Protein AF-A0A5B0QF27-F1 (afdb_monomer_lite)

Sequence (387 aa):
MDMMATEETQAFEEMCSFGQKQRASNSAQNDRKAQTKRQKTEDVSLQDDMYIRVNYARFNMKIRNSIFEQECFRSYNLEAGLVMRAMLILAETKQQDLNDLVSDPISAQAIVMKLGQQSNIVKTCFPARAANGQFNLKLKNTGDLVAEMLSVMGKQDDLATSTSSAFAPGSLSKGLAQLNPLAVVSEKKNNVLGGGSGSGGMREFKVEYARYSLELRKALVSRIIREKYGIEAARVVRILMHKGRLDEKHLAKFAMMTLKDSRELCLKLSAGKVIELQEVPKTNDRQPSRTFYLFFIDFQKLILNLTMMIRKSQTNLIIRIDQELKQRKNLLCKVNRTDVIEDQDGLLTVWERADLKKLKTLVQVLEVAKLRLERDLFILNDLPWLQ

Radius of gyration: 27.87 Å; chains: 1; bounding box: 73×72×68 Å

pLDDT: mean 77.56, std 20.57, range [30.98, 96.81]

InterPro domains:
  IPR008806 RNA polymerase III Rpc82, C -terminal [PF05645] (7-124)
  IPR036388 Winged helix-like DNA-binding domain superfamily [G3DSA:1.10.10.10] (55-158)
  IPR036388 Winged helix-like DNA-binding domain superfamily [G3DSA:1.10.10.10] (211-298)
  IPR039748 DNA-directed RNA polymerase III subunit RPC3 [PTHR12949] (19-382)
  IPR055207 DNA-directed RNA polymerase III subunit RPC3, winged-helix domain [PF22536] (221-297)

Organism: NCBI:txid56615

Secondary structure (DSSP, 8-state):
-HHHHHHHHHHHHHHHHTTTTTSSSSTTS--SS-----------PPPTTPPP---HHHHHHHHHHHHHHHHHHHHS-HHHHHHHHHHHHHHTTT---TT--SPPPEEHHHHHHHHGGGGGGGGGGS-SB-TTS--BGGGS-HHHHHHHHHHHHTTTTSS---TTSS--S-SSHHHHHHH-----EEE------------GGG-EEEE-HHHHHHHHHHHHHHHHHHHHH-HHHHHHHHHHHHH-SEEHHHHHHHHT--HHHHHHHHHHHHHTTSSEEEEEESSTT--GGGEEEEEE--HHHHHHHHHHHHHHHHHHHHHHHHHHHHHTHHHHHHHTSHHHHH-HHHHS-HHHHHHHHHHHHHHHHHHHHHHHHHHHHHHHHTSPP--

Structure (mmCIF, N/CA/C/O backbone):
data_AF-A0A5B0QF27-F1
#
_entry.id   AF-A0A5B0QF27-F1
#
loop_
_atom_site.group_PDB
_atom_site.id
_atom_site.type_symbol
_atom_site.label_atom_id
_atom_site.label_alt_id
_atom_site.label_comp_id
_atom_site.label_asym_id
_atom_site.label_entity_id
_atom_site.label_seq_id
_atom_site.pdbx_PDB_ins_code
_atom_site.Cartn_x
_atom_site.Cartn_y
_atom_site.Cartn_z
_atom_site.occupancy
_atom_site.B_iso_or_equiv
_atom_site.auth_seq_id
_atom_site.auth_comp_id
_atom_site.auth_asym_id
_atom_site.auth_atom_id
_atom_site.pdbx_PDB_model_num
ATOM 1 N N . MET A 1 1 ? -32.318 7.142 20.422 1.00 45.81 1 MET A N 1
ATOM 2 C CA . MET A 1 1 ? -30.978 6.851 19.864 1.00 45.81 1 MET A CA 1
ATOM 3 C C . MET A 1 1 ? -30.470 5.460 20.261 1.00 45.81 1 MET A C 1
ATOM 5 O O . MET A 1 1 ? -29.392 5.101 19.816 1.00 45.81 1 MET A O 1
ATOM 9 N N . ASP A 1 2 ? -31.261 4.637 20.964 1.00 36.69 2 ASP A N 1
ATOM 10 C CA . ASP A 1 2 ? -30.850 3.287 21.397 1.00 36.69 2 ASP A CA 1
ATOM 11 C C . ASP A 1 2 ? -30.958 2.181 20.336 1.00 36.69 2 ASP A C 1
ATOM 13 O O . ASP A 1 2 ? -30.431 1.091 20.541 1.00 36.69 2 ASP A O 1
ATOM 17 N N . MET A 1 3 ? -31.588 2.433 19.180 1.00 36.53 3 MET A N 1
ATOM 18 C CA . MET A 1 3 ? -31.684 1.403 18.133 1.00 36.53 3 MET A CA 1
ATOM 19 C C . MET A 1 3 ? -30.367 1.169 17.378 1.00 36.53 3 MET A C 1
ATOM 21 O O . MET A 1 3 ? -30.077 0.045 17.001 1.00 36.53 3 MET A O 1
ATOM 25 N N . MET A 1 4 ? -29.521 2.190 17.199 1.00 42.03 4 MET A N 1
ATOM 26 C CA . MET A 1 4 ? -28.253 2.002 16.470 1.00 42.03 4 MET A CA 1
ATOM 27 C C . MET A 1 4 ? -27.181 1.303 17.313 1.00 42.03 4 MET A C 1
ATOM 29 O O . MET A 1 4 ? -26.413 0.503 16.791 1.00 42.03 4 MET A O 1
ATOM 33 N N . ALA A 1 5 ? -27.159 1.549 18.627 1.00 43.69 5 ALA A N 1
ATOM 34 C CA . ALA A 1 5 ? -26.246 0.856 19.534 1.00 43.69 5 ALA A CA 1
ATOM 35 C C . ALA A 1 5 ? -26.619 -0.628 19.694 1.00 43.69 5 ALA A C 1
ATOM 37 O O . ALA A 1 5 ? -25.729 -1.472 19.806 1.00 43.69 5 ALA A O 1
ATOM 38 N N . THR A 1 6 ? -27.919 -0.946 19.659 1.00 44.97 6 THR A N 1
ATOM 39 C CA . THR A 1 6 ? -28.431 -2.325 19.703 1.00 44.97 6 THR A CA 1
ATOM 40 C C . THR A 1 6 ? -28.213 -3.070 18.387 1.00 44.97 6 THR A C 1
ATOM 42 O O . THR A 1 6 ? -27.876 -4.249 18.421 1.00 44.97 6 THR A O 1
ATOM 45 N N . GLU A 1 7 ? -28.291 -2.398 17.235 1.00 45.44 7 GLU A N 1
ATOM 46 C CA . GLU A 1 7 ? -27.952 -2.991 15.931 1.00 45.44 7 GLU A CA 1
ATOM 47 C C . GLU A 1 7 ? -26.454 -3.332 15.808 1.00 45.44 7 GLU A C 1
ATOM 49 O O . GLU A 1 7 ? -26.105 -4.401 15.307 1.00 45.44 7 GLU A O 1
ATOM 54 N N . GLU A 1 8 ? -25.549 -2.485 16.316 1.00 44.12 8 GLU A N 1
ATOM 55 C CA . GLU A 1 8 ? -24.102 -2.765 16.305 1.00 44.12 8 GLU A CA 1
ATOM 56 C C . GLU A 1 8 ? -23.707 -3.894 17.275 1.00 44.12 8 GLU A C 1
ATOM 58 O O . GLU A 1 8 ? -22.836 -4.707 16.953 1.00 44.12 8 GLU A O 1
ATOM 63 N N . THR A 1 9 ? -24.374 -3.999 18.432 1.00 44.44 9 THR A N 1
ATOM 64 C CA . THR A 1 9 ? -24.173 -5.126 19.364 1.00 44.44 9 THR A CA 1
ATOM 65 C C . THR A 1 9 ? -24.781 -6.420 18.836 1.00 44.44 9 THR A C 1
ATOM 67 O O . THR A 1 9 ? -24.131 -7.458 18.931 1.00 44.44 9 THR A O 1
ATOM 70 N N . GLN A 1 10 ? -25.951 -6.374 18.193 1.00 41.97 10 GLN A N 1
ATOM 71 C CA . GLN A 1 10 ? -26.539 -7.541 17.528 1.00 41.97 10 GLN A CA 1
ATOM 72 C C . GLN A 1 10 ? -25.686 -8.018 16.349 1.00 41.97 10 GLN A C 1
ATOM 74 O O . GLN A 1 10 ? -25.463 -9.217 16.214 1.00 41.97 10 GLN A O 1
ATOM 79 N N . ALA A 1 11 ? -25.124 -7.112 15.543 1.00 45.09 11 ALA A N 1
ATOM 80 C CA . ALA A 1 11 ? -24.201 -7.474 14.467 1.00 45.09 11 ALA A CA 1
ATOM 81 C C . ALA A 1 11 ? -22.898 -8.103 15.005 1.00 45.09 11 ALA A C 1
ATOM 83 O O . ALA A 1 11 ? -22.346 -9.031 14.404 1.00 45.09 11 ALA A O 1
ATOM 84 N N . PHE A 1 12 ? -22.411 -7.635 16.158 1.00 42.44 12 PHE A N 1
ATOM 85 C CA . PHE A 1 12 ? -21.255 -8.209 16.847 1.00 42.44 12 PHE A CA 1
ATOM 86 C C . PHE A 1 12 ? -21.561 -9.590 17.462 1.00 42.44 12 PHE A C 1
ATOM 88 O O . PHE A 1 12 ? -20.751 -10.515 17.340 1.00 42.44 12 PHE A O 1
ATOM 95 N N . GLU A 1 13 ? -22.748 -9.775 18.045 1.00 41.12 13 GLU A N 1
ATOM 96 C CA . GLU A 1 13 ? -23.241 -11.065 18.547 1.00 41.12 13 GLU A CA 1
ATOM 97 C C . GLU A 1 13 ? -23.539 -12.064 17.414 1.00 41.12 13 GLU A C 1
ATOM 99 O O . GLU A 1 13 ? -23.261 -13.260 17.547 1.00 41.12 13 GLU A O 1
ATOM 104 N N . GLU A 1 14 ? -24.026 -11.612 16.256 1.00 46.09 14 GLU A N 1
ATOM 105 C CA . GLU A 1 14 ? -24.197 -12.441 15.055 1.00 46.09 14 GLU A CA 1
ATOM 106 C C . GLU A 1 14 ? -22.853 -12.900 14.475 1.00 46.09 14 GLU A C 1
ATOM 108 O O . GLU A 1 14 ? -22.710 -14.069 14.100 1.00 46.09 14 GLU A O 1
ATOM 113 N N . MET A 1 15 ? -21.830 -12.036 14.478 1.00 41.16 15 MET A N 1
ATOM 114 C CA . MET A 1 15 ? -20.470 -12.424 14.082 1.00 41.16 15 MET A CA 1
ATOM 115 C C . MET A 1 15 ? -19.842 -13.449 15.036 1.00 41.16 15 MET A C 1
ATOM 117 O O . MET A 1 15 ? -19.114 -14.335 14.580 1.00 41.16 15 MET A O 1
ATOM 121 N N . CYS A 1 16 ? -20.141 -13.374 16.335 1.00 40.62 16 CYS A N 1
ATOM 122 C CA . CYS A 1 16 ? -19.651 -14.329 17.333 1.00 40.62 16 CYS A CA 1
ATOM 123 C C . CYS A 1 16 ? -20.448 -15.651 17.351 1.00 40.62 16 CYS A C 1
ATOM 125 O O . CYS A 1 16 ? -19.886 -16.710 17.632 1.00 40.62 16 CYS A O 1
ATOM 127 N N . SER A 1 17 ? -21.741 -15.628 17.012 1.00 39.88 17 SER A N 1
ATOM 128 C CA . SER A 1 17 ? -22.638 -16.796 17.095 1.00 39.88 17 SER A CA 1
ATOM 129 C C . SER A 1 17 ? -22.688 -17.670 15.833 1.00 39.88 17 SER A C 1
ATOM 131 O O . SER A 1 17 ? -23.224 -18.786 15.875 1.00 39.88 17 SER A O 1
ATOM 133 N N . PHE A 1 18 ? -22.065 -17.241 14.728 1.00 34.81 18 PHE A N 1
ATOM 134 C CA . PHE A 1 18 ? -22.058 -17.974 13.451 1.00 34.81 18 PHE A CA 1
ATOM 135 C C . PHE A 1 18 ? -21.404 -19.375 13.529 1.00 34.81 18 PHE A C 1
ATOM 137 O O . PHE A 1 18 ? -21.606 -20.209 12.648 1.00 34.81 18 PHE A O 1
ATOM 144 N N . GLY A 1 19 ? -20.656 -19.674 14.599 1.00 38.62 19 GLY A N 1
ATOM 145 C CA . GLY A 1 19 ? -20.076 -20.999 14.858 1.00 38.62 19 GLY A CA 1
ATOM 146 C C . GLY A 1 19 ? -20.964 -21.978 15.641 1.00 38.62 19 GLY A C 1
ATOM 147 O O . GLY A 1 19 ? -20.707 -23.180 15.602 1.00 38.62 19 GLY A O 1
ATOM 148 N N . GLN A 1 20 ? -22.006 -21.510 16.340 1.00 44.44 20 GLN A N 1
ATOM 149 C CA . GLN A 1 20 ? -22.748 -22.340 17.306 1.00 44.44 20 GLN A CA 1
ATOM 150 C C . GLN A 1 20 ? -24.147 -22.763 16.828 1.00 44.44 20 GLN A C 1
ATOM 152 O O . GLN A 1 20 ? -24.636 -23.823 17.219 1.00 44.44 20 GLN A O 1
ATOM 157 N N . LYS A 1 21 ? -24.785 -22.014 15.918 1.00 38.94 21 LYS A N 1
ATOM 158 C CA . LYS A 1 21 ? -26.195 -22.254 15.543 1.00 38.94 21 LYS A CA 1
ATOM 159 C C . LYS A 1 21 ? -26.458 -23.339 14.484 1.00 38.94 21 LYS A C 1
ATOM 161 O O . LYS A 1 21 ? -27.616 -23.667 14.261 1.00 38.94 21 LYS A O 1
ATOM 166 N N . GLN A 1 22 ? -25.444 -23.975 13.885 1.00 39.44 22 GLN A N 1
ATOM 167 C CA . GLN A 1 22 ? -25.674 -25.119 12.972 1.00 39.44 22 GLN A CA 1
ATOM 168 C C . GLN A 1 22 ? -25.666 -26.503 13.646 1.00 39.44 22 GLN A C 1
ATOM 170 O O . GLN A 1 22 ? -25.921 -27.501 12.975 1.00 39.44 22 GLN A O 1
ATOM 175 N N . ARG A 1 23 ? -25.405 -26.607 14.958 1.00 40.50 23 ARG A N 1
ATOM 176 C CA . ARG A 1 23 ? -25.363 -27.912 15.653 1.00 40.50 23 ARG A CA 1
ATOM 177 C C . ARG A 1 23 ? -26.639 -28.303 16.404 1.00 40.50 23 ARG A C 1
ATOM 179 O O . ARG A 1 23 ? -26.715 -29.440 16.851 1.00 40.50 23 ARG A O 1
ATOM 186 N N . ALA A 1 24 ? -27.639 -27.428 16.511 1.00 39.22 24 ALA A N 1
ATOM 187 C CA . ALA A 1 24 ? -28.764 -27.656 17.424 1.00 39.22 24 ALA A CA 1
ATOM 188 C C . ALA A 1 24 ? -30.083 -28.137 16.785 1.00 39.22 24 ALA A C 1
ATOM 190 O O . ALA A 1 24 ? -31.008 -28.433 17.530 1.00 39.22 24 ALA A O 1
ATOM 191 N N . SER A 1 25 ? -30.208 -28.257 15.454 1.00 35.09 25 SER A N 1
ATOM 192 C CA . SER A 1 25 ? -31.503 -28.622 14.836 1.00 35.09 25 SER A CA 1
ATOM 193 C C . SER A 1 25 ? -31.528 -29.883 13.966 1.00 35.09 25 SER A C 1
ATOM 195 O O . SER A 1 25 ? -32.602 -30.253 13.512 1.00 35.09 25 SER A O 1
ATOM 197 N N . ASN A 1 26 ? -30.409 -30.597 13.785 1.00 33.25 26 ASN A N 1
ATOM 198 C CA . ASN A 1 26 ? -30.372 -31.828 12.969 1.00 33.25 26 ASN A CA 1
ATOM 199 C C . ASN A 1 26 ? -29.825 -33.072 13.702 1.00 33.25 26 ASN A C 1
ATOM 201 O O . ASN A 1 26 ? -29.528 -34.078 13.063 1.00 33.25 26 ASN A O 1
ATOM 205 N N . SER A 1 27 ? -29.677 -33.042 15.030 1.00 34.16 27 SER A N 1
ATOM 206 C CA . SER A 1 27 ? -29.049 -34.133 15.797 1.00 34.16 27 SER A CA 1
ATOM 207 C C . SER A 1 27 ? -30.000 -35.226 16.304 1.00 34.16 27 SER A C 1
ATOM 209 O O . SER A 1 27 ? -29.535 -36.147 16.964 1.00 34.16 27 SER A O 1
ATOM 211 N N . ALA A 1 28 ? -31.300 -35.190 15.993 1.00 34.81 28 ALA A N 1
ATOM 212 C CA . ALA A 1 28 ? -32.254 -36.154 16.560 1.00 34.81 28 ALA A CA 1
ATOM 213 C C . ALA A 1 28 ? -32.631 -37.339 15.647 1.00 34.81 28 ALA A C 1
ATOM 215 O O . ALA A 1 28 ? -33.419 -38.183 16.066 1.00 34.81 28 ALA A O 1
ATOM 216 N N . GLN A 1 29 ? -32.108 -37.451 14.418 1.00 37.19 29 GLN A N 1
ATOM 217 C CA . GLN A 1 29 ? -32.551 -38.527 13.517 1.00 37.19 29 GLN A CA 1
ATOM 218 C C . GLN A 1 29 ? -31.540 -38.868 12.411 1.00 37.19 29 GLN A C 1
ATOM 220 O O . GLN A 1 29 ? -31.807 -38.663 11.235 1.00 37.19 29 GLN A O 1
ATOM 225 N N . ASN A 1 30 ? -30.352 -39.366 12.775 1.00 31.33 30 ASN A N 1
ATOM 226 C CA . ASN A 1 30 ? -29.573 -40.290 11.925 1.00 31.33 30 ASN A CA 1
ATOM 227 C C . ASN A 1 30 ? -28.332 -40.837 12.652 1.00 31.33 30 ASN A C 1
ATOM 229 O O . ASN A 1 30 ? -27.206 -40.776 12.162 1.00 31.33 30 ASN A O 1
ATOM 233 N N . ASP A 1 31 ? -28.541 -41.425 13.829 1.00 35.75 31 ASP A N 1
ATOM 234 C CA . ASP A 1 31 ? -27.545 -42.302 14.438 1.00 35.75 31 ASP A CA 1
ATOM 235 C C . ASP A 1 31 ? -27.702 -43.711 13.873 1.00 35.75 31 ASP A C 1
ATOM 237 O O . ASP A 1 31 ? -28.472 -44.519 14.390 1.00 35.75 31 ASP A O 1
ATOM 241 N N . ARG A 1 32 ? -26.975 -43.997 12.786 1.00 34.69 32 ARG A N 1
ATOM 242 C CA . ARG A 1 32 ? -26.339 -45.299 12.509 1.00 34.69 32 ARG A CA 1
ATOM 243 C C . ARG A 1 32 ? -25.574 -45.234 11.182 1.00 34.69 32 ARG A C 1
ATOM 245 O O . ARG A 1 32 ? -26.170 -45.170 10.117 1.00 34.69 32 ARG A O 1
ATOM 252 N N . LYS A 1 33 ? -24.248 -45.391 11.293 1.00 34.62 33 LYS A N 1
ATOM 253 C CA . LYS A 1 33 ? -23.246 -45.647 10.232 1.00 34.62 33 LYS A CA 1
ATOM 254 C C . LYS A 1 33 ? -22.678 -44.424 9.494 1.00 34.62 33 LYS A C 1
ATOM 256 O O . LYS A 1 33 ? -23.026 -44.166 8.353 1.00 34.62 33 LYS A O 1
ATOM 261 N N . ALA A 1 34 ? -21.676 -43.783 10.102 1.00 30.98 34 ALA A N 1
ATOM 262 C CA . ALA A 1 34 ? -20.539 -43.192 9.380 1.00 30.98 34 ALA A CA 1
ATOM 263 C C . ALA A 1 34 ? -19.378 -42.889 10.352 1.00 30.98 34 ALA A C 1
ATOM 265 O O . ALA A 1 34 ? -19.093 -41.739 10.683 1.00 30.98 34 ALA A O 1
ATOM 266 N N . GLN A 1 35 ? -18.701 -43.932 10.838 1.00 38.50 35 GLN A N 1
ATOM 267 C CA . GLN A 1 35 ? -17.389 -43.780 11.468 1.00 38.50 35 GLN A CA 1
ATOM 268 C C . GLN A 1 35 ? -16.332 -43.590 10.375 1.00 38.50 35 GLN A C 1
ATOM 270 O O . GLN A 1 35 ? -15.849 -44.558 9.801 1.00 38.50 35 GLN A O 1
ATOM 275 N N . THR A 1 36 ? -15.930 -42.343 10.129 1.00 37.34 36 THR A N 1
ATOM 276 C CA . THR A 1 36 ? -14.606 -42.055 9.557 1.00 37.34 36 THR A CA 1
ATOM 277 C C . THR A 1 36 ? -14.099 -40.718 10.095 1.00 37.34 36 THR A C 1
ATOM 279 O O . THR A 1 36 ? -14.678 -39.671 9.820 1.00 37.34 36 THR A O 1
ATOM 282 N N . LYS A 1 37 ? -13.052 -40.802 10.932 1.00 38.75 37 LYS A N 1
ATOM 283 C CA . LYS A 1 37 ? -12.163 -39.746 11.461 1.00 38.75 37 LYS A CA 1
ATOM 284 C C . LYS A 1 37 ? -12.618 -38.289 11.240 1.00 38.75 37 LYS A C 1
ATOM 286 O O . LYS A 1 37 ? -12.130 -37.604 10.347 1.00 38.75 37 LYS A O 1
ATOM 291 N N . ARG A 1 38 ? -13.459 -37.770 12.141 1.00 38.00 38 ARG A N 1
ATOM 292 C CA . ARG A 1 38 ? -13.497 -36.331 12.454 1.00 38.00 38 ARG A CA 1
ATOM 293 C C . ARG A 1 38 ? -12.574 -36.089 13.641 1.00 38.00 38 ARG A C 1
ATOM 295 O O . ARG A 1 38 ? -12.779 -36.662 14.707 1.00 38.00 38 ARG A O 1
ATOM 302 N N . GLN A 1 39 ? -11.545 -35.279 13.428 1.00 40.84 39 GLN A N 1
ATOM 303 C CA . GLN A 1 39 ? -10.652 -34.792 14.471 1.00 40.84 39 GLN A CA 1
ATOM 304 C C . GLN A 1 39 ? -11.508 -34.014 15.483 1.00 40.84 39 GLN A C 1
ATOM 306 O O . GLN A 1 39 ? -12.149 -33.023 15.128 1.00 40.84 39 GLN A O 1
ATOM 311 N N . LYS A 1 40 ? -11.616 -34.551 16.702 1.00 39.38 40 LYS A N 1
ATOM 312 C CA . LYS A 1 40 ? -12.335 -33.942 17.825 1.00 39.38 40 LYS A CA 1
ATOM 313 C C . LYS A 1 40 ? -11.716 -32.566 18.070 1.00 39.38 40 LYS A C 1
ATOM 315 O O . LYS A 1 40 ? -10.524 -32.475 18.333 1.00 39.38 40 LYS A O 1
ATOM 320 N N . THR A 1 41 ? -12.505 -31.510 17.930 1.00 43.72 41 THR A N 1
ATOM 321 C CA . THR A 1 41 ? -12.149 -30.196 18.467 1.00 43.72 41 THR A CA 1
ATOM 322 C C . THR A 1 41 ? -12.216 -30.357 19.982 1.00 43.72 41 THR A C 1
ATOM 324 O O . THR A 1 41 ? -13.294 -30.628 20.505 1.00 43.72 41 THR A O 1
ATOM 327 N N . GLU A 1 42 ? -11.070 -30.355 20.658 1.00 48.28 42 GLU A N 1
ATOM 328 C CA . GLU A 1 42 ? -11.024 -30.368 22.119 1.00 48.28 42 GLU A CA 1
ATOM 329 C C . GLU A 1 42 ? -11.584 -29.033 22.613 1.00 48.28 42 GLU A C 1
ATOM 331 O O . GLU A 1 42 ? -11.073 -27.973 22.252 1.00 48.28 42 GLU A O 1
ATOM 336 N N . ASP A 1 43 ? -12.666 -29.079 23.390 1.00 54.16 43 ASP A N 1
ATOM 337 C CA . ASP A 1 43 ? -13.147 -27.913 24.122 1.00 54.16 43 ASP A CA 1
ATOM 338 C C . ASP A 1 43 ? -12.108 -27.605 25.206 1.00 54.16 43 ASP A C 1
ATOM 340 O O . ASP A 1 43 ? -12.055 -28.256 26.249 1.00 54.16 43 ASP A O 1
ATOM 344 N N . VAL A 1 44 ? -11.217 -26.655 24.919 1.00 65.81 44 VAL A N 1
ATOM 345 C CA . VAL A 1 44 ? -10.196 -26.199 25.865 1.00 65.81 44 VAL A CA 1
ATOM 346 C C . VAL A 1 44 ? -10.900 -25.386 26.951 1.00 65.81 44 VAL A C 1
ATOM 348 O O . VAL A 1 44 ? -11.193 -24.205 26.768 1.00 65.81 44 VAL A O 1
ATOM 351 N N . SER A 1 45 ? -11.203 -26.021 28.081 1.00 76.69 45 SER A N 1
ATOM 352 C CA . SER A 1 45 ? -11.653 -25.325 29.286 1.00 76.69 45 SER A CA 1
ATOM 353 C C . SER A 1 45 ? -10.511 -24.460 29.817 1.00 76.69 45 SER A C 1
ATOM 355 O O . SER A 1 45 ? -9.432 -24.982 30.109 1.00 76.69 45 SER A O 1
ATOM 357 N N . LEU A 1 46 ? -10.735 -23.149 29.934 1.00 78.94 46 LEU A N 1
ATOM 358 C CA . LEU A 1 46 ? -9.761 -22.240 30.536 1.00 78.94 46 LEU A CA 1
ATOM 359 C C . LEU A 1 46 ? -9.618 -22.605 32.022 1.00 78.94 46 LEU A C 1
ATOM 361 O O . LEU A 1 46 ? -10.612 -22.632 32.740 1.00 78.94 46 LEU A O 1
ATOM 365 N N . GLN A 1 47 ? -8.404 -22.936 32.456 1.00 84.00 47 GLN A N 1
ATOM 366 C CA . GLN A 1 47 ? -8.093 -23.203 33.863 1.00 84.00 47 GLN A CA 1
ATOM 367 C C . GLN A 1 47 ? -7.741 -21.893 34.580 1.00 84.00 47 GLN A C 1
ATOM 369 O O . GLN A 1 47 ? -7.147 -21.008 33.962 1.00 84.00 47 GLN A O 1
ATOM 374 N N . ASP A 1 48 ? -8.057 -21.789 35.874 1.00 82.06 48 ASP A N 1
ATOM 375 C CA . ASP A 1 48 ? -7.865 -20.563 36.671 1.00 82.06 48 ASP A CA 1
ATOM 376 C C . ASP A 1 48 ? -6.386 -20.136 36.805 1.00 82.06 48 ASP A C 1
ATOM 378 O O . ASP A 1 48 ? -6.096 -18.949 36.937 1.00 82.06 48 ASP A O 1
ATOM 382 N N . ASP A 1 49 ? -5.442 -21.073 36.661 1.00 87.12 49 ASP A N 1
ATOM 383 C CA . ASP A 1 49 ? -3.991 -20.815 36.714 1.00 87.12 49 ASP A CA 1
ATOM 384 C C . ASP A 1 49 ? -3.376 -20.433 35.347 1.00 87.12 49 ASP A C 1
ATOM 386 O O . ASP A 1 49 ? -2.153 -20.334 35.199 1.00 87.12 49 ASP A O 1
ATOM 390 N N . MET A 1 50 ? -4.195 -20.238 34.306 1.00 89.81 50 MET A N 1
ATOM 391 C CA . MET A 1 50 ? -3.712 -19.984 32.948 1.00 89.81 50 MET A CA 1
ATOM 392 C C . MET A 1 50 ? -3.628 -18.491 32.613 1.00 89.81 50 MET A C 1
ATOM 394 O O . MET A 1 50 ? -4.630 -17.785 32.506 1.00 89.81 50 MET A O 1
ATOM 398 N N . TYR A 1 51 ? -2.420 -18.024 32.294 1.00 87.19 51 TYR A N 1
ATOM 399 C CA . TYR A 1 51 ? -2.211 -16.681 31.755 1.00 87.19 51 TYR A CA 1
ATOM 400 C C . TYR A 1 51 ? -2.498 -16.633 30.251 1.00 87.19 51 TYR A C 1
ATOM 402 O O . TYR A 1 51 ? -1.829 -17.283 29.445 1.00 87.19 51 TYR A O 1
ATOM 410 N N . ILE A 1 52 ? -3.467 -15.806 29.861 1.00 89.88 52 ILE A N 1
ATOM 411 C CA . ILE A 1 52 ? -3.850 -15.594 28.463 1.00 89.88 52 ILE A CA 1
ATOM 412 C C . ILE A 1 52 ? -3.225 -14.291 27.961 1.00 89.88 52 ILE A C 1
ATOM 414 O O . ILE A 1 52 ? -3.248 -13.266 28.641 1.00 89.88 52 ILE A O 1
ATOM 418 N N . ARG A 1 53 ? -2.693 -14.311 26.735 1.00 91.25 53 ARG A N 1
ATOM 419 C CA . ARG A 1 53 ? -2.225 -13.110 26.032 1.00 91.25 53 ARG A CA 1
ATOM 420 C C . ARG A 1 53 ? -2.841 -13.013 24.646 1.00 91.25 53 ARG A C 1
ATOM 422 O O . ARG A 1 53 ? -3.120 -14.024 24.003 1.00 91.25 53 ARG A O 1
ATOM 429 N N . VAL A 1 54 ? -2.981 -11.787 24.154 1.00 91.94 54 VAL A N 1
ATOM 430 C CA . VAL A 1 54 ? -3.443 -11.532 22.788 1.00 91.94 54 VAL A CA 1
ATOM 431 C C . VAL A 1 54 ? -2.384 -12.005 21.788 1.00 91.94 54 VAL A C 1
ATOM 433 O O . VAL A 1 54 ? -1.214 -11.632 21.876 1.00 91.94 54 VAL A O 1
ATOM 436 N N . ASN A 1 55 ? -2.790 -12.819 20.811 1.00 89.94 55 ASN A N 1
ATOM 437 C CA . ASN A 1 55 ? -1.914 -13.245 19.723 1.00 89.94 55 ASN A CA 1
ATOM 438 C C . ASN A 1 55 ? -1.910 -12.212 18.583 1.00 89.94 55 ASN A C 1
ATOM 440 O O . ASN A 1 55 ? -2.684 -12.320 17.630 1.00 89.94 55 ASN A O 1
ATOM 444 N N . TYR A 1 56 ? -1.009 -11.230 18.661 1.00 90.19 56 TYR A N 1
ATOM 445 C CA . TYR A 1 56 ? -0.860 -10.185 17.640 1.00 90.19 56 TYR A CA 1
ATOM 446 C C . TYR A 1 56 ? -0.527 -10.721 16.241 1.00 90.19 56 TYR A C 1
ATOM 448 O O . TYR A 1 56 ? -0.990 -10.156 15.252 1.00 90.19 56 TYR A O 1
ATOM 456 N N . ALA A 1 57 ? 0.212 -11.832 16.130 1.00 87.94 57 ALA A N 1
ATOM 457 C CA . ALA A 1 57 ? 0.558 -12.413 14.831 1.00 87.94 57 ALA A CA 1
ATOM 458 C C . ALA A 1 57 ? 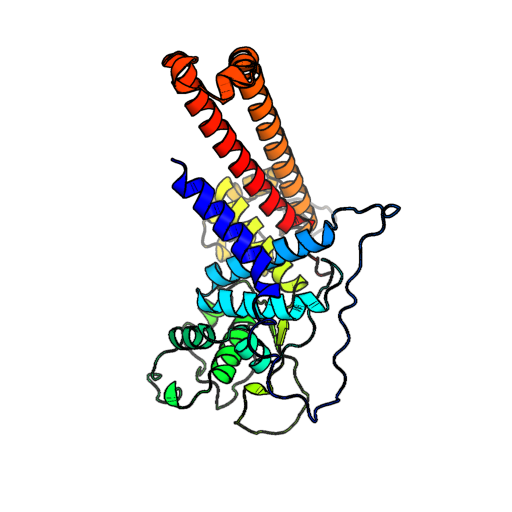-0.702 -12.822 14.050 1.00 87.94 57 ALA A C 1
ATOM 460 O O . ALA A 1 57 ? -0.820 -12.535 12.856 1.00 87.94 57 ALA A O 1
ATOM 461 N N . ARG A 1 58 ? -1.704 -13.377 14.747 1.00 89.38 58 ARG A N 1
ATOM 462 C CA . ARG A 1 58 ? -2.987 -13.737 14.133 1.00 89.38 58 ARG A CA 1
ATOM 463 C C . ARG A 1 58 ? -3.754 -12.510 13.634 1.00 89.38 58 ARG A C 1
ATOM 465 O O . ARG A 1 58 ? -4.333 -12.560 12.548 1.00 89.38 58 ARG A O 1
ATOM 472 N N . PHE A 1 59 ? -3.728 -11.402 14.376 1.00 91.50 59 PHE A N 1
ATOM 473 C CA . PHE A 1 59 ? -4.327 -10.139 13.927 1.00 91.50 59 PHE A CA 1
ATOM 474 C C . PHE A 1 59 ? -3.607 -9.575 12.704 1.00 91.50 59 PHE A C 1
ATOM 476 O O . PHE A 1 59 ? -4.268 -9.198 11.739 1.00 91.50 59 PHE A O 1
ATOM 483 N N . ASN A 1 60 ? -2.274 -9.599 12.680 1.00 92.06 60 ASN A N 1
ATOM 484 C CA . ASN A 1 60 ? -1.499 -9.136 11.529 1.00 92.06 60 ASN A CA 1
ATOM 485 C C . ASN A 1 60 ? -1.836 -9.930 10.258 1.00 92.06 60 ASN A C 1
ATOM 487 O O . ASN A 1 60 ? -2.000 -9.346 9.187 1.00 92.06 60 ASN A O 1
ATOM 491 N N . MET A 1 61 ? -2.025 -11.249 10.369 1.00 91.06 61 MET A N 1
ATOM 492 C CA . MET A 1 61 ? -2.479 -12.073 9.243 1.00 91.06 61 MET A CA 1
ATOM 493 C C . MET A 1 61 ? -3.874 -11.669 8.755 1.00 91.06 61 MET A C 1
ATOM 495 O O . MET A 1 61 ? -4.098 -11.561 7.549 1.00 91.06 61 MET A O 1
ATOM 499 N N . LYS A 1 62 ? -4.814 -11.402 9.670 1.00 91.75 62 LYS A N 1
ATOM 500 C CA . LYS A 1 62 ? -6.159 -10.921 9.315 1.00 91.75 62 LYS A CA 1
ATOM 501 C C . LYS A 1 62 ? -6.121 -9.542 8.656 1.00 91.75 62 LYS A C 1
ATOM 503 O O . LYS A 1 62 ? -6.814 -9.334 7.662 1.00 91.75 62 LYS A O 1
ATOM 508 N N . ILE A 1 63 ? -5.290 -8.629 9.157 1.00 93.12 63 ILE A N 1
ATOM 509 C CA . ILE A 1 63 ? -5.092 -7.292 8.582 1.00 93.12 63 ILE A CA 1
ATOM 510 C C . ILE A 1 63 ? -4.499 -7.409 7.174 1.00 93.12 63 ILE A C 1
ATOM 512 O O . ILE A 1 63 ? -5.048 -6.822 6.242 1.00 93.12 63 ILE A O 1
ATOM 516 N N . ARG A 1 64 ? -3.455 -8.230 6.978 1.00 92.88 64 ARG A N 1
ATOM 517 C CA . ARG A 1 64 ? -2.908 -8.547 5.646 1.00 92.88 64 ARG A CA 1
ATOM 518 C C . ARG A 1 64 ? -4.002 -9.061 4.716 1.00 92.88 64 ARG A C 1
ATOM 520 O O . ARG A 1 64 ? -4.140 -8.548 3.611 1.00 92.88 64 ARG A O 1
ATOM 527 N N . ASN A 1 65 ? -4.779 -10.051 5.157 1.00 93.56 65 ASN A N 1
ATOM 528 C CA . ASN A 1 65 ? -5.821 -10.660 4.335 1.00 93.56 65 ASN A CA 1
ATOM 529 C C . ASN A 1 65 ? -6.903 -9.637 3.938 1.00 93.56 65 ASN A C 1
ATOM 531 O O . ASN A 1 65 ? -7.315 -9.609 2.783 1.00 93.56 65 ASN A O 1
ATOM 535 N N . SER A 1 66 ? -7.296 -8.750 4.858 1.00 93.94 66 SER A N 1
ATOM 536 C CA . SER A 1 66 ? -8.230 -7.648 4.584 1.00 93.94 66 SER A CA 1
ATOM 537 C C . SER A 1 66 ? -7.666 -6.642 3.572 1.00 93.94 66 SER A C 1
ATOM 539 O O . SER A 1 66 ? -8.353 -6.254 2.629 1.00 93.94 66 SER A O 1
ATOM 541 N N . ILE A 1 67 ? -6.387 -6.265 3.697 1.00 93.19 67 ILE A N 1
ATOM 542 C CA . ILE A 1 67 ? -5.714 -5.393 2.720 1.00 93.19 67 ILE A CA 1
ATOM 543 C C . ILE A 1 67 ? -5.678 -6.065 1.341 1.00 93.19 67 ILE A C 1
ATOM 545 O O . ILE A 1 67 ? -5.955 -5.419 0.335 1.00 93.19 67 ILE A O 1
ATOM 549 N N . PHE A 1 68 ? -5.368 -7.359 1.289 1.00 92.31 68 PHE A N 1
ATOM 550 C CA . PHE A 1 68 ? -5.278 -8.126 0.048 1.00 92.31 68 PHE A CA 1
ATOM 551 C C . PHE A 1 68 ? -6.633 -8.230 -0.660 1.00 92.31 68 PHE A C 1
ATOM 553 O O . PHE A 1 68 ? -6.718 -8.018 -1.869 1.00 92.31 68 PHE A O 1
ATOM 560 N N . GLU A 1 69 ? -7.698 -8.496 0.093 1.00 92.62 69 GLU A N 1
ATOM 561 C CA . GLU A 1 69 ? -9.074 -8.481 -0.405 1.00 92.62 69 GLU A CA 1
ATOM 562 C C . GLU A 1 69 ? -9.443 -7.111 -0.991 1.00 92.62 69 GLU A C 1
ATOM 564 O O . GLU A 1 69 ? -9.880 -7.029 -2.141 1.00 92.62 69 GLU A O 1
ATOM 569 N N . GLN A 1 70 ? -9.219 -6.030 -0.236 1.00 91.25 70 GLN A N 1
ATOM 570 C CA . GLN A 1 70 ? -9.543 -4.666 -0.666 1.00 91.25 70 GLN A CA 1
ATOM 571 C C . GLN A 1 70 ? -8.774 -4.257 -1.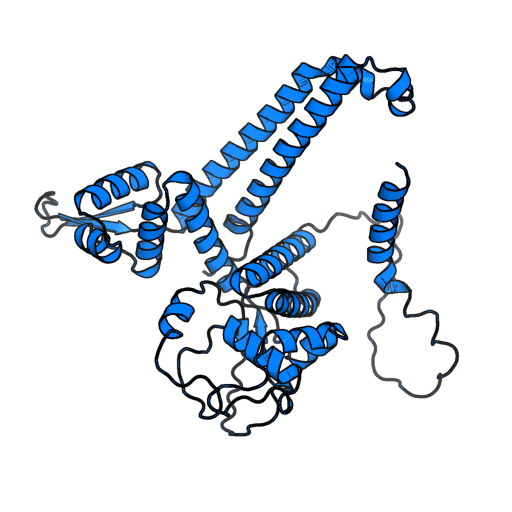924 1.00 91.25 70 GLN A C 1
ATOM 573 O O . GLN A 1 70 ? -9.318 -3.603 -2.811 1.00 91.25 70 GLN A O 1
ATOM 578 N N . GLU A 1 71 ? -7.501 -4.618 -2.023 1.00 87.44 71 GLU A N 1
ATOM 579 C CA . GLU A 1 71 ? -6.686 -4.251 -3.176 1.00 87.44 71 GLU A CA 1
ATOM 580 C C . GLU A 1 71 ? -7.020 -5.106 -4.408 1.00 87.44 71 GLU A C 1
ATOM 582 O O . GLU A 1 71 ? -6.987 -4.589 -5.527 1.00 87.44 71 GLU A O 1
ATOM 587 N N . CYS A 1 72 ? -7.449 -6.362 -4.236 1.00 87.19 72 CYS A N 1
ATOM 588 C CA . CYS A 1 72 ? -8.032 -7.158 -5.322 1.00 87.19 72 CYS A CA 1
ATOM 589 C C . CYS A 1 72 ? -9.362 -6.567 -5.801 1.00 87.19 72 CYS A C 1
ATOM 591 O O . CYS A 1 72 ? -9.556 -6.418 -7.007 1.00 87.19 72 CYS A O 1
ATOM 593 N N . PHE A 1 73 ? -10.227 -6.154 -4.870 1.00 87.56 73 PHE A N 1
ATOM 594 C CA . PHE A 1 73 ? -11.480 -5.461 -5.173 1.00 87.56 73 PHE A CA 1
ATOM 595 C C . PHE A 1 73 ? -11.243 -4.208 -6.031 1.00 87.56 73 PHE A C 1
ATOM 597 O O . PHE A 1 73 ? -11.921 -3.992 -7.031 1.00 87.56 73 PHE A O 1
ATOM 604 N N . ARG A 1 74 ? -10.247 -3.390 -5.661 1.00 85.12 74 ARG A N 1
ATOM 605 C CA . ARG A 1 74 ? -9.926 -2.132 -6.357 1.00 85.12 74 ARG A CA 1
ATOM 606 C C . ARG A 1 74 ? -9.225 -2.331 -7.698 1.00 85.12 74 ARG A C 1
ATOM 608 O O . ARG A 1 74 ? -9.377 -1.488 -8.576 1.00 85.12 74 ARG A O 1
ATOM 615 N N . SER A 1 75 ? -8.421 -3.384 -7.827 1.00 81.94 75 SER A N 1
ATOM 616 C CA . SER A 1 75 ? -7.619 -3.633 -9.034 1.00 81.94 75 SER A CA 1
ATOM 617 C C . SER A 1 75 ? -8.399 -4.372 -10.118 1.00 81.94 75 SER A C 1
ATOM 619 O O . SER A 1 75 ? -8.123 -4.182 -11.299 1.00 81.94 75 SER A O 1
ATOM 621 N N . TYR A 1 76 ? -9.347 -5.222 -9.719 1.00 81.88 76 TYR A N 1
ATOM 622 C CA . TYR A 1 76 ? -10.119 -6.062 -10.628 1.00 81.88 76 TYR A CA 1
ATOM 623 C C . TYR A 1 76 ? -11.607 -5.697 -10.559 1.00 81.88 76 TYR A C 1
ATOM 625 O O . TYR A 1 76 ? -12.066 -4.852 -11.323 1.00 81.88 76 TYR A O 1
ATOM 633 N N . ASN A 1 77 ? -12.362 -6.329 -9.663 1.00 85.81 77 ASN A N 1
ATOM 634 C CA . ASN A 1 77 ? -13.794 -6.112 -9.461 1.00 85.81 77 ASN A CA 1
ATOM 635 C C . ASN A 1 77 ? -14.242 -6.687 -8.104 1.00 85.81 77 ASN A C 1
ATOM 637 O O . ASN A 1 77 ? -13.445 -7.277 -7.364 1.00 85.81 77 ASN A O 1
ATOM 641 N N . LEU A 1 78 ? -15.529 -6.528 -7.780 1.00 88.81 78 LEU A N 1
ATOM 642 C CA . LEU A 1 78 ? -16.112 -7.007 -6.525 1.00 88.81 78 LEU A CA 1
ATOM 643 C C . LEU A 1 78 ? -15.909 -8.509 -6.329 1.00 88.81 78 LEU A C 1
ATOM 645 O O . LEU A 1 78 ? -15.516 -8.978 -5.262 1.00 88.81 78 LEU A O 1
ATOM 649 N N . GLU A 1 79 ? -16.145 -9.258 -7.387 1.00 88.31 79 GLU A N 1
ATOM 650 C CA . GLU A 1 79 ? -16.147 -10.706 -7.396 1.00 88.31 79 GLU A CA 1
ATOM 651 C C . GLU A 1 79 ? -14.735 -11.286 -7.247 1.00 88.31 79 GLU A C 1
ATOM 653 O O . GLU A 1 79 ? -14.569 -12.282 -6.544 1.00 88.31 79 GLU A O 1
ATOM 658 N N . ALA A 1 80 ? -13.706 -10.636 -7.810 1.00 87.56 80 ALA A N 1
ATOM 659 C CA . ALA A 1 80 ? -12.299 -10.958 -7.551 1.00 87.56 80 ALA A CA 1
ATOM 660 C C . ALA A 1 80 ? -11.980 -10.860 -6.060 1.00 87.56 80 ALA A C 1
ATOM 662 O O . ALA A 1 80 ? -11.311 -11.733 -5.508 1.00 87.56 80 ALA A O 1
ATOM 663 N N . GLY A 1 81 ? -12.466 -9.796 -5.411 1.00 89.62 81 GLY A N 1
ATOM 664 C CA . GLY A 1 81 ? -12.317 -9.589 -3.973 1.00 89.62 81 GLY A CA 1
ATOM 665 C C . GLY A 1 81 ? -12.951 -10.727 -3.173 1.00 89.62 81 GLY A C 1
ATOM 666 O O . GLY A 1 81 ? -12.307 -11.285 -2.287 1.00 89.62 81 GLY A O 1
ATOM 667 N N . LEU A 1 82 ? -14.166 -11.151 -3.538 1.00 91.25 82 LEU A N 1
ATOM 668 C CA . LEU A 1 82 ? -14.858 -12.267 -2.880 1.00 91.25 82 LEU A CA 1
ATOM 669 C C . LEU A 1 82 ? -14.132 -13.606 -3.066 1.00 91.25 82 LEU A C 1
ATOM 671 O O . LEU A 1 82 ? -13.965 -14.359 -2.103 1.00 91.25 82 LEU A O 1
ATOM 675 N N . VAL A 1 83 ? -13.667 -13.897 -4.284 1.00 91.62 83 VAL A N 1
ATOM 676 C CA . VAL A 1 83 ? -12.867 -15.096 -4.580 1.00 91.62 83 VAL A CA 1
ATOM 677 C C . VAL A 1 83 ? -11.561 -15.076 -3.779 1.00 91.62 83 VAL A C 1
ATOM 679 O O . VAL A 1 83 ? -11.217 -16.077 -3.149 1.00 91.62 83 VAL A O 1
ATOM 682 N N . MET A 1 84 ? -10.875 -13.929 -3.725 1.00 91.75 84 MET A N 1
ATOM 683 C CA . MET A 1 84 ? -9.659 -13.742 -2.929 1.00 91.75 84 MET A CA 1
ATOM 684 C C . MET A 1 84 ? -9.923 -13.947 -1.435 1.00 91.75 84 MET A C 1
ATOM 686 O O . MET A 1 84 ? -9.195 -14.687 -0.780 1.00 91.75 84 MET A O 1
ATOM 690 N N . ARG A 1 85 ? -10.998 -13.368 -0.890 1.00 93.19 85 ARG A N 1
ATOM 691 C CA . ARG A 1 85 ? -11.402 -13.560 0.508 1.00 93.19 85 ARG A CA 1
ATOM 692 C C . ARG A 1 85 ? -11.634 -15.035 0.825 1.00 93.19 85 ARG A C 1
ATOM 694 O O . ARG A 1 85 ? -11.124 -15.535 1.827 1.00 93.19 85 ARG A O 1
ATOM 701 N N . ALA A 1 86 ? -12.381 -15.744 -0.022 1.00 93.31 86 ALA A N 1
ATOM 702 C CA . ALA A 1 86 ? -12.635 -17.171 0.155 1.00 93.31 86 ALA A CA 1
ATOM 703 C C . ALA A 1 86 ? -11.330 -17.986 0.128 1.00 93.31 86 ALA A C 1
ATOM 705 O O . ALA A 1 86 ? -11.128 -18.844 0.989 1.00 93.31 86 ALA A O 1
ATOM 706 N N . MET A 1 87 ? -10.423 -17.669 -0.800 1.00 92.00 87 MET A N 1
ATOM 707 C CA . MET A 1 87 ? -9.106 -18.299 -0.907 1.00 92.00 87 MET A CA 1
ATOM 708 C C . MET A 1 87 ? -8.237 -18.041 0.336 1.00 92.00 87 MET A C 1
ATOM 710 O O . MET A 1 87 ? -7.670 -18.980 0.894 1.00 92.00 87 MET A O 1
ATOM 714 N N . LEU A 1 88 ? -8.188 -16.800 0.829 1.00 93.19 88 LEU A N 1
ATOM 715 C CA . LEU A 1 88 ? -7.424 -16.422 2.022 1.00 93.19 88 LEU A CA 1
ATOM 716 C C . LEU A 1 88 ? -7.952 -17.100 3.291 1.00 93.19 88 LEU A C 1
ATOM 718 O O . LEU A 1 88 ? -7.153 -17.549 4.107 1.00 93.19 88 LEU A O 1
ATOM 722 N N . ILE A 1 89 ? -9.275 -17.233 3.451 1.00 93.12 89 ILE A N 1
ATOM 723 C CA . ILE A 1 89 ? -9.868 -17.937 4.603 1.00 93.12 89 ILE A CA 1
ATOM 724 C C . ILE A 1 89 ? -9.508 -19.428 4.585 1.00 93.12 89 ILE A C 1
ATOM 726 O O . ILE A 1 89 ? -9.238 -20.007 5.636 1.00 93.12 89 ILE A O 1
ATOM 730 N N . LEU A 1 90 ? -9.503 -20.061 3.407 1.00 92.19 90 LEU A N 1
ATOM 731 C CA . LEU A 1 90 ? -9.098 -21.463 3.276 1.00 92.19 90 LEU A CA 1
ATOM 732 C C . LEU A 1 90 ? -7.611 -21.645 3.617 1.00 92.19 90 LEU A C 1
ATOM 734 O O . LEU A 1 90 ? -7.264 -22.580 4.341 1.00 92.19 90 LEU A O 1
ATOM 738 N N . ALA A 1 91 ? -6.754 -20.723 3.167 1.00 91.25 91 ALA A N 1
ATOM 739 C CA . ALA A 1 91 ? -5.324 -20.739 3.472 1.00 91.25 91 ALA A CA 1
ATOM 740 C C . ALA A 1 91 ? -5.023 -20.531 4.969 1.00 91.25 91 ALA A C 1
ATOM 742 O O . ALA A 1 91 ? -4.105 -21.141 5.512 1.00 91.25 91 ALA A O 1
ATOM 743 N N . GLU A 1 92 ? -5.816 -19.709 5.657 1.00 89.12 92 GLU A N 1
ATOM 744 C CA . GLU A 1 92 ? -5.571 -19.266 7.036 1.00 89.12 92 GLU A CA 1
ATOM 745 C C . GLU A 1 92 ? -5.534 -20.393 8.083 1.00 89.12 92 GLU A C 1
ATOM 747 O O . GLU A 1 92 ? -4.976 -20.222 9.169 1.00 89.12 92 GLU A O 1
ATOM 752 N N . THR A 1 93 ? -6.165 -21.533 7.788 1.00 82.75 93 THR A N 1
ATOM 753 C CA . THR A 1 93 ? -6.212 -22.693 8.696 1.00 82.75 93 THR A CA 1
ATOM 754 C C . THR A 1 93 ? -4.851 -23.350 8.887 1.00 82.75 93 THR A C 1
ATOM 756 O O . THR A 1 93 ? -4.605 -23.950 9.928 1.00 82.75 93 THR A O 1
ATOM 759 N N . LYS A 1 94 ? -3.969 -23.223 7.893 1.00 84.38 94 LYS A N 1
ATOM 760 C CA . LYS A 1 94 ? -2.652 -23.864 7.882 1.00 84.38 94 LYS A CA 1
ATOM 761 C C . LYS A 1 94 ? -1.499 -22.889 8.092 1.00 84.38 94 LYS A C 1
ATOM 763 O O . LYS A 1 94 ? -0.391 -23.324 8.384 1.00 84.38 94 LYS A O 1
ATOM 768 N N . GLN A 1 95 ? -1.758 -21.593 7.945 1.00 83.50 95 GLN A N 1
ATOM 769 C CA . GLN A 1 95 ? -0.755 -20.562 8.172 1.00 83.50 95 GLN A CA 1
ATOM 770 C C . GLN A 1 95 ? -0.470 -20.381 9.659 1.00 83.50 95 GLN A C 1
ATOM 772 O O . GLN A 1 95 ? -1.400 -20.257 10.463 1.00 83.50 95 GLN A O 1
ATOM 777 N N . GLN A 1 96 ? 0.817 -20.308 9.984 1.00 77.12 96 GLN A N 1
ATOM 778 C CA . GLN A 1 96 ? 1.296 -20.068 11.344 1.00 77.12 96 GLN A CA 1
ATOM 779 C C . GLN A 1 96 ? 1.645 -18.592 11.543 1.00 77.12 96 GLN A C 1
ATOM 781 O O . GLN A 1 96 ? 1.208 -17.994 12.524 1.00 77.12 96 GLN A O 1
ATOM 786 N N . ASP A 1 97 ? 2.343 -17.994 10.569 1.00 81.69 97 ASP A N 1
ATOM 787 C CA . ASP A 1 97 ? 2.943 -16.669 10.701 1.00 81.69 97 ASP A CA 1
ATOM 788 C C . ASP A 1 97 ? 2.683 -15.751 9.495 1.00 81.69 97 ASP A C 1
ATOM 790 O O . ASP A 1 97 ? 2.258 -16.150 8.408 1.00 81.69 97 ASP A O 1
ATOM 794 N N . LEU A 1 98 ? 2.977 -14.461 9.684 1.00 84.62 98 LEU A N 1
ATOM 795 C CA . LEU A 1 98 ? 2.881 -13.446 8.631 1.00 84.62 98 LEU A CA 1
ATOM 796 C C . LEU A 1 98 ? 3.954 -13.610 7.539 1.00 84.62 98 LEU A C 1
ATOM 798 O O . LEU A 1 98 ? 3.728 -13.194 6.402 1.00 84.62 98 LEU A O 1
ATOM 802 N N . ASN A 1 99 ? 5.090 -14.221 7.890 1.00 84.19 99 ASN A N 1
ATOM 803 C CA . ASN A 1 99 ? 6.258 -14.394 7.023 1.00 84.19 99 ASN A CA 1
ATOM 804 C C . ASN A 1 99 ? 6.096 -15.509 5.982 1.00 84.19 99 ASN A C 1
ATOM 806 O O . ASN A 1 99 ? 6.964 -15.656 5.122 1.00 84.19 99 ASN A O 1
ATOM 810 N N . ASP A 1 100 ? 5.002 -16.274 6.037 1.00 85.69 100 ASP A N 1
ATOM 811 C CA . ASP A 1 100 ? 4.678 -17.275 5.025 1.00 85.69 100 ASP A CA 1
ATOM 812 C C . ASP A 1 100 ? 4.688 -16.627 3.635 1.00 85.69 100 ASP A C 1
ATOM 814 O O . ASP A 1 100 ? 3.898 -15.727 3.340 1.00 85.69 100 ASP A O 1
ATOM 818 N N . LEU A 1 101 ? 5.595 -17.084 2.770 1.00 86.62 101 LEU A N 1
ATOM 819 C CA . LEU A 1 101 ? 5.781 -16.497 1.441 1.00 86.62 101 LEU A CA 1
ATOM 820 C C . LEU A 1 101 ? 4.662 -16.903 0.480 1.00 86.62 101 LEU A C 1
ATOM 822 O O . LEU A 1 101 ? 4.274 -16.110 -0.379 1.00 86.62 101 LEU A O 1
ATOM 826 N N . VAL A 1 102 ? 4.148 -18.127 0.636 1.00 87.88 102 VAL A N 1
ATOM 827 C CA . VAL A 1 102 ? 3.170 -18.754 -0.259 1.00 87.88 102 VAL A CA 1
ATOM 828 C C . VAL A 1 102 ? 2.177 -19.582 0.554 1.00 87.88 102 VAL A C 1
ATOM 830 O O . VAL A 1 102 ? 2.540 -20.156 1.578 1.00 87.88 102 VAL A O 1
ATOM 833 N N . SER A 1 103 ? 0.921 -19.655 0.112 1.00 90.62 103 SER A N 1
ATOM 834 C CA . SER A 1 103 ? -0.064 -20.565 0.701 1.00 90.62 103 SER A CA 1
ATOM 835 C C . SER A 1 103 ? 0.091 -22.003 0.209 1.00 90.62 103 SER A C 1
ATOM 837 O O . SER A 1 103 ? 0.639 -22.282 -0.861 1.00 90.62 103 SER A O 1
ATOM 839 N N . ASP A 1 104 ? -0.542 -22.918 0.933 1.00 87.56 104 ASP A N 1
ATOM 840 C CA . ASP A 1 104 ? -0.840 -24.243 0.405 1.00 87.56 104 ASP A CA 1
ATOM 841 C C . ASP A 1 104 ? -1.697 -24.164 -0.873 1.00 87.56 104 ASP A C 1
ATOM 843 O O . ASP A 1 104 ? -2.461 -23.204 -1.038 1.00 87.56 104 ASP A O 1
ATOM 847 N N . PRO A 1 105 ? -1.596 -25.162 -1.774 1.00 88.56 105 PRO A N 1
ATOM 848 C CA . PRO A 1 105 ? -2.484 -25.265 -2.924 1.00 88.56 105 PRO A CA 1
ATOM 849 C C . PRO A 1 105 ? -3.945 -25.431 -2.489 1.00 88.56 105 PRO A C 1
ATOM 851 O O . PRO A 1 105 ? -4.265 -26.251 -1.626 1.00 88.56 105 PRO A O 1
ATOM 854 N N . ILE A 1 106 ? -4.833 -24.671 -3.122 1.00 89.69 106 ILE A N 1
ATOM 855 C CA . ILE A 1 106 ? -6.277 -24.669 -2.897 1.00 89.69 106 ILE A CA 1
ATOM 856 C C . ILE A 1 106 ? -6.962 -24.945 -4.234 1.00 89.69 106 ILE A C 1
ATOM 858 O O . ILE A 1 106 ? -6.699 -24.264 -5.225 1.00 89.69 106 ILE A O 1
ATOM 862 N N . SER A 1 107 ? -7.854 -25.933 -4.273 1.00 89.25 107 SER A N 1
ATOM 863 C CA . SER A 1 107 ? -8.615 -26.242 -5.485 1.00 89.25 107 SER A CA 1
ATOM 864 C C . SER A 1 107 ? -9.712 -25.207 -5.741 1.00 89.25 107 SER A C 1
ATOM 866 O O . SER A 1 107 ? -10.351 -24.707 -4.808 1.00 89.25 107 SER A O 1
ATOM 868 N N . ALA A 1 108 ? -9.996 -24.926 -7.016 1.00 86.00 108 ALA A N 1
ATOM 869 C CA . ALA A 1 108 ? -11.099 -24.038 -7.395 1.00 86.00 108 ALA A CA 1
ATOM 870 C C . ALA A 1 108 ? -12.448 -24.509 -6.816 1.00 86.00 108 ALA A C 1
ATOM 872 O O . ALA A 1 108 ? -13.267 -23.697 -6.385 1.00 86.00 108 ALA A O 1
ATOM 873 N N . GLN A 1 109 ? -12.655 -25.827 -6.720 1.00 86.88 109 GLN A N 1
ATOM 874 C CA . GLN A 1 109 ? -13.868 -26.393 -6.135 1.00 86.88 109 GLN A CA 1
ATOM 875 C C . GLN A 1 109 ? -13.997 -26.093 -4.633 1.00 86.88 109 GLN A C 1
ATOM 877 O O . GLN A 1 109 ? -15.097 -25.792 -4.170 1.00 86.88 109 GLN A O 1
ATOM 882 N N . ALA A 1 110 ? -12.896 -26.114 -3.873 1.00 89.19 110 ALA A N 1
ATOM 883 C CA . ALA A 1 110 ? -12.914 -25.745 -2.457 1.00 89.19 110 ALA A CA 1
ATOM 884 C C . ALA A 1 110 ? -13.300 -24.269 -2.263 1.00 89.19 110 ALA A C 1
ATOM 886 O O . ALA A 1 110 ? -14.056 -23.938 -1.348 1.00 89.19 110 ALA A O 1
ATOM 887 N N . ILE A 1 111 ? -12.845 -23.392 -3.163 1.00 89.75 111 ILE A N 1
ATOM 888 C CA . ILE A 1 111 ? -13.206 -21.967 -3.161 1.00 89.75 111 ILE A CA 1
ATOM 889 C C . ILE A 1 111 ? -14.703 -21.795 -3.437 1.00 89.75 111 ILE A C 1
ATOM 891 O O . ILE A 1 111 ? -15.382 -21.082 -2.699 1.00 89.75 111 ILE A O 1
ATOM 895 N N . VAL A 1 112 ? -15.251 -22.497 -4.435 1.00 89.94 112 VAL A N 1
ATOM 896 C CA . VAL A 1 112 ? -16.697 -22.486 -4.721 1.00 89.94 112 VAL A CA 1
ATOM 897 C C . VAL A 1 112 ? -17.507 -22.984 -3.523 1.00 89.94 112 VAL A C 1
ATOM 899 O O . VAL A 1 112 ? -18.495 -22.352 -3.152 1.00 89.94 112 VAL A O 1
ATOM 902 N N . MET A 1 113 ? -17.072 -24.070 -2.875 1.00 90.81 113 MET A N 1
ATOM 903 C CA . MET A 1 113 ? -17.715 -24.572 -1.656 1.00 90.81 113 MET A CA 1
ATOM 904 C C . MET A 1 113 ? -17.692 -23.534 -0.530 1.00 90.81 113 MET A C 1
ATOM 906 O O . MET A 1 113 ? -18.683 -23.389 0.182 1.00 90.81 113 MET A O 1
ATOM 910 N N . LYS A 1 114 ? -16.594 -22.780 -0.387 1.00 92.69 114 LYS A N 1
ATOM 911 C CA . LYS A 1 114 ? -16.483 -21.722 0.623 1.00 92.69 114 LYS A CA 1
ATOM 912 C C . LYS A 1 114 ? -17.368 -20.510 0.319 1.00 92.69 114 LYS A C 1
ATOM 914 O O . LYS A 1 114 ? -17.889 -19.911 1.256 1.00 92.69 114 LYS A O 1
ATOM 919 N N . LEU A 1 115 ? -17.548 -20.167 -0.957 1.00 89.75 115 LEU A N 1
ATOM 920 C CA . LEU A 1 115 ? -18.458 -19.105 -1.404 1.00 89.75 115 LEU A CA 1
ATOM 921 C C . LEU A 1 115 ? -19.937 -19.481 -1.216 1.00 89.75 115 LEU A C 1
ATOM 923 O O . LEU A 1 115 ? -20.777 -18.603 -1.015 1.00 89.75 115 LEU A O 1
ATOM 927 N N . GLY A 1 116 ? -20.278 -20.771 -1.293 1.00 89.81 116 GLY A N 1
ATOM 928 C CA . GLY A 1 116 ? -21.644 -21.257 -1.104 1.00 89.81 116 GLY A CA 1
ATOM 929 C C . GLY A 1 116 ? -22.632 -20.584 -2.063 1.00 89.81 116 GLY A C 1
ATOM 930 O O . GLY A 1 116 ? -22.451 -20.609 -3.283 1.00 89.81 116 GLY A O 1
ATOM 931 N N . GLN A 1 117 ? -23.668 -19.943 -1.516 1.00 84.56 117 GLN A N 1
ATOM 932 C CA . GLN A 1 117 ? -24.700 -19.245 -2.297 1.00 84.56 117 GLN A CA 1
ATOM 933 C C . GLN A 1 117 ? -24.150 -18.045 -3.089 1.00 84.56 117 GLN A C 1
ATOM 935 O O . GLN A 1 117 ? -24.652 -17.742 -4.172 1.00 84.56 117 GLN A O 1
ATOM 940 N N . GLN A 1 118 ? -23.075 -17.409 -2.607 1.00 83.88 118 GLN A N 1
ATOM 941 C CA . GLN A 1 118 ? -22.439 -16.271 -3.281 1.00 83.88 118 GLN A CA 1
ATOM 942 C C . GLN A 1 118 ? -21.628 -16.678 -4.519 1.00 83.88 118 GLN A C 1
ATOM 944 O O . GLN A 1 118 ? -21.213 -15.819 -5.292 1.00 83.88 118 GLN A O 1
ATOM 949 N N . SER A 1 119 ? -21.435 -17.978 -4.766 1.00 82.81 119 SER A N 1
ATOM 950 C CA . SER A 1 119 ? -20.706 -18.463 -5.945 1.00 82.81 119 SER A CA 1
ATOM 951 C C . SER A 1 119 ? -21.345 -18.029 -7.271 1.00 82.81 119 SER A C 1
ATOM 953 O O . SER A 1 119 ? -20.638 -17.824 -8.254 1.00 82.81 119 SER A O 1
ATOM 955 N N . ASN A 1 120 ? -22.665 -17.811 -7.305 1.00 82.69 120 ASN A N 1
ATOM 956 C CA . ASN A 1 120 ? -23.356 -17.332 -8.504 1.00 82.69 120 ASN A CA 1
ATOM 957 C C . ASN A 1 120 ? -22.968 -15.902 -8.897 1.00 82.69 120 ASN A C 1
ATOM 959 O O . ASN A 1 120 ? -23.070 -15.573 -10.076 1.00 82.69 120 ASN A O 1
ATOM 963 N N . ILE A 1 121 ? -22.482 -15.087 -7.954 1.00 83.50 121 ILE A N 1
ATOM 964 C CA . ILE A 1 121 ? -22.007 -13.730 -8.241 1.00 83.50 121 ILE A CA 1
ATOM 965 C C . ILE A 1 121 ? -20.806 -13.797 -9.195 1.00 83.50 121 ILE A C 1
ATOM 967 O O . ILE A 1 121 ? -20.692 -12.981 -10.087 1.00 83.50 121 ILE A O 1
ATOM 971 N N . VAL A 1 122 ? -19.977 -14.844 -9.155 1.00 83.12 122 VAL A N 1
ATOM 972 C CA . VAL A 1 122 ? -18.845 -14.986 -10.096 1.00 83.12 122 VAL A CA 1
ATOM 973 C C . VAL A 1 122 ? -19.299 -14.990 -11.566 1.00 83.12 122 VAL A C 1
ATOM 975 O O . VAL A 1 122 ? -18.557 -14.561 -12.447 1.00 83.12 122 VAL A O 1
ATOM 978 N N . LYS A 1 123 ? -20.535 -15.420 -11.855 1.00 81.50 123 LYS A N 1
ATOM 979 C CA . LYS A 1 123 ? -21.084 -15.417 -13.220 1.00 81.50 123 LYS A CA 1
ATOM 980 C C . LYS A 1 123 ? -21.308 -14.003 -13.765 1.00 81.50 123 LYS A C 1
ATOM 982 O O . LYS A 1 123 ? -21.299 -13.853 -14.983 1.00 81.50 123 LYS A O 1
ATOM 987 N N . THR A 1 124 ? -21.476 -12.982 -12.916 1.00 82.81 124 THR A N 1
ATOM 988 C CA . THR A 1 124 ? -21.701 -11.593 -13.363 1.00 82.81 124 THR A CA 1
ATOM 989 C C . THR A 1 124 ? -20.459 -10.959 -13.979 1.00 82.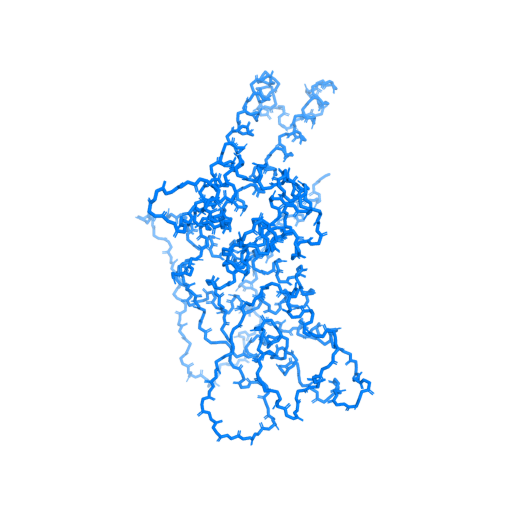81 124 THR A C 1
ATOM 991 O O . THR A 1 124 ? -20.587 -10.027 -14.766 1.00 82.81 124 THR A O 1
ATOM 994 N N . CYS A 1 125 ? -19.267 -11.499 -13.709 1.00 79.50 125 CYS A N 1
ATOM 995 C CA . CYS A 1 125 ? -18.022 -11.021 -14.315 1.00 79.50 125 CYS A CA 1
ATOM 996 C C . CYS A 1 125 ? -17.867 -11.372 -15.791 1.00 79.50 125 CYS A C 1
ATOM 998 O O . CYS A 1 125 ? -17.028 -10.782 -16.470 1.00 79.50 125 CYS A O 1
ATOM 1000 N N . PHE A 1 126 ? -18.598 -12.377 -16.273 1.00 77.50 126 PHE A N 1
ATOM 1001 C CA . PHE A 1 126 ? -18.368 -12.956 -17.589 1.00 77.50 126 PHE A CA 1
ATOM 1002 C C . PHE A 1 126 ? -19.511 -12.608 -18.546 1.00 77.50 126 PHE A C 1
ATOM 1004 O O . PHE A 1 126 ? -20.683 -12.696 -18.173 1.00 77.50 126 PHE A O 1
ATOM 1011 N N . PRO A 1 127 ? -19.207 -12.260 -19.810 1.00 74.62 127 PRO A N 1
ATOM 1012 C CA . PRO A 1 127 ? -20.242 -12.035 -20.809 1.00 74.62 127 PRO A CA 1
ATOM 1013 C C . PRO A 1 127 ? -21.000 -13.337 -21.095 1.00 74.62 127 PRO A C 1
ATOM 1015 O O . PRO A 1 127 ? -20.413 -14.414 -21.119 1.00 74.62 127 PRO A O 1
ATOM 1018 N N . ALA A 1 128 ? -22.302 -13.259 -21.384 1.00 71.75 128 ALA A N 1
ATOM 1019 C CA . ALA A 1 128 ? -23.103 -14.455 -21.668 1.00 71.75 128 ALA A CA 1
ATOM 1020 C C . ALA A 1 128 ? -22.573 -15.260 -22.877 1.00 71.75 128 ALA A C 1
ATOM 1022 O O . ALA A 1 128 ? -22.603 -16.495 -22.872 1.00 71.75 128 ALA A O 1
ATOM 1023 N N . ARG A 1 129 ? -22.069 -14.559 -23.903 1.00 67.75 129 ARG A N 1
ATOM 1024 C CA . ARG A 1 129 ? -21.376 -15.110 -25.076 1.00 67.75 129 ARG A CA 1
ATOM 1025 C C . ARG A 1 129 ? -20.250 -14.170 -25.502 1.00 67.75 129 ARG A C 1
ATOM 1027 O O . ARG A 1 129 ? -20.430 -12.956 -25.451 1.00 67.75 129 ARG A O 1
ATOM 1034 N N . ALA A 1 130 ? -19.122 -14.712 -25.957 1.00 65.62 130 ALA A N 1
ATOM 1035 C CA . ALA A 1 130 ? -18.111 -13.903 -26.641 1.00 65.62 130 ALA A CA 1
ATOM 1036 C C . ALA A 1 130 ? -18.504 -13.646 -28.104 1.00 65.62 130 ALA A C 1
ATOM 1038 O O . ALA A 1 130 ? -19.135 -14.489 -28.744 1.00 65.62 130 ALA A O 1
ATOM 1039 N N . ALA A 1 131 ? -18.086 -12.496 -28.643 1.00 60.44 131 ALA A N 1
ATOM 1040 C CA . ALA A 1 131 ? -18.377 -12.071 -30.017 1.00 60.44 131 ALA A CA 1
ATOM 1041 C C . ALA A 1 131 ? -17.843 -13.040 -31.093 1.00 60.44 131 ALA A C 1
ATOM 1043 O O . ALA A 1 131 ? -18.368 -13.088 -32.198 1.00 60.44 131 ALA A O 1
ATOM 1044 N N . ASN A 1 132 ? -16.832 -13.843 -30.757 1.00 62.91 132 ASN A N 1
ATOM 1045 C CA . ASN A 1 132 ? -16.220 -14.853 -31.622 1.00 62.91 132 ASN A CA 1
ATOM 1046 C C . ASN A 1 132 ? -16.825 -16.266 -31.459 1.00 62.91 132 ASN A C 1
ATOM 1048 O O . ASN A 1 132 ? -16.312 -17.215 -32.043 1.00 62.91 132 ASN A O 1
ATOM 1052 N N . GLY A 1 133 ? -17.856 -16.437 -30.621 1.00 60.75 133 GLY A N 1
ATOM 1053 C CA . GLY A 1 133 ? -18.493 -17.733 -30.356 1.00 60.75 133 GLY A CA 1
ATOM 1054 C C . GLY A 1 133 ? -17.674 -18.726 -29.515 1.00 60.75 133 GLY A C 1
ATOM 1055 O O . GLY A 1 133 ? -18.187 -19.795 -29.196 1.00 60.75 133 GLY A O 1
ATOM 1056 N N . GLN A 1 134 ? -16.443 -18.390 -29.108 1.00 63.75 134 GLN A N 1
ATOM 1057 C CA . GLN A 1 134 ? -15.544 -19.298 -28.374 1.00 63.75 134 GLN A CA 1
ATOM 1058 C C . GLN A 1 134 ? -15.872 -19.418 -26.877 1.00 63.75 134 GLN A C 1
ATOM 1060 O O . GLN A 1 134 ? -15.496 -20.396 -26.234 1.00 63.75 134 GLN A O 1
ATOM 1065 N N . PHE A 1 135 ? -16.583 -18.441 -26.306 1.00 69.75 135 PHE A N 1
ATOM 1066 C CA . PHE A 1 135 ? -17.018 -18.461 -24.909 1.00 69.75 135 PHE A CA 1
ATOM 1067 C C . PHE A 1 135 ? -18.540 -18.515 -24.824 1.00 69.75 135 PHE A C 1
ATOM 1069 O O . PHE A 1 135 ? -19.235 -17.669 -25.393 1.00 69.75 135 PHE A O 1
ATOM 1076 N N . ASN A 1 136 ? -19.052 -19.478 -24.060 1.00 71.31 136 ASN A N 1
ATOM 1077 C CA . ASN A 1 136 ? -20.468 -19.600 -23.748 1.00 71.31 136 ASN A CA 1
ATOM 1078 C C . ASN A 1 136 ? -20.636 -19.885 -22.254 1.00 71.31 136 ASN A C 1
ATOM 1080 O O . ASN A 1 136 ? -20.297 -20.970 -21.778 1.00 71.31 136 ASN A O 1
ATOM 1084 N N . LEU A 1 137 ? -21.193 -18.914 -21.530 1.00 75.12 137 LEU A N 1
ATOM 1085 C CA . LEU A 1 137 ? -21.356 -18.983 -20.079 1.00 75.12 137 LEU A CA 1
ATOM 1086 C C . LEU A 1 137 ? -22.229 -20.168 -19.641 1.00 75.12 137 LEU A C 1
ATOM 1088 O O . LEU A 1 137 ? -22.004 -20.733 -18.577 1.00 75.12 137 LEU A O 1
ATOM 1092 N N . LYS A 1 138 ? -23.195 -20.584 -20.474 1.00 73.88 138 LYS A N 1
ATOM 1093 C CA . LYS A 1 138 ? -24.102 -21.701 -20.158 1.00 73.88 138 LYS A CA 1
ATOM 1094 C C . LYS A 1 138 ? -23.395 -23.057 -20.106 1.00 73.88 138 LYS A C 1
ATOM 1096 O O . LYS A 1 138 ? -23.922 -23.976 -19.493 1.00 73.88 138 LYS A O 1
ATOM 1101 N N . LEU A 1 139 ? -22.245 -23.183 -20.769 1.00 76.06 139 LEU A N 1
ATOM 1102 C CA . LEU A 1 139 ? -21.477 -24.427 -20.837 1.00 76.06 139 LEU A CA 1
ATOM 1103 C C . LEU A 1 139 ? -20.405 -24.523 -19.742 1.00 76.06 139 LEU A C 1
ATOM 1105 O O . LEU A 1 139 ? -19.809 -25.583 -19.586 1.00 76.06 139 LEU A O 1
ATOM 1109 N N . LYS A 1 140 ? -20.141 -23.438 -18.999 1.00 75.94 140 LYS A N 1
ATOM 1110 C CA . LYS A 1 140 ? -19.097 -23.404 -17.967 1.00 75.94 140 LYS A CA 1
ATOM 1111 C C . LYS A 1 140 ? -19.679 -23.622 -16.575 1.00 75.94 140 LYS A C 1
ATOM 1113 O O . LYS A 1 140 ? -20.664 -22.988 -16.192 1.00 75.94 140 LYS A O 1
ATOM 1118 N N . ASN A 1 141 ? -19.026 -24.479 -15.792 1.00 84.62 141 ASN A N 1
ATOM 1119 C CA . ASN A 1 141 ? -19.331 -24.617 -14.375 1.00 84.62 141 ASN A CA 1
ATOM 1120 C C . ASN A 1 141 ? -18.757 -23.419 -13.599 1.00 84.62 141 ASN A C 1
ATOM 1122 O O . ASN A 1 141 ? -17.756 -22.820 -13.989 1.00 84.62 141 ASN A O 1
ATOM 1126 N N . THR A 1 142 ? -19.352 -23.085 -12.455 1.00 83.62 142 THR A N 1
ATOM 1127 C CA . THR A 1 142 ? -18.883 -22.008 -11.575 1.00 83.62 142 THR A CA 1
ATOM 1128 C C . THR A 1 142 ? -17.436 -22.232 -11.119 1.00 83.62 142 THR A C 1
ATOM 1130 O O . THR A 1 142 ? -16.681 -21.272 -11.004 1.00 83.62 142 THR A O 1
ATOM 1133 N N . GLY A 1 143 ? -17.021 -23.491 -10.924 1.00 82.06 143 GLY A N 1
ATOM 1134 C CA . GLY A 1 143 ? -15.626 -23.844 -10.631 1.00 82.06 143 GLY A CA 1
ATOM 1135 C C . GLY A 1 143 ? -14.659 -23.490 -11.761 1.00 82.06 143 GLY A C 1
ATOM 1136 O O . GLY A 1 143 ? -13.585 -22.956 -11.493 1.00 82.06 143 GLY A O 1
ATOM 1137 N N . ASP A 1 144 ? -15.065 -23.694 -13.018 1.00 80.00 144 ASP A N 1
ATOM 1138 C CA . ASP A 1 144 ? -14.262 -23.297 -14.178 1.00 80.00 144 ASP A CA 1
ATOM 1139 C C . ASP A 1 144 ? -14.129 -21.771 -14.238 1.00 80.00 144 ASP A C 1
ATOM 1141 O O . ASP A 1 144 ? -13.039 -21.257 -14.457 1.00 80.00 144 ASP A O 1
ATOM 1145 N N . LEU A 1 145 ? -15.215 -21.035 -13.975 1.00 82.25 145 LEU A N 1
ATOM 1146 C CA . LEU A 1 145 ? -15.204 -19.566 -13.950 1.00 82.25 145 LEU A CA 1
ATOM 1147 C C . LEU A 1 145 ? -14.287 -19.006 -12.853 1.00 82.25 145 LEU A C 1
ATOM 1149 O O . LEU A 1 145 ? -13.552 -18.052 -13.099 1.00 82.25 145 LEU A O 1
ATOM 1153 N N . VAL A 1 146 ? -14.288 -19.614 -11.662 1.00 83.75 146 VAL A N 1
ATOM 1154 C CA . VAL A 1 146 ? -13.355 -19.255 -10.582 1.00 83.75 146 VAL A CA 1
ATOM 1155 C C . VAL A 1 146 ? -11.908 -19.527 -11.000 1.00 83.75 146 VAL A C 1
ATOM 1157 O O . VAL A 1 146 ? -11.047 -18.677 -10.788 1.00 83.75 146 VAL A O 1
ATOM 1160 N N . ALA A 1 147 ? -11.631 -20.670 -11.629 1.00 81.50 147 ALA A N 1
ATOM 1161 C CA . ALA A 1 147 ? -10.286 -21.004 -12.091 1.00 81.50 147 ALA A CA 1
ATOM 1162 C C . ALA A 1 147 ? -9.776 -20.037 -13.178 1.00 81.50 147 ALA A C 1
ATOM 1164 O O . ALA A 1 147 ? -8.617 -19.624 -13.148 1.00 81.50 147 ALA A O 1
ATOM 1165 N N . GLU A 1 148 ? -10.635 -19.638 -14.118 1.00 78.06 148 GLU A N 1
ATOM 1166 C CA . GLU A 1 148 ? -10.324 -18.624 -15.138 1.00 78.06 148 GLU A CA 1
ATOM 1167 C C . GLU A 1 148 ? -10.005 -17.274 -14.490 1.00 78.06 148 GLU A C 1
ATOM 1169 O O . GLU A 1 148 ? -8.970 -16.673 -14.769 1.00 78.06 148 GLU A O 1
ATOM 1174 N N . MET A 1 149 ? -10.839 -16.838 -13.541 1.00 82.50 149 MET A N 1
ATOM 1175 C CA . MET A 1 149 ? -10.627 -15.596 -12.799 1.00 82.50 149 MET A CA 1
ATOM 1176 C C . MET A 1 149 ? -9.281 -15.587 -12.057 1.00 82.50 149 MET A C 1
ATOM 1178 O O . MET A 1 149 ? -8.518 -14.626 -12.142 1.00 82.50 149 MET A O 1
ATOM 1182 N N . LEU A 1 150 ? -8.943 -16.688 -11.381 1.00 81.44 150 LEU A N 1
ATOM 1183 C CA . LEU A 1 150 ? -7.663 -16.847 -10.683 1.00 81.44 150 LEU A CA 1
ATOM 1184 C C . LEU A 1 150 ? -6.463 -16.882 -11.640 1.00 81.44 150 LEU A C 1
ATOM 1186 O O . LEU A 1 150 ? -5.384 -16.412 -11.282 1.00 81.44 150 LEU A O 1
ATOM 1190 N N . SER A 1 151 ? -6.647 -17.381 -12.864 1.00 78.62 151 SER A N 1
ATOM 1191 C CA . SER A 1 151 ? -5.597 -17.391 -13.897 1.00 78.62 151 SER A CA 1
ATOM 1192 C C . SER A 1 151 ? -5.267 -15.977 -14.370 1.00 78.62 151 SER A C 1
ATOM 1194 O O . SER A 1 151 ? -4.091 -15.613 -14.460 1.00 78.62 151 SER A O 1
ATOM 1196 N N . VAL A 1 152 ? -6.302 -15.151 -14.565 1.00 77.00 152 VAL A N 1
ATOM 1197 C CA . VAL A 1 152 ? -6.158 -13.719 -14.866 1.00 77.00 152 VAL A CA 1
ATOM 1198 C C . VAL A 1 152 ? -5.437 -13.004 -13.719 1.00 77.00 152 VAL A C 1
ATOM 1200 O O . VAL A 1 152 ? -4.467 -12.280 -13.949 1.00 77.00 152 VAL A O 1
ATOM 1203 N N . MET A 1 153 ? -5.835 -13.262 -12.467 1.00 76.94 153 MET A N 1
ATOM 1204 C CA . MET A 1 153 ? -5.179 -12.694 -11.277 1.00 76.94 153 MET A CA 1
ATOM 1205 C C . MET A 1 153 ? -3.729 -13.172 -11.086 1.00 76.94 153 MET A C 1
ATOM 1207 O O . MET A 1 153 ? -2.927 -12.495 -10.433 1.00 76.94 153 MET A O 1
ATOM 1211 N N . GLY A 1 154 ? -3.376 -14.331 -11.643 1.00 69.44 154 GLY A N 1
ATOM 1212 C CA . GLY A 1 154 ? -2.022 -14.875 -11.623 1.00 69.44 154 GLY A CA 1
ATOM 1213 C C . GLY A 1 154 ? -1.109 -14.388 -12.747 1.00 69.44 154 GLY A C 1
ATOM 1214 O O . GLY A 1 154 ? 0.061 -14.775 -12.782 1.00 69.44 154 GLY A O 1
ATOM 1215 N N . LYS A 1 155 ? -1.611 -13.531 -13.650 1.00 64.38 155 LYS A N 1
ATOM 1216 C CA . LYS A 1 155 ? -0.909 -13.078 -14.866 1.00 64.38 155 LYS A CA 1
ATOM 1217 C C . LYS A 1 155 ? -0.327 -14.235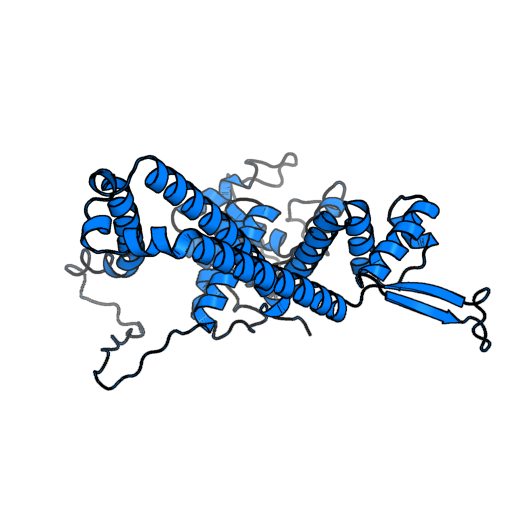 -15.692 1.00 64.38 155 LYS A C 1
ATOM 1219 O O . LYS A 1 155 ? 0.731 -14.087 -16.296 1.00 64.38 155 LYS A O 1
ATOM 1224 N N . GLN A 1 156 ? -0.984 -15.395 -15.706 1.00 51.91 156 GLN A N 1
ATOM 1225 C CA . GLN A 1 156 ? -0.513 -16.553 -16.476 1.00 51.91 156 GLN A CA 1
ATOM 1226 C C . GLN A 1 156 ? -0.792 -16.446 -17.987 1.00 51.91 156 GLN A C 1
ATOM 1228 O O . GLN A 1 156 ? -0.455 -17.364 -18.724 1.00 51.91 156 GLN A O 1
ATOM 1233 N N . ASP A 1 157 ? -1.294 -15.303 -18.464 1.00 46.16 157 ASP A N 1
ATOM 1234 C CA . ASP A 1 157 ? -1.457 -15.001 -19.894 1.00 46.16 157 ASP A CA 1
ATOM 1235 C C . ASP A 1 157 ? -0.174 -14.484 -20.584 1.00 46.16 157 ASP A C 1
ATOM 1237 O O . ASP A 1 157 ? -0.235 -13.934 -21.684 1.00 46.16 157 ASP A O 1
ATOM 1241 N N . ASP A 1 158 ? 1.004 -14.692 -19.988 1.00 41.50 158 ASP A N 1
ATOM 1242 C CA . ASP A 1 158 ? 2.282 -14.611 -20.701 1.00 41.50 158 ASP A CA 1
ATOM 1243 C C . ASP A 1 158 ? 2.845 -16.033 -20.893 1.00 41.50 158 ASP A C 1
ATOM 1245 O O . ASP A 1 158 ? 3.363 -16.638 -19.952 1.00 41.50 158 ASP A O 1
ATOM 1249 N N . LEU A 1 159 ? 2.775 -16.504 -22.152 1.00 40.16 159 LEU A N 1
ATOM 1250 C CA . LEU A 1 159 ? 3.394 -17.700 -22.765 1.00 40.16 159 LEU A CA 1
ATOM 1251 C C . LEU A 1 159 ? 2.447 -18.907 -23.019 1.00 40.16 159 LEU A C 1
ATOM 1253 O O . LEU A 1 159 ? 2.219 -19.728 -22.140 1.00 40.16 159 LEU A O 1
ATOM 1257 N N . ALA A 1 160 ? 2.023 -19.050 -24.290 1.00 31.72 160 ALA A N 1
ATOM 1258 C CA . ALA A 1 160 ? 1.223 -20.128 -24.917 1.00 31.72 160 ALA A CA 1
ATOM 1259 C C . ALA A 1 160 ? -0.309 -20.011 -24.742 1.00 31.72 160 ALA A C 1
ATOM 1261 O O . ALA A 1 160 ? -0.887 -20.376 -23.730 1.00 31.72 160 ALA A O 1
ATOM 1262 N N . THR A 1 161 ? -1.042 -19.475 -25.726 1.00 44.06 161 THR A N 1
ATOM 1263 C CA . THR A 1 161 ? -1.657 -20.295 -26.798 1.00 44.06 161 THR A CA 1
ATOM 1264 C C . THR A 1 161 ? -1.949 -21.732 -26.358 1.00 44.06 161 THR A C 1
ATOM 1266 O O . THR A 1 161 ? -1.337 -22.683 -26.831 1.00 44.06 161 THR A O 1
ATOM 1269 N N . SER A 1 162 ? -2.912 -21.889 -25.456 1.00 34.91 162 SER A N 1
ATOM 1270 C CA . SER A 1 162 ? -3.764 -23.072 -25.488 1.00 34.91 162 SER A CA 1
ATOM 1271 C C . SER A 1 162 ? -4.881 -22.737 -26.466 1.00 34.91 162 SER A C 1
ATOM 1273 O O . SER A 1 162 ? -5.557 -21.728 -26.295 1.00 34.91 162 SER A O 1
ATOM 1275 N N . THR A 1 163 ? -5.095 -23.551 -27.493 1.00 34.25 163 THR A N 1
ATOM 1276 C CA . THR A 1 163 ? -6.140 -23.389 -28.527 1.00 34.25 163 THR A CA 1
ATOM 1277 C C . THR A 1 163 ? -7.584 -23.413 -27.988 1.00 34.25 163 THR A C 1
ATOM 1279 O O . THR A 1 163 ? -8.537 -23.453 -28.760 1.00 34.25 163 THR A O 1
ATOM 1282 N N . SER A 1 164 ? -7.760 -23.349 -26.667 1.00 42.50 164 SER A N 1
ATOM 1283 C CA . SER A 1 164 ? -9.031 -23.326 -25.947 1.00 42.50 164 SER A CA 1
ATOM 1284 C C . SER A 1 164 ? -9.175 -22.167 -24.948 1.00 42.50 164 SER A C 1
ATOM 1286 O O . SER A 1 164 ? -10.222 -22.075 -24.309 1.00 42.50 164 SER A O 1
ATOM 1288 N N . SER A 1 165 ? -8.180 -21.282 -24.780 1.00 39.19 165 SER A N 1
ATOM 1289 C CA . SER A 1 165 ? -8.379 -20.029 -24.038 1.00 39.19 165 SER A CA 1
ATOM 1290 C C . SER A 1 165 ? -8.877 -18.945 -24.997 1.00 39.19 165 SER A C 1
ATOM 1292 O O . SER A 1 165 ? -8.277 -18.664 -26.031 1.00 39.19 165 SER A O 1
ATOM 1294 N N . ALA A 1 166 ? -10.033 -18.360 -24.678 1.00 38.44 166 ALA A N 1
ATOM 1295 C CA . ALA A 1 166 ? -10.810 -17.472 -25.551 1.00 38.44 166 ALA A CA 1
ATOM 1296 C C . ALA A 1 166 ? -10.190 -16.074 -25.793 1.00 38.44 166 ALA A C 1
ATOM 1298 O O . ALA A 1 166 ? -10.905 -15.135 -26.140 1.00 38.44 166 ALA A O 1
ATOM 1299 N N . PHE A 1 167 ? -8.875 -15.920 -25.641 1.00 39.91 167 PHE A N 1
ATOM 1300 C CA . PHE A 1 167 ? -8.157 -14.680 -25.924 1.00 39.91 167 PHE A CA 1
ATOM 1301 C C . PHE A 1 167 ? -6.996 -14.955 -26.884 1.00 39.91 167 PHE A C 1
ATOM 1303 O O . PHE A 1 167 ? -5.875 -15.265 -26.489 1.00 39.91 167 PHE A O 1
ATOM 1310 N N . ALA A 1 168 ? -7.291 -14.848 -28.181 1.00 34.31 168 ALA A N 1
ATOM 1311 C CA . ALA A 1 168 ? -6.294 -14.861 -29.246 1.00 34.31 168 ALA A CA 1
ATOM 1312 C C . ALA A 1 168 ? -5.449 -13.562 -29.238 1.00 34.31 168 ALA A C 1
ATOM 1314 O O . ALA A 1 168 ? -5.919 -12.517 -28.776 1.00 34.31 168 ALA A O 1
ATOM 1315 N N . PRO A 1 169 ? -4.200 -13.606 -29.738 1.00 32.09 169 PRO A N 1
ATOM 1316 C CA . PRO A 1 169 ? -3.213 -12.552 -29.553 1.00 32.09 169 PRO A CA 1
ATOM 1317 C C . PRO A 1 169 ? -3.439 -11.399 -30.535 1.00 32.09 169 PRO A C 1
ATOM 1319 O O . PRO A 1 169 ? -3.427 -11.586 -31.748 1.00 32.09 169 PRO A O 1
ATOM 1322 N N . GLY A 1 170 ? -3.576 -10.186 -30.003 1.00 38.53 170 GLY A N 1
ATOM 1323 C CA . GLY A 1 170 ? -3.613 -8.964 -30.801 1.00 38.53 170 GLY A CA 1
ATOM 1324 C C . GLY A 1 170 ? -4.654 -7.976 -30.295 1.00 38.53 170 GLY A C 1
ATOM 1325 O O . GLY A 1 170 ? -5.846 -8.237 -30.350 1.00 38.53 170 GLY A O 1
ATOM 1326 N N . SER A 1 171 ? -4.177 -6.802 -29.884 1.00 41.66 171 SER A N 1
ATOM 1327 C CA . SER A 1 171 ? -4.954 -5.623 -29.484 1.00 41.66 171 SER A CA 1
ATOM 1328 C C . SER A 1 171 ? -5.431 -5.575 -28.019 1.00 41.66 171 SER A C 1
ATOM 1330 O O . SER A 1 171 ? -6.066 -6.478 -27.488 1.00 41.66 171 SER A O 1
ATOM 1332 N N . LEU A 1 172 ? -5.066 -4.471 -27.360 1.00 38.34 172 LEU A N 1
ATOM 1333 C CA . LEU A 1 172 ? -5.354 -4.034 -25.982 1.00 38.34 172 LEU A CA 1
ATOM 1334 C C . LEU A 1 172 ? -4.910 -4.889 -24.777 1.00 38.34 172 LEU A C 1
ATOM 1336 O O . LEU A 1 172 ? -4.557 -4.300 -23.754 1.00 38.34 172 LEU A O 1
ATOM 1340 N N . SER A 1 173 ? -4.855 -6.221 -24.853 1.00 37.97 173 SER A N 1
ATOM 1341 C CA . SER A 1 173 ? -4.531 -7.063 -23.681 1.00 37.97 173 SER A CA 1
ATOM 1342 C C . SER A 1 173 ? -3.076 -6.931 -23.221 1.00 37.97 173 SER A C 1
ATOM 1344 O O . SER A 1 173 ? -2.815 -6.846 -22.028 1.00 37.97 173 SER A O 1
ATOM 1346 N N . LYS A 1 174 ? -2.123 -6.792 -24.151 1.00 37.25 174 LYS A N 1
ATOM 1347 C CA . LYS A 1 174 ? -0.697 -6.566 -23.836 1.00 37.25 174 LYS A CA 1
ATOM 1348 C C . LYS A 1 174 ? -0.444 -5.206 -23.169 1.00 37.25 174 LYS A C 1
ATOM 1350 O O . LYS A 1 174 ? 0.485 -5.066 -22.380 1.00 37.25 174 LYS A O 1
ATOM 1355 N N . GLY A 1 175 ? -1.295 -4.222 -23.467 1.00 34.97 175 GLY A N 1
ATOM 1356 C CA . GLY A 1 175 ? -1.304 -2.927 -22.789 1.00 34.97 175 GLY A CA 1
ATOM 1357 C C . GLY A 1 175 ? -1.909 -3.037 -21.393 1.00 34.97 175 GLY A C 1
ATOM 1358 O O . GLY A 1 175 ? -1.308 -2.574 -20.435 1.00 34.97 175 GLY A O 1
ATOM 1359 N N . LEU A 1 176 ? -3.050 -3.717 -21.244 1.00 39.09 176 LEU A N 1
ATOM 1360 C CA . LEU A 1 176 ? -3.732 -3.861 -19.953 1.00 39.09 176 LEU A CA 1
ATOM 1361 C C . LEU A 1 176 ? -3.029 -4.828 -18.980 1.00 39.09 176 LEU A C 1
ATOM 1363 O O . LEU A 1 176 ? -3.015 -4.569 -17.779 1.00 39.09 176 LEU A O 1
ATOM 1367 N N . ALA A 1 177 ? -2.354 -5.869 -19.472 1.00 39.72 177 ALA A N 1
ATOM 1368 C CA . ALA A 1 177 ? -1.521 -6.773 -18.672 1.00 39.72 177 ALA A CA 1
ATOM 1369 C C . ALA A 1 177 ? -0.256 -6.080 -18.127 1.00 39.72 177 ALA A C 1
ATOM 1371 O O . ALA A 1 177 ? 0.193 -6.385 -17.022 1.00 39.72 177 ALA A O 1
ATOM 1372 N N . GLN A 1 178 ? 0.275 -5.085 -18.852 1.00 42.19 178 GLN A N 1
ATOM 1373 C CA . GLN A 1 178 ? 1.314 -4.178 -18.344 1.00 42.19 178 GLN A CA 1
ATOM 1374 C C . GLN A 1 178 ? 0.765 -3.107 -17.388 1.00 42.19 178 GLN A C 1
ATOM 1376 O O . GLN A 1 178 ? 1.530 -2.514 -16.626 1.00 42.19 178 GLN A O 1
ATOM 1381 N N . LEU A 1 179 ? -0.546 -2.851 -17.412 1.00 39.81 179 LEU A N 1
ATOM 1382 C CA . LEU A 1 179 ? -1.200 -1.831 -16.590 1.00 39.81 179 LEU A CA 1
ATOM 1383 C C . LEU A 1 179 ? -1.813 -2.380 -15.298 1.00 39.81 179 LEU A C 1
ATOM 1385 O O . LEU A 1 179 ? -2.064 -1.578 -14.401 1.00 39.81 179 LEU A O 1
ATOM 1389 N N . ASN A 1 180 ? -1.992 -3.701 -15.164 1.00 44.88 180 ASN A N 1
ATOM 1390 C CA . ASN A 1 180 ? -2.466 -4.327 -13.929 1.00 44.88 180 ASN A CA 1
ATOM 1391 C C . ASN A 1 180 ? -1.288 -4.825 -13.070 1.00 44.88 180 ASN A C 1
ATOM 1393 O O . ASN A 1 180 ? -0.626 -5.805 -13.425 1.00 44.88 180 ASN A O 1
ATOM 1397 N N . PRO A 1 181 ? -0.970 -4.166 -11.938 1.00 51.41 181 PRO A N 1
ATOM 1398 C CA . PRO A 1 181 ? 0.315 -4.371 -11.276 1.00 51.41 181 PRO A CA 1
ATOM 1399 C C . PRO A 1 181 ? 0.393 -5.652 -10.433 1.00 51.41 181 PRO A C 1
ATOM 1401 O O . PRO A 1 181 ? 1.482 -6.188 -10.263 1.00 51.41 181 PRO A O 1
ATOM 1404 N N . LEU A 1 182 ? -0.716 -6.248 -9.994 1.00 57.12 182 LEU A N 1
ATOM 1405 C CA . LEU A 1 182 ? -0.690 -7.192 -8.871 1.00 57.12 182 LEU A CA 1
ATOM 1406 C C . LEU A 1 182 ? -0.905 -8.649 -9.326 1.00 57.12 182 LEU A C 1
ATOM 1408 O O . LEU A 1 182 ? -2.040 -9.076 -9.517 1.00 57.12 182 LEU A O 1
ATOM 1412 N N . ALA A 1 183 ? 0.180 -9.413 -9.512 1.00 60.88 183 ALA A N 1
ATOM 1413 C CA . ALA A 1 183 ? 0.095 -10.871 -9.663 1.00 60.88 183 ALA A CA 1
ATOM 1414 C C . ALA A 1 183 ? 0.012 -11.493 -8.266 1.00 60.88 183 ALA A C 1
ATOM 1416 O O . ALA A 1 183 ? 1.001 -11.474 -7.533 1.00 60.88 183 ALA A O 1
ATOM 1417 N N . VAL A 1 184 ? -1.169 -11.985 -7.896 1.00 69.94 184 VAL A N 1
ATOM 1418 C CA . VAL A 1 184 ? -1.466 -12.420 -6.517 1.00 69.94 184 VAL A CA 1
ATOM 1419 C C . VAL A 1 184 ? -1.426 -13.938 -6.376 1.00 69.94 184 VAL A C 1
ATOM 1421 O O . VAL A 1 184 ? -1.140 -14.467 -5.304 1.00 69.94 184 VAL A O 1
ATOM 1424 N N . VAL A 1 185 ? -1.737 -14.642 -7.460 1.00 71.44 185 VAL A N 1
ATOM 1425 C CA . VAL A 1 185 ? -2.004 -16.079 -7.452 1.00 71.44 185 VAL A CA 1
ATOM 1426 C C . VAL A 1 185 ? -1.020 -16.789 -8.374 1.00 71.44 185 VAL A C 1
ATOM 1428 O O . VAL A 1 185 ? -0.630 -16.255 -9.409 1.00 71.44 185 VAL A O 1
ATOM 1431 N N . SER A 1 186 ? -0.612 -18.001 -8.021 1.00 74.31 186 SER A N 1
ATOM 1432 C CA . SER A 1 186 ? 0.088 -18.906 -8.930 1.00 74.31 186 SER A CA 1
ATOM 1433 C C . SER A 1 186 ? -0.700 -20.203 -9.069 1.00 74.31 186 SER A C 1
ATOM 1435 O O . SER A 1 186 ? -1.243 -20.727 -8.099 1.00 74.31 186 SER A O 1
ATOM 1437 N N . GLU A 1 187 ? -0.804 -20.732 -10.285 1.00 71.81 187 GLU A N 1
ATOM 1438 C CA . GLU A 1 187 ? -1.323 -22.085 -10.472 1.00 71.81 187 GLU A CA 1
ATOM 1439 C C . GLU A 1 187 ? -0.198 -23.098 -10.270 1.00 71.81 187 GLU A C 1
ATOM 1441 O O . GLU A 1 187 ? 0.910 -22.946 -10.801 1.00 71.81 187 GLU A O 1
ATOM 1446 N N . LYS A 1 188 ? -0.490 -24.172 -9.539 1.00 66.06 188 LYS A N 1
ATOM 1447 C CA . LYS A 1 188 ? 0.397 -25.326 -9.463 1.00 66.06 188 LYS A CA 1
ATOM 1448 C C . LYS A 1 188 ? 0.392 -26.043 -10.815 1.00 66.06 188 LYS A C 1
ATOM 1450 O O . LYS A 1 188 ? -0.560 -26.736 -11.163 1.00 66.06 188 LYS A O 1
ATOM 1455 N N . LYS A 1 189 ? 1.486 -25.907 -11.568 1.00 60.25 189 LYS A N 1
ATOM 1456 C CA . LYS A 1 189 ? 1.703 -26.674 -12.799 1.00 60.25 189 LYS A CA 1
ATOM 1457 C C . LYS A 1 189 ? 1.906 -28.144 -12.439 1.00 60.25 189 LYS A C 1
ATOM 1459 O O . LYS A 1 189 ? 2.970 -28.525 -11.956 1.00 60.25 189 LYS A O 1
ATOM 1464 N N . ASN A 1 190 ? 0.896 -28.972 -12.678 1.00 49.97 190 ASN A N 1
ATOM 1465 C CA . ASN A 1 190 ? 1.091 -30.414 -12.692 1.00 49.97 190 ASN A CA 1
ATOM 1466 C C . ASN A 1 190 ? 1.787 -30.770 -14.011 1.00 49.97 190 ASN A C 1
ATOM 1468 O O . ASN A 1 190 ? 1.279 -30.454 -15.084 1.00 49.97 190 ASN A O 1
ATOM 1472 N N . ASN A 1 191 ? 2.960 -31.402 -13.936 1.00 39.66 191 ASN A N 1
ATOM 1473 C CA . ASN A 1 191 ? 3.698 -31.898 -15.098 1.00 39.66 191 ASN A CA 1
ATOM 1474 C C . ASN A 1 191 ? 3.001 -33.146 -15.671 1.00 39.66 191 ASN A C 1
ATOM 1476 O O . ASN A 1 191 ? 3.532 -34.250 -15.604 1.00 39.66 191 ASN A O 1
ATOM 1480 N N . VAL A 1 192 ? 1.768 -32.989 -16.154 1.00 41.88 192 VAL A N 1
ATOM 1481 C CA . VAL A 1 192 ? 1.020 -34.049 -16.829 1.00 41.88 192 VAL A CA 1
ATOM 1482 C C . VAL A 1 192 ? 0.914 -33.665 -18.296 1.00 41.88 192 VAL A C 1
ATOM 1484 O O . VAL A 1 192 ? 0.116 -32.823 -18.697 1.00 41.88 192 VAL A O 1
ATOM 1487 N N . LEU A 1 193 ? 1.773 -34.297 -19.092 1.00 38.50 193 LEU A N 1
ATOM 1488 C CA . LEU A 1 193 ? 1.608 -34.460 -20.529 1.00 38.50 193 LEU A CA 1
ATOM 1489 C C . LEU A 1 193 ? 0.265 -35.170 -20.761 1.00 38.50 193 LEU A C 1
ATOM 1491 O O . LEU A 1 193 ? 0.173 -36.383 -20.603 1.00 38.50 193 LEU A O 1
ATOM 1495 N N . GLY A 1 194 ? -0.796 -34.428 -21.064 1.00 34.22 194 GLY A N 1
ATOM 1496 C CA . GLY A 1 194 ? -2.107 -35.037 -21.271 1.00 34.22 194 GLY A CA 1
ATOM 1497 C C . GLY A 1 194 ? -3.192 -34.009 -21.524 1.00 34.22 194 GLY A C 1
ATOM 1498 O O . GLY A 1 194 ? -3.813 -33.512 -20.590 1.00 34.22 194 GLY A O 1
ATOM 1499 N N . GLY A 1 195 ? -3.412 -33.699 -22.802 1.00 36.94 195 GLY A N 1
ATOM 1500 C CA . GLY A 1 195 ? -4.559 -32.928 -23.258 1.00 36.94 195 GLY A CA 1
ATOM 1501 C C . GLY A 1 195 ? -5.866 -33.585 -22.817 1.00 36.94 195 GLY A C 1
ATOM 1502 O O . GLY A 1 195 ? -6.140 -34.737 -23.136 1.00 36.94 195 GLY A O 1
ATOM 1503 N N . GLY A 1 196 ? -6.665 -32.825 -22.079 1.00 33.34 196 GLY A N 1
ATOM 1504 C CA . GLY A 1 196 ? -7.992 -33.211 -21.628 1.00 33.34 196 GLY A CA 1
ATOM 1505 C C . GLY A 1 196 ? -8.752 -31.966 -21.204 1.00 33.34 196 GLY A C 1
ATOM 1506 O O . GLY A 1 196 ? -8.755 -31.592 -20.034 1.00 33.34 196 GLY A O 1
ATOM 1507 N N . SER A 1 197 ? -9.362 -31.285 -22.175 1.00 44.41 197 SER A N 1
ATOM 1508 C CA . SER A 1 197 ? -10.345 -30.230 -21.939 1.00 44.41 197 SER A CA 1
ATOM 1509 C C . SER A 1 197 ? -11.545 -30.818 -21.195 1.00 44.41 197 SER A C 1
ATOM 1511 O O . SER A 1 197 ? -12.415 -31.426 -21.808 1.00 44.41 197 SER A O 1
ATOM 1513 N N . GLY A 1 198 ? -11.595 -30.653 -19.874 1.00 38.88 198 GLY A N 1
ATOM 1514 C CA . GLY A 1 198 ? -12.772 -31.043 -19.099 1.00 38.88 198 GLY A CA 1
ATOM 1515 C C . GLY A 1 198 ? -12.485 -31.302 -17.630 1.00 38.88 198 GLY A C 1
ATOM 1516 O O . GLY A 1 198 ? -12.478 -32.452 -17.216 1.00 38.88 198 GLY A O 1
ATOM 1517 N N . SER A 1 199 ? -12.235 -30.239 -16.860 1.00 46.34 199 SER A N 1
ATOM 1518 C CA . SER A 1 199 ? -12.577 -30.092 -15.430 1.00 46.34 199 SER A CA 1
ATOM 1519 C C . SER A 1 199 ? -11.662 -29.036 -14.802 1.00 46.34 199 SER A C 1
ATOM 1521 O O . SER A 1 199 ? -10.594 -29.343 -14.269 1.00 46.34 199 SER A O 1
ATOM 1523 N N . GLY A 1 200 ? -12.077 -27.767 -14.824 1.00 51.00 200 GLY A N 1
ATOM 1524 C CA . GLY A 1 200 ? -11.414 -26.702 -14.066 1.00 51.00 200 GLY A CA 1
ATOM 1525 C C . GLY A 1 200 ? -11.482 -26.915 -12.548 1.00 51.00 200 GLY A C 1
ATOM 1526 O O . GLY A 1 200 ? -10.750 -26.263 -11.808 1.00 51.00 200 GLY A O 1
ATOM 1527 N N . GLY A 1 201 ? -12.282 -27.882 -12.074 1.00 52.50 201 GLY A N 1
ATOM 1528 C CA . GLY A 1 201 ? -12.339 -28.305 -10.673 1.00 52.50 201 GLY A CA 1
ATOM 1529 C C . GLY A 1 201 ? -11.054 -28.959 -10.146 1.00 52.50 201 GLY A C 1
ATOM 1530 O O . GLY A 1 201 ? -10.850 -28.958 -8.933 1.00 52.50 201 GLY A O 1
ATOM 1531 N N . MET A 1 202 ? -10.177 -29.464 -11.026 1.00 61.81 202 MET A N 1
ATOM 1532 C CA . MET A 1 202 ? -8.897 -30.089 -10.646 1.00 61.81 202 MET A CA 1
ATOM 1533 C C . MET A 1 202 ? -7.732 -29.085 -10.548 1.00 61.81 202 MET A C 1
ATOM 1535 O O . MET A 1 202 ? -6.636 -29.448 -10.125 1.00 61.81 202 MET A O 1
ATOM 1539 N N . ARG A 1 203 ? -7.942 -27.819 -10.940 1.00 74.75 203 ARG A N 1
ATOM 1540 C CA . ARG A 1 203 ? -6.889 -26.794 -10.903 1.00 74.75 203 ARG A CA 1
ATOM 1541 C C . ARG A 1 203 ? -6.659 -26.331 -9.467 1.00 74.75 203 ARG A C 1
ATOM 1543 O O . ARG A 1 203 ? -7.598 -25.940 -8.766 1.00 74.75 203 ARG A O 1
ATOM 1550 N N . GLU A 1 204 ? -5.401 -26.389 -9.041 1.00 81.38 204 GLU A N 1
ATOM 1551 C CA . GLU A 1 204 ? -4.953 -25.966 -7.716 1.00 81.38 204 GLU A CA 1
ATOM 1552 C C . GLU A 1 204 ? -4.174 -24.652 -7.813 1.00 81.38 204 GLU A C 1
ATOM 1554 O O . GLU A 1 204 ? -3.234 -24.517 -8.600 1.00 81.38 204 GLU A O 1
ATOM 1559 N N . PHE A 1 205 ? -4.533 -23.697 -6.963 1.00 85.75 205 PHE A N 1
ATOM 1560 C CA . PHE A 1 205 ? -3.968 -22.355 -6.932 1.00 85.75 205 PHE A CA 1
ATOM 1561 C C . PHE A 1 205 ? -3.327 -22.065 -5.578 1.00 85.75 205 PHE A C 1
ATOM 1563 O O . PHE A 1 205 ? -3.811 -22.515 -4.542 1.00 85.75 205 PHE A O 1
ATOM 1570 N N . LYS A 1 206 ? -2.256 -21.280 -5.574 1.00 88.38 206 LYS A N 1
ATOM 1571 C CA . LYS A 1 206 ? -1.567 -20.796 -4.376 1.00 88.38 206 LYS A CA 1
ATOM 1572 C C . LYS A 1 206 ? -1.624 -19.274 -4.323 1.00 88.38 206 LYS A C 1
ATOM 1574 O O . LYS A 1 206 ? -1.553 -18.615 -5.357 1.00 88.38 206 LYS A O 1
ATOM 1579 N N . VAL A 1 207 ? -1.733 -18.715 -3.123 1.00 88.88 207 VAL A N 1
ATOM 1580 C CA . VAL A 1 207 ? -1.580 -17.276 -2.885 1.00 88.88 207 VAL A CA 1
ATOM 1581 C C . VAL A 1 207 ? -0.098 -16.978 -2.700 1.00 88.88 207 VAL A C 1
ATOM 1583 O O . VAL A 1 207 ? 0.532 -17.516 -1.794 1.00 88.88 207 VAL A O 1
ATOM 1586 N N . GLU A 1 208 ? 0.450 -16.104 -3.537 1.00 87.38 208 GLU A N 1
ATOM 1587 C CA . GLU A 1 208 ? 1.836 -15.639 -3.466 1.00 87.38 208 GLU A CA 1
ATOM 1588 C C . GLU A 1 208 ? 1.910 -14.391 -2.574 1.00 87.38 208 GLU A C 1
ATOM 1590 O O . GLU A 1 208 ? 1.909 -13.256 -3.065 1.00 87.38 208 GLU A O 1
ATOM 1595 N N . TYR A 1 209 ? 1.953 -14.581 -1.249 1.00 89.12 209 TYR A N 1
ATOM 1596 C CA . TYR A 1 209 ? 1.962 -13.472 -0.289 1.00 89.12 209 TYR A CA 1
ATOM 1597 C C . TYR A 1 209 ? 3.129 -12.517 -0.535 1.00 89.12 209 TYR A C 1
ATOM 1599 O O . TYR A 1 209 ? 2.914 -11.314 -0.647 1.00 89.12 209 TYR A O 1
ATOM 1607 N N . ALA A 1 210 ? 4.349 -13.036 -0.692 1.00 86.94 210 ALA A N 1
ATOM 1608 C CA . ALA A 1 210 ? 5.545 -12.209 -0.854 1.00 86.94 210 ALA A CA 1
ATOM 1609 C C . ALA A 1 210 ? 5.530 -11.387 -2.152 1.00 86.94 210 ALA A C 1
ATOM 1611 O O . ALA A 1 210 ? 5.817 -10.185 -2.143 1.00 86.94 210 ALA A O 1
ATOM 1612 N N . ARG A 1 211 ? 5.140 -12.011 -3.272 1.00 84.69 211 ARG A N 1
ATOM 1613 C CA . ARG A 1 211 ? 5.027 -11.327 -4.567 1.00 84.69 211 ARG A CA 1
ATOM 1614 C C . ARG A 1 211 ? 3.966 -10.239 -4.512 1.00 84.69 211 ARG A C 1
ATOM 1616 O O . ARG A 1 211 ? 4.203 -9.125 -4.982 1.00 84.69 211 ARG A O 1
ATOM 1623 N N . TYR A 1 212 ? 2.821 -10.542 -3.909 1.00 86.81 212 TYR A N 1
ATOM 1624 C CA . TYR A 1 212 ? 1.751 -9.570 -3.814 1.00 86.81 212 TYR A CA 1
ATOM 1625 C C . TYR A 1 212 ? 2.117 -8.403 -2.892 1.00 86.81 212 TYR A C 1
ATOM 1627 O O . TYR A 1 212 ? 1.943 -7.243 -3.262 1.00 86.81 212 TYR A O 1
ATOM 1635 N N . SER A 1 213 ? 2.719 -8.691 -1.738 1.00 89.75 213 SER A N 1
ATOM 1636 C CA . SER A 1 213 ? 3.247 -7.686 -0.817 1.00 89.75 213 SER A CA 1
ATOM 1637 C C . SER A 1 213 ? 4.264 -6.760 -1.478 1.00 89.75 213 SER A C 1
ATOM 1639 O O . SER A 1 213 ? 4.220 -5.549 -1.263 1.00 89.75 213 SER A O 1
ATOM 1641 N N . LEU A 1 214 ? 5.166 -7.292 -2.309 1.00 87.50 214 LEU A N 1
ATOM 1642 C CA . LEU A 1 214 ? 6.107 -6.474 -3.073 1.00 87.50 214 LEU A CA 1
ATOM 1643 C C . LEU A 1 214 ? 5.371 -5.500 -4.000 1.00 87.50 214 LEU A C 1
ATOM 1645 O O . LEU A 1 214 ? 5.650 -4.303 -3.975 1.00 87.50 214 LEU A O 1
ATOM 1649 N N . GLU A 1 215 ? 4.415 -5.982 -4.789 1.00 84.75 215 GLU A N 1
ATOM 1650 C CA . GLU A 1 215 ? 3.676 -5.132 -5.723 1.00 84.75 215 GLU A CA 1
ATOM 1651 C C . GLU A 1 215 ? 2.801 -4.084 -5.009 1.00 84.75 215 GLU A C 1
ATOM 1653 O O . GLU A 1 215 ? 2.750 -2.927 -5.435 1.00 84.75 215 GLU A O 1
ATOM 1658 N N . LEU A 1 216 ? 2.204 -4.432 -3.864 1.00 88.62 216 LEU A N 1
ATOM 1659 C CA . LEU A 1 216 ? 1.488 -3.482 -3.007 1.00 88.62 216 LEU A CA 1
ATOM 1660 C C . LEU A 1 216 ? 2.396 -2.363 -2.495 1.00 88.62 216 LEU A C 1
ATOM 1662 O O . LEU A 1 216 ? 2.011 -1.193 -2.541 1.00 88.62 216 LEU A O 1
ATOM 1666 N N . ARG A 1 217 ? 3.627 -2.682 -2.076 1.00 90.62 217 ARG A N 1
ATOM 1667 C CA . ARG A 1 217 ? 4.610 -1.658 -1.693 1.00 90.62 217 ARG A CA 1
ATOM 1668 C C . ARG A 1 217 ? 4.942 -0.739 -2.860 1.00 90.62 217 ARG A C 1
ATOM 1670 O O . ARG A 1 217 ? 4.933 0.475 -2.686 1.00 90.62 217 ARG A O 1
ATOM 1677 N N . LYS A 1 218 ? 5.195 -1.279 -4.058 1.00 88.75 218 LYS A N 1
ATOM 1678 C CA . LYS A 1 218 ? 5.483 -0.460 -5.253 1.00 88.75 218 LYS A CA 1
ATOM 1679 C C . LYS A 1 218 ? 4.321 0.483 -5.586 1.00 88.75 218 LYS A C 1
ATOM 1681 O O . LYS A 1 218 ? 4.544 1.655 -5.909 1.00 88.75 218 LYS A O 1
ATOM 1686 N N . ALA A 1 219 ? 3.085 -0.010 -5.481 1.00 88.25 219 ALA A N 1
ATOM 1687 C CA . ALA A 1 219 ? 1.879 0.783 -5.698 1.00 88.25 219 ALA A CA 1
ATOM 1688 C C . ALA A 1 219 ? 1.734 1.900 -4.651 1.00 88.25 219 ALA A C 1
ATOM 1690 O O . ALA A 1 219 ? 1.480 3.052 -5.011 1.00 88.25 219 ALA A O 1
ATOM 1691 N N . LEU A 1 220 ? 1.965 1.588 -3.373 1.00 91.12 220 LEU A N 1
ATOM 1692 C CA . LEU A 1 220 ? 1.910 2.547 -2.271 1.00 91.12 220 LEU A CA 1
ATOM 1693 C C . LEU A 1 220 ? 2.991 3.626 -2.397 1.00 91.12 220 LEU A C 1
ATOM 1695 O O . LEU A 1 220 ? 2.685 4.811 -2.305 1.00 91.12 220 LEU A O 1
ATOM 1699 N N . VAL A 1 221 ? 4.230 3.240 -2.701 1.00 92.38 221 VAL A N 1
ATOM 1700 C CA . VAL A 1 221 ? 5.337 4.168 -2.983 1.00 92.38 221 VAL A CA 1
ATOM 1701 C C . VAL A 1 221 ? 4.964 5.119 -4.121 1.00 92.38 221 VAL A C 1
ATOM 1703 O O . VAL A 1 221 ? 5.072 6.337 -3.980 1.00 92.38 221 VAL A O 1
ATOM 1706 N N . SER A 1 222 ? 4.445 4.578 -5.227 1.00 91.06 222 SER A N 1
ATOM 1707 C CA . SER A 1 222 ? 3.987 5.383 -6.365 1.00 91.06 222 SER A CA 1
ATOM 1708 C C . SER A 1 222 ? 2.871 6.355 -5.973 1.00 91.06 222 SER A C 1
ATOM 1710 O O . SER A 1 222 ? 2.836 7.483 -6.465 1.00 91.06 222 SER A O 1
ATOM 1712 N N . ARG A 1 223 ? 1.963 5.940 -5.081 1.00 90.81 223 ARG A N 1
ATOM 1713 C CA . ARG A 1 223 ? 0.871 6.776 -4.574 1.00 90.81 223 ARG A CA 1
ATOM 1714 C C . ARG A 1 223 ? 1.382 7.909 -3.685 1.00 90.81 223 ARG A C 1
ATOM 1716 O O . ARG A 1 223 ? 1.021 9.053 -3.940 1.00 90.81 223 ARG A O 1
ATOM 1723 N N . ILE A 1 224 ? 2.255 7.624 -2.718 1.00 93.00 224 ILE A N 1
ATOM 1724 C CA . ILE A 1 224 ? 2.853 8.650 -1.847 1.00 93.00 224 ILE A CA 1
ATOM 1725 C C . ILE A 1 224 ? 3.595 9.693 -2.689 1.00 93.00 224 ILE A C 1
ATOM 1727 O O . ILE A 1 224 ? 3.464 10.896 -2.469 1.00 93.00 224 ILE A O 1
ATOM 1731 N N . ILE A 1 225 ? 4.355 9.241 -3.687 1.00 94.00 225 ILE A N 1
ATOM 1732 C CA . ILE A 1 225 ? 5.116 10.135 -4.563 1.00 94.00 225 ILE A CA 1
ATOM 1733 C C . ILE A 1 225 ? 4.178 10.961 -5.443 1.00 94.00 225 ILE A C 1
ATOM 1735 O O . ILE A 1 225 ? 4.416 12.153 -5.619 1.00 94.00 225 ILE A O 1
ATOM 1739 N N . ARG A 1 226 ? 3.082 10.370 -5.934 1.00 94.44 226 ARG A N 1
ATOM 1740 C CA . ARG A 1 226 ? 2.045 11.100 -6.672 1.00 94.44 226 ARG A CA 1
ATOM 1741 C C . ARG A 1 226 ? 1.414 12.206 -5.830 1.00 94.44 226 ARG A C 1
ATOM 1743 O O . ARG A 1 226 ? 1.211 13.300 -6.344 1.00 94.44 226 ARG A O 1
ATOM 1750 N N . GLU A 1 227 ? 1.103 11.921 -4.569 1.00 92.88 227 GLU A N 1
ATOM 1751 C CA . GLU A 1 227 ? 0.476 12.880 -3.653 1.00 92.88 227 GLU A CA 1
ATOM 1752 C C . GLU A 1 227 ? 1.443 14.012 -3.255 1.00 92.88 227 GLU A C 1
ATOM 1754 O O . GLU A 1 227 ? 1.012 15.154 -3.130 1.00 92.88 227 GLU A O 1
ATOM 1759 N N . LYS A 1 228 ? 2.750 13.736 -3.117 1.00 91.94 228 LYS A N 1
ATOM 1760 C CA . LYS A 1 228 ? 3.754 14.747 -2.725 1.00 91.94 228 LYS A CA 1
ATOM 1761 C C . LYS A 1 228 ? 4.359 15.551 -3.877 1.00 91.94 228 LYS A C 1
ATOM 1763 O O . LYS A 1 228 ? 4.608 16.740 -3.718 1.00 91.94 228 LYS A O 1
ATOM 1768 N N . TYR A 1 229 ? 4.656 14.899 -4.998 1.00 92.75 229 TYR A N 1
ATOM 1769 C CA . TYR A 1 229 ? 5.450 15.466 -6.097 1.00 92.75 229 TYR A CA 1
ATOM 1770 C C . TYR A 1 229 ? 4.685 15.529 -7.426 1.00 92.75 229 TYR A C 1
ATOM 1772 O O . TYR A 1 229 ? 5.218 16.018 -8.420 1.00 92.75 229 TYR A O 1
ATOM 1780 N N . GLY A 1 230 ? 3.444 15.040 -7.463 1.00 93.62 230 GLY A N 1
ATOM 1781 C CA . GLY A 1 230 ? 2.597 15.058 -8.649 1.00 93.62 230 GLY A CA 1
ATOM 1782 C C . GLY A 1 230 ? 2.737 13.826 -9.547 1.00 93.62 230 GLY A C 1
ATOM 1783 O O . GLY A 1 230 ? 3.475 12.873 -9.290 1.00 93.62 230 GLY A O 1
ATOM 1784 N N . ILE A 1 231 ? 1.966 13.830 -10.634 1.00 92.50 231 ILE A N 1
ATOM 1785 C CA . ILE A 1 231 ? 1.788 12.665 -11.516 1.00 92.50 231 ILE A CA 1
ATOM 1786 C C . ILE A 1 231 ? 3.060 12.373 -12.331 1.00 92.50 231 ILE A C 1
ATOM 1788 O O . ILE A 1 231 ? 3.381 11.211 -12.581 1.00 92.50 231 ILE A O 1
ATOM 1792 N N . GLU A 1 232 ? 3.807 13.410 -12.707 1.00 92.88 232 GLU A N 1
ATOM 1793 C CA . GLU A 1 232 ? 5.061 13.300 -13.464 1.00 92.88 232 GLU A CA 1
ATOM 1794 C C . GLU A 1 232 ? 6.146 12.578 -12.657 1.00 92.88 232 GLU A C 1
ATOM 1796 O O . GLU A 1 232 ? 6.788 11.657 -13.164 1.00 92.88 232 GLU A O 1
ATOM 1801 N N . ALA A 1 233 ? 6.276 12.911 -11.369 1.00 93.75 233 ALA A N 1
ATOM 1802 C CA . ALA A 1 233 ? 7.177 12.235 -10.438 1.00 93.75 233 ALA A CA 1
ATOM 1803 C C . ALA A 1 233 ? 6.852 10.744 -10.300 1.00 93.75 233 ALA A C 1
ATOM 1805 O O . ALA A 1 233 ? 7.737 9.892 -10.384 1.00 93.75 233 ALA A O 1
ATOM 1806 N N . ALA A 1 234 ? 5.568 10.418 -10.131 1.00 92.06 234 ALA A N 1
ATOM 1807 C CA . ALA A 1 234 ? 5.120 9.033 -10.031 1.00 92.06 234 ALA A CA 1
ATOM 1808 C C . ALA A 1 234 ? 5.396 8.242 -11.322 1.00 92.06 234 ALA A C 1
ATOM 1810 O O . ALA A 1 234 ? 5.733 7.058 -11.260 1.00 92.06 234 ALA A O 1
ATOM 1811 N N . ARG A 1 235 ? 5.298 8.893 -12.491 1.00 91.81 235 ARG A N 1
ATOM 1812 C CA . ARG A 1 235 ? 5.662 8.299 -13.787 1.00 91.81 235 ARG A CA 1
ATOM 1813 C C . ARG A 1 235 ? 7.157 7.991 -13.854 1.00 91.81 235 ARG A C 1
ATOM 1815 O O . ARG A 1 235 ? 7.513 6.862 -14.180 1.00 91.81 235 ARG A O 1
ATOM 1822 N N . VAL A 1 236 ? 8.013 8.956 -13.508 1.00 92.44 236 VAL A N 1
ATOM 1823 C CA . VAL A 1 236 ? 9.477 8.784 -13.473 1.00 92.44 236 VAL A CA 1
ATOM 1824 C C . VAL A 1 236 ? 9.878 7.633 -12.556 1.00 92.44 236 VAL A C 1
ATOM 1826 O O . VAL A 1 236 ? 10.633 6.754 -12.963 1.00 92.44 236 VAL A O 1
ATOM 1829 N N . VAL A 1 237 ? 9.312 7.580 -11.351 1.00 91.75 237 VAL A N 1
ATOM 1830 C CA . VAL A 1 237 ? 9.605 6.517 -10.385 1.00 91.75 237 VAL A CA 1
ATOM 1831 C C . VAL A 1 237 ? 9.165 5.154 -10.906 1.00 91.75 237 VAL A C 1
ATOM 1833 O O . VAL A 1 237 ? 9.946 4.208 -10.858 1.00 91.75 237 VAL A O 1
ATOM 1836 N N . ARG A 1 238 ? 7.972 5.048 -11.502 1.00 89.81 238 ARG A N 1
ATOM 1837 C CA . ARG A 1 238 ? 7.511 3.796 -12.120 1.00 89.81 238 ARG A CA 1
ATOM 1838 C C . ARG A 1 238 ? 8.444 3.325 -13.240 1.00 89.81 238 ARG A C 1
ATOM 1840 O O . ARG A 1 238 ? 8.728 2.133 -13.332 1.00 89.81 238 ARG A O 1
ATOM 1847 N N . ILE A 1 239 ? 8.936 4.248 -14.070 1.00 90.75 239 ILE A N 1
ATOM 1848 C CA . ILE A 1 239 ? 9.892 3.942 -15.142 1.00 90.75 239 ILE A CA 1
ATOM 1849 C C . ILE A 1 239 ? 11.208 3.428 -14.551 1.00 90.75 239 ILE A C 1
ATOM 1851 O O . ILE A 1 239 ? 11.675 2.372 -14.971 1.00 90.75 239 ILE A O 1
ATOM 1855 N N . LEU A 1 240 ? 11.773 4.119 -13.556 1.00 91.56 240 LEU A N 1
ATOM 1856 C CA . LEU A 1 240 ? 13.021 3.714 -12.898 1.00 91.56 240 LEU A CA 1
ATOM 1857 C C . LEU A 1 240 ? 12.890 2.353 -12.196 1.00 91.56 240 LEU A C 1
ATOM 1859 O O . LEU A 1 240 ? 13.802 1.536 -12.271 1.00 91.56 240 LEU A O 1
ATOM 1863 N N . MET A 1 241 ? 11.738 2.054 -11.590 1.00 88.56 241 MET A N 1
ATOM 1864 C CA . MET A 1 241 ? 11.486 0.748 -10.967 1.00 88.56 241 MET A CA 1
ATOM 1865 C C . MET A 1 241 ? 11.399 -0.403 -11.980 1.00 88.56 241 MET A C 1
ATOM 1867 O O . MET A 1 241 ? 11.737 -1.532 -11.638 1.00 88.56 241 MET A O 1
ATOM 1871 N N . HIS A 1 242 ? 10.947 -0.144 -13.212 1.00 85.75 242 HIS A N 1
ATOM 1872 C CA . HIS A 1 242 ? 10.818 -1.176 -14.248 1.00 85.75 242 HIS A CA 1
ATOM 1873 C C . HIS A 1 242 ? 12.075 -1.310 -15.122 1.00 85.75 242 HIS A C 1
ATOM 1875 O O . HIS A 1 242 ? 12.411 -2.404 -15.570 1.00 85.75 242 HIS A O 1
ATOM 1881 N N . LYS A 1 243 ? 12.737 -0.199 -15.453 1.00 86.38 243 LYS A N 1
ATOM 1882 C CA . LYS A 1 243 ? 13.894 -0.170 -16.364 1.00 86.38 243 LYS A CA 1
ATOM 1883 C C . LYS A 1 243 ? 15.236 -0.212 -15.631 1.00 86.38 243 LYS A C 1
ATOM 1885 O O . LYS A 1 243 ? 16.240 -0.535 -16.257 1.00 86.38 243 LYS A O 1
ATOM 1890 N N . GLY A 1 244 ? 15.258 0.079 -14.331 1.00 89.12 244 GLY A N 1
ATOM 1891 C CA . GLY A 1 244 ? 16.475 0.141 -13.532 1.00 89.12 244 GLY A CA 1
ATOM 1892 C C . GLY A 1 244 ? 17.200 1.477 -13.692 1.00 89.12 244 GLY A C 1
ATOM 1893 O O . GLY A 1 244 ? 16.593 2.543 -13.598 1.00 89.12 244 GLY A O 1
ATOM 1894 N N . ARG A 1 245 ? 18.518 1.416 -13.901 1.00 92.44 245 ARG A N 1
ATOM 1895 C CA . ARG A 1 245 ? 19.387 2.597 -13.982 1.00 92.44 245 ARG A CA 1
ATOM 1896 C C . ARG A 1 245 ? 19.231 3.284 -15.340 1.00 92.44 245 ARG A C 1
ATOM 1898 O O . ARG A 1 245 ? 19.437 2.642 -16.366 1.00 92.44 245 ARG A O 1
ATOM 1905 N N . LEU A 1 246 ? 18.903 4.574 -15.352 1.00 93.44 246 LEU A N 1
ATOM 1906 C CA . LEU A 1 246 ? 18.710 5.359 -16.577 1.00 93.44 246 LEU A CA 1
ATOM 1907 C C . LEU A 1 246 ? 19.470 6.681 -16.517 1.00 93.44 246 LEU A C 1
ATOM 1909 O O . LEU A 1 246 ? 19.594 7.288 -15.460 1.00 93.44 246 LEU A O 1
ATOM 1913 N N . ASP A 1 247 ? 19.945 7.151 -17.664 1.00 92.50 247 ASP A N 1
ATOM 1914 C CA . ASP A 1 247 ? 20.450 8.515 -17.806 1.00 92.50 247 ASP A CA 1
ATOM 1915 C C . ASP A 1 247 ? 19.290 9.518 -17.961 1.00 92.50 247 ASP A C 1
ATOM 1917 O O . ASP A 1 247 ? 18.140 9.167 -18.241 1.00 92.50 247 ASP A O 1
ATOM 1921 N N . GLU A 1 248 ? 19.602 10.804 -17.818 1.00 90.62 248 GLU A N 1
ATOM 1922 C CA . GLU A 1 248 ? 18.607 11.878 -17.912 1.00 90.62 248 GLU A CA 1
ATOM 1923 C C . GLU A 1 248 ? 17.919 11.934 -19.290 1.00 90.62 248 GLU A C 1
ATOM 1925 O O . GLU A 1 248 ? 16.715 12.174 -19.384 1.00 90.62 248 GLU A O 1
ATOM 1930 N N . LYS A 1 249 ? 18.667 11.679 -20.374 1.00 91.69 249 LYS A N 1
ATOM 1931 C CA . LYS A 1 249 ? 18.145 11.760 -21.746 1.00 91.69 249 LYS A CA 1
ATOM 1932 C C . LYS A 1 249 ? 17.151 10.641 -22.043 1.00 91.69 249 LYS A C 1
ATOM 1934 O O . LYS A 1 249 ? 16.082 10.920 -22.593 1.00 91.69 249 LYS A O 1
ATOM 1939 N N . HIS A 1 250 ? 17.462 9.390 -21.688 1.00 92.56 250 HIS A N 1
ATOM 1940 C CA . HIS A 1 250 ? 16.495 8.309 -21.862 1.00 92.56 250 HIS A CA 1
ATOM 1941 C C . HIS A 1 250 ? 15.323 8.461 -20.897 1.00 92.56 250 HIS A C 1
ATOM 1943 O O . HIS A 1 250 ? 14.196 8.160 -21.286 1.00 92.56 250 HIS A O 1
ATOM 1949 N N . LEU A 1 251 ? 15.546 8.976 -19.683 1.00 92.88 251 LEU A N 1
ATOM 1950 C CA . LEU A 1 251 ? 14.464 9.226 -18.738 1.00 92.88 251 LEU A CA 1
ATOM 1951 C C . LEU A 1 251 ? 13.447 10.236 -19.289 1.00 92.88 251 LEU A C 1
ATOM 1953 O O . LEU A 1 251 ? 12.255 9.935 -19.296 1.00 92.88 251 LEU A O 1
ATOM 1957 N N . ALA A 1 252 ? 13.907 11.364 -19.839 1.00 94.12 252 ALA A N 1
ATOM 1958 C CA . ALA A 1 252 ? 13.042 12.354 -20.483 1.00 94.12 252 ALA A CA 1
ATOM 1959 C C . ALA A 1 252 ? 12.253 11.749 -21.662 1.00 94.12 252 ALA A C 1
ATOM 1961 O O . ALA A 1 252 ? 11.044 11.959 -21.785 1.00 94.12 252 ALA A O 1
ATOM 1962 N N . LYS A 1 253 ? 12.915 10.918 -22.483 1.00 94.06 253 LYS A N 1
ATOM 1963 C CA . LYS A 1 253 ? 12.289 10.216 -23.616 1.00 94.06 253 LYS A CA 1
ATOM 1964 C C . LYS A 1 253 ? 11.221 9.212 -23.169 1.00 94.06 253 LYS A C 1
ATOM 1966 O O . LYS A 1 253 ? 10.135 9.196 -23.736 1.00 94.06 253 LYS A O 1
ATOM 1971 N N . PHE A 1 254 ? 11.501 8.376 -22.166 1.00 91.94 254 PHE A N 1
ATOM 1972 C CA . PHE A 1 254 ? 10.536 7.390 -21.663 1.00 91.94 254 PHE A CA 1
ATOM 1973 C C . PHE A 1 254 ? 9.382 8.037 -20.898 1.00 91.94 254 PHE A C 1
ATOM 1975 O O . PHE A 1 254 ? 8.255 7.549 -20.957 1.00 91.94 254 PHE A O 1
ATOM 1982 N N . ALA A 1 255 ? 9.652 9.127 -20.183 1.00 90.75 255 ALA A N 1
ATOM 1983 C CA . ALA A 1 255 ? 8.642 9.838 -19.415 1.00 90.75 255 ALA A CA 1
ATOM 1984 C C . ALA A 1 255 ? 7.818 10.823 -20.264 1.00 90.75 255 ALA A C 1
ATOM 1986 O O . ALA A 1 255 ? 6.844 11.371 -19.742 1.00 90.75 255 ALA A O 1
ATOM 1987 N N . MET A 1 256 ? 8.160 10.993 -21.551 1.00 91.50 256 MET A N 1
ATOM 1988 C CA . MET A 1 256 ? 7.519 11.915 -22.497 1.00 91.50 256 MET A CA 1
ATOM 1989 C C . MET A 1 256 ? 7.466 13.347 -21.947 1.00 91.50 256 MET A C 1
ATOM 1991 O O . MET A 1 256 ? 6.401 13.953 -21.856 1.00 91.50 256 MET A O 1
ATOM 1995 N N . MET A 1 257 ? 8.620 13.859 -21.520 1.00 92.88 257 MET A N 1
ATOM 1996 C CA . MET A 1 257 ? 8.779 15.208 -20.968 1.00 92.88 257 MET A CA 1
ATOM 1997 C C . MET A 1 257 ? 10.000 15.898 -21.569 1.00 92.88 257 MET A C 1
ATOM 1999 O O . MET A 1 257 ? 10.876 15.250 -22.150 1.00 92.88 257 MET A O 1
ATOM 2003 N N . THR A 1 258 ? 10.068 17.222 -21.439 1.00 95.19 258 THR A N 1
ATOM 2004 C CA . THR A 1 258 ? 11.239 17.963 -21.907 1.00 95.19 258 THR A CA 1
ATOM 2005 C C . THR A 1 258 ? 12.457 17.647 -21.034 1.00 95.19 258 THR A C 1
ATOM 2007 O O . THR A 1 258 ? 12.337 17.263 -19.868 1.00 95.19 258 THR A O 1
ATOM 2010 N N . LEU A 1 259 ? 13.660 17.822 -21.588 1.00 93.38 259 LEU A N 1
ATOM 2011 C CA . LEU A 1 259 ? 14.894 17.594 -20.831 1.00 93.38 259 LEU A CA 1
ATOM 2012 C C . LEU A 1 259 ? 15.021 18.565 -19.643 1.00 93.38 259 LEU A C 1
ATOM 2014 O O . LEU A 1 259 ? 15.549 18.194 -18.599 1.00 93.38 259 LEU A O 1
ATOM 2018 N N . LYS A 1 260 ? 14.501 19.792 -19.786 1.00 95.19 260 LYS A N 1
ATOM 2019 C CA . LYS A 1 260 ? 14.482 20.790 -18.712 1.00 95.19 260 LYS A CA 1
ATOM 2020 C C . LYS A 1 260 ? 13.636 20.302 -17.532 1.00 95.19 260 LYS A C 1
ATOM 2022 O O . LYS A 1 260 ? 14.141 20.251 -16.412 1.00 95.19 260 LYS A O 1
ATOM 2027 N N . ASP A 1 261 ? 12.403 19.874 -17.798 1.00 94.12 261 ASP A N 1
ATOM 2028 C CA . ASP A 1 261 ? 11.471 19.434 -16.752 1.00 94.12 261 ASP A CA 1
ATOM 2029 C C . ASP A 1 261 ? 11.962 18.151 -16.075 1.00 94.12 261 ASP A C 1
ATOM 2031 O O . ASP A 1 261 ? 11.934 18.038 -14.849 1.00 94.12 261 ASP A O 1
ATOM 2035 N N . SER A 1 262 ? 12.509 17.211 -16.858 1.00 93.94 262 SER A N 1
ATOM 2036 C CA . SER A 1 262 ? 13.133 15.992 -16.330 1.00 93.94 262 SER A CA 1
ATOM 2037 C C . SER A 1 262 ? 14.261 16.316 -15.350 1.00 93.94 262 SER A C 1
ATOM 2039 O O . SER A 1 262 ? 14.354 15.687 -14.294 1.00 93.94 262 SER A O 1
ATOM 2041 N N . ARG A 1 263 ? 15.107 17.307 -15.661 1.00 92.69 263 ARG A N 1
ATOM 2042 C CA . ARG A 1 263 ? 16.207 17.723 -14.784 1.00 92.69 263 ARG A CA 1
ATOM 2043 C C . ARG A 1 263 ? 15.700 18.321 -13.480 1.00 92.69 263 ARG A C 1
ATOM 2045 O O . ARG A 1 263 ? 16.138 17.903 -12.410 1.00 92.69 263 ARG A O 1
ATOM 2052 N N . GLU A 1 264 ? 14.763 19.263 -13.553 1.00 93.75 264 GLU A N 1
ATOM 2053 C CA . GLU A 1 264 ? 14.166 19.880 -12.363 1.00 93.75 264 GLU A CA 1
ATOM 2054 C C . GLU A 1 264 ? 13.480 18.836 -11.472 1.00 93.75 264 GLU A C 1
ATOM 2056 O O . GLU A 1 264 ? 13.619 18.863 -10.246 1.00 93.75 264 GLU A O 1
ATOM 2061 N N . LEU A 1 265 ? 12.779 17.878 -12.080 1.00 94.31 265 LEU A N 1
ATOM 2062 C CA . LEU A 1 265 ? 12.107 16.797 -11.374 1.00 94.31 265 LEU A CA 1
ATOM 2063 C C . LEU A 1 265 ? 13.101 15.835 -10.711 1.00 94.31 265 LEU A C 1
ATOM 2065 O O . LEU A 1 265 ? 12.916 15.476 -9.548 1.00 94.31 265 LEU A O 1
ATOM 2069 N N . CYS A 1 266 ? 14.184 15.461 -11.399 1.00 92.94 266 CYS A N 1
ATOM 2070 C CA . CYS A 1 266 ? 15.238 14.619 -10.827 1.00 92.94 266 CYS A CA 1
ATOM 2071 C C . CYS A 1 266 ? 15.930 15.302 -9.643 1.00 92.94 266 CYS A C 1
ATOM 2073 O O . CYS A 1 266 ? 16.172 14.661 -8.621 1.00 92.94 266 CYS A O 1
ATOM 2075 N N . LEU A 1 267 ? 16.186 16.610 -9.730 1.00 92.81 267 LEU A N 1
ATOM 2076 C CA . LEU A 1 267 ? 16.739 17.380 -8.615 1.00 92.81 267 LEU A CA 1
ATOM 2077 C C . LEU A 1 267 ? 15.786 17.387 -7.411 1.00 92.81 267 LEU A C 1
ATOM 2079 O O . LEU A 1 267 ? 16.215 17.099 -6.293 1.00 92.81 267 LEU A O 1
ATOM 2083 N N . LYS A 1 268 ? 14.485 17.628 -7.633 1.00 94.50 268 LYS A N 1
ATOM 2084 C CA . LYS A 1 268 ? 13.453 17.580 -6.578 1.00 94.50 268 LYS A CA 1
ATOM 2085 C C . LYS A 1 268 ? 13.361 16.197 -5.921 1.00 94.50 268 LYS A C 1
ATOM 2087 O O . LYS A 1 268 ? 13.296 16.099 -4.696 1.00 94.50 268 LYS A O 1
ATOM 2092 N N . LEU A 1 269 ? 13.389 15.126 -6.716 1.00 93.81 269 LEU A N 1
ATOM 2093 C CA . LEU A 1 269 ? 13.333 13.746 -6.222 1.00 93.81 269 LEU A CA 1
ATOM 2094 C C . LEU A 1 269 ? 14.614 13.328 -5.487 1.00 93.81 269 LEU A C 1
ATOM 2096 O O . LEU A 1 269 ? 14.537 12.615 -4.486 1.00 93.81 269 LEU A O 1
ATOM 2100 N N . SER A 1 270 ? 15.779 13.792 -5.940 1.00 93.19 270 SER A N 1
ATOM 2101 C CA . SER A 1 270 ? 17.066 13.549 -5.279 1.00 93.19 270 SER A CA 1
ATOM 2102 C C . SER A 1 270 ? 17.149 14.278 -3.933 1.00 93.19 270 SER A C 1
ATOM 2104 O O . SER A 1 270 ? 17.532 13.685 -2.922 1.00 93.19 270 SER A O 1
ATOM 2106 N N . ALA A 1 271 ? 16.675 15.530 -3.871 1.00 93.12 271 ALA A N 1
ATOM 2107 C CA . ALA A 1 271 ? 16.547 16.277 -2.618 1.00 93.12 271 ALA A CA 1
ATOM 2108 C C . ALA A 1 271 ? 15.607 15.574 -1.623 1.00 93.12 271 ALA A C 1
ATOM 2110 O O . ALA A 1 271 ? 15.899 15.507 -0.431 1.00 93.12 271 ALA A O 1
ATOM 2111 N N . GLY A 1 272 ? 14.519 14.976 -2.121 1.00 90.44 272 GLY A N 1
ATOM 2112 C CA . GLY A 1 272 ? 13.602 14.142 -1.341 1.00 90.44 272 GLY A CA 1
ATOM 2113 C C . GLY A 1 272 ? 14.134 12.757 -0.956 1.00 90.44 272 GLY A C 1
ATOM 2114 O O . GLY A 1 272 ? 13.399 11.999 -0.323 1.00 90.44 272 GLY A O 1
ATOM 2115 N N . LYS A 1 273 ? 15.370 12.404 -1.346 1.00 92.12 273 LYS A N 1
ATOM 2116 C CA . LYS A 1 273 ? 15.964 11.063 -1.182 1.00 92.12 273 LYS A CA 1
ATOM 2117 C C . LYS A 1 273 ? 15.054 9.955 -1.728 1.00 92.12 273 LYS A C 1
ATOM 2119 O O . LYS A 1 273 ? 14.901 8.899 -1.116 1.00 92.12 273 LYS A O 1
ATOM 2124 N N . VAL A 1 274 ? 14.408 10.235 -2.863 1.00 92.94 274 VAL A N 1
ATOM 2125 C CA . VAL A 1 274 ? 13.571 9.272 -3.591 1.00 92.94 274 VAL A CA 1
ATOM 2126 C C . VAL A 1 274 ? 14.385 8.521 -4.642 1.00 92.94 274 VAL A C 1
ATOM 2128 O O . VAL A 1 274 ? 14.201 7.320 -4.823 1.00 92.94 274 VAL A O 1
ATOM 2131 N N . ILE A 1 275 ? 15.283 9.236 -5.322 1.00 94.06 275 ILE A N 1
ATOM 2132 C CA . ILE A 1 275 ? 16.196 8.692 -6.329 1.00 94.06 275 ILE A CA 1
ATOM 2133 C C . ILE A 1 275 ? 17.643 8.931 -5.899 1.00 94.06 275 ILE A C 1
ATOM 2135 O O . ILE A 1 275 ? 17.944 9.921 -5.229 1.00 94.06 275 ILE A O 1
ATOM 2139 N N . GLU A 1 276 ? 18.533 8.042 -6.318 1.00 92.00 276 GLU A N 1
ATOM 2140 C CA . GLU A 1 276 ? 19.976 8.161 -6.136 1.00 92.00 276 GLU A CA 1
ATOM 2141 C C . GLU A 1 276 ? 20.670 8.427 -7.475 1.00 92.00 276 GLU A C 1
ATOM 2143 O O . GLU A 1 276 ? 20.164 8.076 -8.546 1.00 92.00 276 GLU A O 1
ATOM 2148 N N . LEU A 1 277 ? 21.838 9.064 -7.395 1.00 92.06 277 LEU A N 1
ATOM 2149 C CA . LEU A 1 277 ? 22.693 9.388 -8.528 1.00 92.06 277 LEU A CA 1
ATOM 2150 C C . LEU A 1 277 ? 23.943 8.511 -8.475 1.00 92.06 277 LEU A C 1
ATOM 2152 O O . LEU A 1 277 ? 24.660 8.516 -7.477 1.00 92.06 277 LEU A O 1
ATOM 2156 N N . GLN A 1 278 ? 24.210 7.781 -9.552 1.00 92.00 278 GLN A N 1
ATOM 2157 C CA . GLN A 1 278 ? 25.434 7.015 -9.733 1.00 92.00 278 GLN A CA 1
ATOM 2158 C C . GLN A 1 278 ? 26.287 7.641 -10.830 1.00 92.00 278 GLN A C 1
ATOM 2160 O O . GLN A 1 278 ? 25.851 7.784 -11.973 1.00 92.00 278 GLN A O 1
ATOM 2165 N N . GLU A 1 279 ? 27.525 7.962 -10.475 1.00 91.25 279 GLU A N 1
ATOM 2166 C CA . GLU A 1 279 ? 28.536 8.467 -11.395 1.00 91.25 279 GLU A CA 1
ATOM 2167 C C . GLU A 1 279 ? 29.333 7.304 -11.984 1.00 91.25 279 GLU A C 1
ATOM 2169 O O . GLU A 1 279 ? 29.914 6.496 -11.256 1.00 91.25 279 GLU A O 1
ATOM 2174 N N . VAL A 1 280 ? 29.359 7.209 -13.311 1.00 90.44 280 VAL A N 1
ATOM 2175 C CA . VAL A 1 280 ? 30.143 6.212 -14.044 1.00 90.44 280 VAL A CA 1
ATOM 2176 C C . VAL A 1 280 ? 31.169 6.948 -14.909 1.00 90.44 280 VAL A C 1
ATOM 2178 O O . VAL A 1 280 ? 30.813 7.471 -15.972 1.00 90.44 280 VAL A O 1
ATOM 2181 N N . PRO A 1 281 ? 32.433 7.050 -14.462 1.00 90.38 281 PRO A N 1
ATOM 2182 C CA . PRO A 1 281 ? 33.459 7.787 -15.186 1.00 90.38 281 PRO A CA 1
ATOM 2183 C C . PRO A 1 281 ? 33.915 7.009 -16.428 1.00 90.38 281 PRO A C 1
ATOM 2185 O O . PRO A 1 281 ? 34.183 5.812 -16.354 1.00 90.38 281 PRO A O 1
ATOM 2188 N N . LYS A 1 282 ? 34.034 7.679 -17.582 1.00 88.19 282 LYS A N 1
ATOM 2189 C CA . LYS A 1 282 ? 34.605 7.075 -18.804 1.00 88.19 282 LYS A CA 1
ATOM 2190 C C . LYS A 1 282 ? 36.129 6.989 -18.756 1.00 88.19 282 LYS A C 1
ATOM 2192 O O . LYS A 1 282 ? 36.726 6.179 -19.455 1.00 88.19 282 LYS A O 1
ATOM 2197 N N . THR A 1 283 ? 36.757 7.870 -17.985 1.00 87.62 283 THR A N 1
ATOM 2198 C CA . THR A 1 283 ? 38.211 7.989 -17.838 1.00 87.62 283 THR A CA 1
ATOM 2199 C C . THR A 1 283 ? 38.544 7.999 -16.351 1.00 87.62 283 THR A C 1
ATOM 2201 O O . THR A 1 283 ? 37.735 8.458 -15.546 1.00 87.62 283 THR A O 1
ATOM 2204 N N . ASN A 1 284 ? 39.728 7.513 -15.978 1.00 85.50 284 ASN A N 1
ATOM 2205 C CA . ASN A 1 284 ? 40.128 7.378 -14.576 1.00 85.50 284 ASN A CA 1
ATOM 2206 C C . ASN A 1 284 ? 40.118 8.714 -13.802 1.00 85.50 284 ASN A C 1
ATOM 2208 O O . ASN A 1 284 ? 39.863 8.728 -12.604 1.00 85.50 284 ASN A O 1
ATOM 2212 N N . ASP A 1 285 ? 40.278 9.840 -14.503 1.00 83.06 285 ASP A N 1
ATOM 2213 C CA . ASP A 1 285 ? 40.309 11.193 -13.926 1.00 83.06 285 ASP A CA 1
ATOM 2214 C C . ASP A 1 285 ? 38.945 11.701 -13.417 1.00 83.06 285 ASP A C 1
ATOM 2216 O O . ASP A 1 285 ? 38.852 12.824 -12.926 1.00 83.06 285 ASP A O 1
ATOM 2220 N N . ARG A 1 286 ? 37.866 10.912 -13.572 1.00 82.56 286 ARG A N 1
ATOM 2221 C CA . ARG A 1 286 ? 36.490 11.192 -13.097 1.00 82.56 286 ARG A CA 1
ATOM 2222 C C . ARG A 1 286 ? 35.943 12.592 -13.415 1.00 82.56 286 ARG A C 1
ATOM 2224 O O . ARG A 1 286 ? 35.043 13.079 -12.735 1.00 82.56 286 ARG A O 1
ATOM 2231 N N . GLN A 1 287 ? 36.438 13.234 -14.471 1.00 85.25 287 GLN A N 1
ATOM 2232 C CA . GLN A 1 287 ? 35.986 14.568 -14.865 1.00 85.25 287 GLN A CA 1
ATOM 2233 C C . GLN A 1 287 ? 34.483 14.571 -15.204 1.00 85.25 287 GLN A C 1
ATOM 2235 O O . GLN A 1 287 ? 34.060 13.743 -16.015 1.00 85.25 287 GLN A O 1
ATOM 2240 N N . PRO A 1 288 ? 33.680 15.531 -14.696 1.00 84.69 288 PRO A N 1
ATOM 2241 C CA . PRO A 1 288 ? 32.230 15.580 -14.927 1.00 84.69 288 PRO A CA 1
ATOM 2242 C C . PRO A 1 288 ? 31.817 15.549 -16.405 1.00 84.69 288 PRO A C 1
ATOM 2244 O O . PRO A 1 288 ? 30.827 14.921 -16.769 1.00 84.69 288 PRO A O 1
ATOM 2247 N N . SER A 1 289 ? 32.608 16.171 -17.287 1.00 86.31 289 SER A N 1
ATOM 2248 C CA . SER A 1 289 ? 32.375 16.187 -18.741 1.00 86.31 289 SER A CA 1
ATOM 2249 C C . SER A 1 289 ? 32.498 14.804 -19.398 1.00 86.31 289 SER A C 1
ATOM 2251 O O . SER A 1 289 ? 31.924 14.561 -20.462 1.00 86.31 289 SER A O 1
ATOM 2253 N N . ARG A 1 290 ? 33.236 13.882 -18.769 1.00 86.25 290 ARG A N 1
ATOM 2254 C CA . ARG A 1 290 ? 33.474 12.506 -19.223 1.00 86.25 290 ARG A CA 1
ATOM 2255 C C . ARG A 1 290 ? 32.861 11.475 -18.272 1.00 86.25 290 ARG A C 1
ATOM 2257 O O . ARG A 1 290 ? 33.251 10.313 -18.314 1.00 86.25 290 ARG A O 1
ATOM 2264 N N . THR A 1 291 ? 31.874 11.862 -17.471 1.00 88.56 291 THR A N 1
ATOM 2265 C CA . THR A 1 291 ? 31.181 10.974 -16.533 1.00 88.56 291 THR A CA 1
ATOM 2266 C C . THR A 1 291 ? 29.716 10.834 -16.932 1.00 88.56 291 THR A C 1
ATOM 2268 O O . THR A 1 291 ? 29.053 11.807 -17.286 1.00 88.56 291 THR A O 1
ATOM 2271 N N . PHE A 1 292 ? 29.203 9.605 -16.923 1.00 88.31 292 PHE A N 1
ATOM 2272 C CA . PHE A 1 292 ? 27.775 9.355 -17.059 1.00 88.31 292 PHE A CA 1
ATOM 2273 C C . PHE A 1 292 ? 27.099 9.454 -15.699 1.00 88.31 292 PHE A C 1
ATOM 2275 O O . PHE A 1 292 ? 27.583 8.908 -14.711 1.00 88.31 292 PHE A O 1
ATOM 2282 N N . TYR A 1 293 ? 25.945 10.104 -15.687 1.00 90.56 293 TYR A N 1
ATOM 2283 C CA . TYR A 1 293 ? 25.099 10.251 -14.518 1.00 90.56 293 TYR A CA 1
ATOM 2284 C C . TYR A 1 293 ? 23.867 9.372 -14.698 1.00 90.56 293 TYR A C 1
ATOM 2286 O O . TYR A 1 293 ? 23.036 9.631 -15.571 1.00 90.56 293 TYR A O 1
ATOM 2294 N N . LEU A 1 294 ? 23.786 8.304 -13.908 1.00 93.31 294 LEU A N 1
ATOM 2295 C CA . LEU A 1 294 ? 22.681 7.355 -13.935 1.00 93.31 294 LEU A CA 1
ATOM 2296 C C . LEU A 1 294 ? 21.813 7.544 -12.695 1.00 93.31 294 LEU A C 1
ATOM 2298 O O . LEU A 1 294 ? 22.287 7.429 -11.567 1.00 93.31 294 LEU A O 1
ATOM 2302 N N . PHE A 1 295 ? 20.531 7.797 -12.911 1.00 94.31 295 PHE A N 1
ATOM 2303 C CA . PHE A 1 295 ? 19.523 7.816 -11.866 1.00 94.31 295 PHE A CA 1
ATOM 2304 C C . PHE A 1 295 ? 18.988 6.410 -11.641 1.00 94.31 295 PHE A C 1
ATOM 2306 O O . PHE A 1 295 ? 18.710 5.668 -12.588 1.00 94.31 295 PHE A O 1
ATOM 2313 N N . PHE A 1 296 ? 18.831 6.042 -10.377 1.00 94.00 296 PHE A N 1
ATOM 2314 C CA . PHE A 1 296 ? 18.248 4.765 -9.991 1.00 94.00 296 PHE A CA 1
ATOM 2315 C C . PHE A 1 296 ? 17.524 4.881 -8.653 1.00 94.00 296 PHE A C 1
ATOM 2317 O O . PHE A 1 296 ? 17.642 5.879 -7.945 1.00 94.00 296 PHE A O 1
ATOM 2324 N N . ILE A 1 297 ? 16.740 3.858 -8.324 1.00 94.06 297 ILE A N 1
ATOM 2325 C CA . ILE A 1 297 ? 16.022 3.775 -7.054 1.00 94.06 297 ILE A CA 1
ATOM 2326 C C . ILE A 1 297 ? 16.546 2.568 -6.297 1.00 94.06 297 ILE A C 1
ATOM 2328 O O . ILE A 1 297 ? 16.371 1.431 -6.732 1.00 94.06 297 ILE A O 1
ATOM 2332 N N . ASP A 1 298 ? 17.161 2.828 -5.150 1.00 92.25 298 ASP A N 1
ATOM 2333 C CA . ASP A 1 298 ? 17.372 1.810 -4.133 1.00 92.25 298 ASP A CA 1
ATOM 2334 C C . ASP A 1 298 ? 16.074 1.658 -3.333 1.00 92.25 298 ASP A C 1
ATOM 2336 O O . ASP A 1 298 ? 15.690 2.526 -2.543 1.00 92.25 298 ASP A O 1
ATOM 2340 N N . PHE A 1 299 ? 15.359 0.563 -3.587 1.00 89.88 299 PHE A N 1
ATOM 2341 C CA . PHE A 1 299 ? 14.034 0.350 -3.018 1.00 89.88 299 PHE A CA 1
ATOM 2342 C C . PHE A 1 299 ? 14.062 0.222 -1.491 1.00 89.88 299 PHE A C 1
ATOM 2344 O O . PHE A 1 299 ? 13.147 0.705 -0.826 1.00 89.88 299 PHE A O 1
ATOM 2351 N N . GLN A 1 300 ? 15.117 -0.369 -0.922 1.00 90.12 300 GLN A N 1
ATOM 2352 C CA . GLN A 1 300 ? 15.229 -0.541 0.526 1.00 90.12 300 GLN A CA 1
ATOM 2353 C C . GLN A 1 300 ? 15.439 0.807 1.214 1.00 90.12 300 GLN A C 1
ATOM 2355 O O . GLN A 1 300 ? 14.705 1.157 2.141 1.00 90.12 300 GLN A O 1
ATOM 2360 N N . LYS A 1 301 ? 16.380 1.615 0.713 1.00 91.81 301 LYS A N 1
ATOM 2361 C CA . LYS A 1 301 ? 16.618 2.961 1.254 1.00 91.81 301 LYS A CA 1
ATOM 2362 C C . LYS A 1 301 ? 15.409 3.873 1.086 1.00 91.81 301 LYS A C 1
ATOM 2364 O O . LYS A 1 301 ? 15.083 4.626 2.005 1.00 91.81 301 LYS A O 1
ATOM 2369 N N . LEU A 1 302 ? 14.714 3.778 -0.049 1.00 92.75 302 LEU A N 1
ATOM 2370 C CA . LEU A 1 302 ? 13.476 4.517 -0.275 1.00 92.75 302 LEU A CA 1
ATOM 2371 C C . LEU A 1 302 ? 12.428 4.173 0.789 1.00 92.75 302 LEU A C 1
ATOM 2373 O O . LEU A 1 302 ? 11.845 5.076 1.385 1.00 92.75 302 LEU A O 1
ATOM 2377 N N . ILE A 1 303 ? 12.214 2.887 1.072 1.00 92.50 303 ILE A N 1
ATOM 2378 C CA . ILE A 1 303 ? 11.245 2.450 2.086 1.00 92.50 303 ILE A CA 1
ATOM 2379 C C . ILE A 1 303 ? 11.636 2.926 3.486 1.00 92.50 303 ILE A C 1
ATOM 2381 O O . ILE A 1 303 ? 10.764 3.379 4.230 1.00 92.50 303 ILE A O 1
ATOM 2385 N N . LEU A 1 304 ? 12.924 2.903 3.834 1.00 92.31 304 LEU A N 1
ATOM 2386 C CA . LEU A 1 304 ? 13.407 3.446 5.107 1.00 92.31 304 LEU A CA 1
ATOM 2387 C C . LEU A 1 304 ? 13.127 4.951 5.222 1.00 92.31 304 LEU A C 1
ATOM 2389 O O . LEU A 1 304 ? 12.593 5.405 6.236 1.00 92.31 304 LEU A O 1
ATOM 2393 N N . ASN A 1 305 ? 13.411 5.724 4.171 1.00 92.81 305 ASN A N 1
ATOM 2394 C CA . ASN A 1 305 ? 13.127 7.158 4.135 1.00 92.81 305 ASN A CA 1
ATOM 2395 C C . ASN A 1 305 ? 11.618 7.453 4.255 1.00 92.81 305 ASN A C 1
ATOM 2397 O O . ASN A 1 305 ? 11.196 8.275 5.073 1.00 9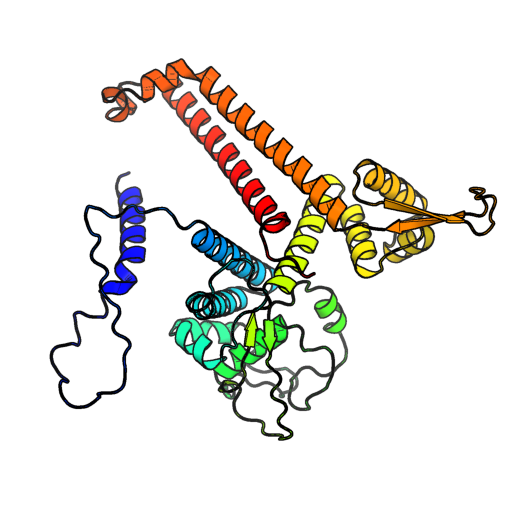2.81 305 ASN A O 1
ATOM 2401 N N . LEU A 1 306 ? 10.782 6.736 3.499 1.00 93.00 306 LEU A N 1
ATOM 2402 C CA . LEU A 1 306 ? 9.325 6.861 3.585 1.00 93.00 306 LEU A CA 1
ATOM 2403 C C . LEU A 1 306 ? 8.801 6.486 4.978 1.00 93.00 306 LEU A C 1
ATOM 2405 O O . LEU A 1 306 ? 7.964 7.200 5.528 1.00 93.00 306 LEU A O 1
ATOM 2409 N N . THR A 1 307 ? 9.332 5.420 5.575 1.00 93.62 307 THR A N 1
ATOM 2410 C CA . THR A 1 307 ? 8.992 4.983 6.934 1.00 93.62 307 THR A CA 1
ATOM 2411 C C . THR A 1 307 ? 9.319 6.058 7.966 1.00 93.62 307 THR A C 1
ATOM 2413 O O . THR A 1 307 ? 8.481 6.363 8.814 1.00 93.62 307 THR A O 1
ATOM 2416 N N . MET A 1 308 ? 10.497 6.684 7.885 1.00 93.38 308 MET A N 1
ATOM 2417 C CA . MET A 1 308 ? 10.858 7.791 8.777 1.00 93.38 308 MET A CA 1
ATOM 2418 C C . MET A 1 308 ? 9.901 8.978 8.627 1.00 93.38 308 MET A C 1
ATOM 2420 O O . MET A 1 308 ? 9.463 9.547 9.629 1.00 93.38 308 MET A O 1
ATOM 2424 N N . MET A 1 309 ? 9.527 9.328 7.392 1.00 92.19 309 MET A N 1
ATOM 2425 C CA . MET A 1 309 ? 8.549 10.390 7.148 1.00 92.19 309 MET A CA 1
ATOM 2426 C C . MET A 1 309 ? 7.173 10.061 7.738 1.00 92.19 309 MET A C 1
ATOM 2428 O O . MET A 1 309 ? 6.590 10.918 8.400 1.00 92.19 309 MET A O 1
ATOM 2432 N N . ILE A 1 310 ? 6.670 8.838 7.540 1.00 93.75 310 ILE A N 1
ATOM 2433 C CA . ILE A 1 310 ? 5.368 8.407 8.073 1.00 93.75 310 ILE A CA 1
ATOM 2434 C C . ILE A 1 310 ? 5.382 8.421 9.602 1.00 93.75 310 ILE A C 1
ATOM 2436 O O . ILE A 1 310 ? 4.473 8.985 10.209 1.00 93.75 310 ILE A O 1
ATOM 2440 N N . ARG A 1 311 ? 6.433 7.884 10.233 1.00 94.00 311 ARG A N 1
ATOM 2441 C CA . ARG A 1 311 ? 6.568 7.887 11.698 1.00 94.00 311 ARG A CA 1
ATOM 2442 C C . ARG A 1 311 ? 6.590 9.305 12.262 1.00 94.00 311 ARG A C 1
ATOM 2444 O O . ARG A 1 311 ? 5.883 9.588 13.223 1.00 94.00 311 ARG A O 1
ATOM 2451 N N . LYS A 1 312 ? 7.325 10.229 11.631 1.00 95.50 312 LYS A N 1
ATOM 2452 C CA . LYS A 1 312 ? 7.314 11.647 12.025 1.00 95.50 312 LYS A CA 1
ATOM 2453 C C . LYS A 1 312 ? 5.908 12.250 11.919 1.00 95.50 312 LYS A C 1
ATOM 2455 O O . LYS A 1 312 ? 5.475 12.951 12.830 1.00 95.50 312 LYS A O 1
ATOM 2460 N N . SER A 1 313 ? 5.181 11.958 10.839 1.00 95.06 313 SER A N 1
ATOM 2461 C CA . SER A 1 313 ? 3.790 12.394 10.673 1.00 95.06 313 SER A CA 1
ATOM 2462 C C . SER A 1 313 ? 2.860 11.818 11.746 1.00 95.06 313 SER A C 1
ATOM 2464 O O . SER A 1 313 ? 2.049 12.563 12.289 1.00 95.06 313 SER A O 1
ATOM 2466 N N . GLN A 1 314 ? 3.002 10.541 12.109 1.00 94.50 314 GLN A N 1
ATOM 2467 C CA . GLN A 1 314 ? 2.233 9.926 13.196 1.00 94.50 314 GLN A CA 1
ATOM 2468 C C . GLN A 1 314 ? 2.507 10.602 14.543 1.00 94.50 314 GLN A C 1
ATOM 2470 O O . GLN A 1 314 ? 1.563 10.958 15.246 1.00 94.50 314 GLN A O 1
ATOM 2475 N N . THR A 1 315 ? 3.775 10.852 14.881 1.00 96.12 315 THR A N 1
ATOM 2476 C CA . THR A 1 315 ? 4.140 11.558 16.118 1.00 96.12 315 THR A CA 1
ATOM 2477 C C . THR A 1 315 ? 3.533 12.959 16.165 1.00 96.12 315 THR A C 1
ATOM 2479 O O . THR A 1 315 ? 2.972 13.346 17.186 1.00 96.12 315 THR A O 1
ATOM 2482 N N . ASN A 1 316 ? 3.560 13.701 15.054 1.00 96.81 316 ASN A N 1
ATOM 2483 C CA . ASN A 1 316 ? 2.937 15.024 14.980 1.00 96.81 316 ASN A CA 1
ATOM 2484 C C . ASN A 1 316 ? 1.418 14.971 15.222 1.00 96.81 316 ASN A C 1
ATOM 2486 O O . ASN A 1 316 ? 0.885 15.845 15.903 1.00 96.81 316 ASN A O 1
ATOM 2490 N N . LEU A 1 317 ? 0.722 13.951 14.701 1.00 95.50 317 LEU A N 1
ATOM 2491 C CA . LEU A 1 317 ? -0.711 13.755 14.955 1.00 95.50 317 LEU A CA 1
ATOM 2492 C C . LEU A 1 317 ? -0.988 13.438 16.428 1.00 95.50 317 LEU A C 1
ATOM 2494 O O . LEU A 1 317 ? -1.903 14.017 17.002 1.00 95.50 317 LEU A O 1
ATOM 2498 N N . ILE A 1 318 ? -0.183 12.575 17.056 1.00 94.38 318 ILE A N 1
ATOM 2499 C CA . ILE A 1 318 ? -0.316 12.242 18.484 1.00 94.38 318 ILE A CA 1
ATOM 2500 C C . ILE A 1 318 ? -0.111 13.490 19.347 1.00 94.38 318 ILE A C 1
ATOM 2502 O O . ILE A 1 318 ? -0.930 13.774 20.218 1.00 94.38 318 ILE A O 1
ATOM 2506 N N . ILE A 1 319 ? 0.940 14.267 19.065 1.00 96.06 319 ILE A N 1
ATOM 2507 C CA . ILE A 1 319 ? 1.201 15.534 19.758 1.00 96.06 319 ILE A CA 1
ATOM 2508 C C . ILE A 1 319 ? 0.020 16.489 19.570 1.00 96.06 319 ILE A C 1
ATOM 2510 O O . ILE A 1 319 ? -0.391 17.147 20.523 1.00 96.06 319 ILE A O 1
ATOM 2514 N N . ARG A 1 320 ? -0.561 16.557 18.365 1.00 95.88 320 ARG A N 1
ATOM 2515 C CA . ARG A 1 320 ? -1.722 17.414 18.117 1.00 95.88 320 ARG A CA 1
ATOM 2516 C C . ARG A 1 320 ? -2.950 16.969 18.910 1.00 95.88 320 ARG A C 1
ATOM 2518 O O . ARG A 1 320 ? -3.609 17.822 19.490 1.00 95.88 320 ARG A O 1
ATOM 2525 N N . ILE A 1 321 ? -3.243 15.669 18.962 1.00 93.88 321 ILE A N 1
ATOM 2526 C CA . ILE A 1 321 ? -4.354 15.127 19.761 1.00 93.88 321 ILE A CA 1
ATOM 2527 C C . ILE A 1 321 ? -4.160 15.487 21.241 1.00 93.88 321 ILE A C 1
ATOM 2529 O O . ILE A 1 321 ? -5.064 16.039 21.861 1.00 93.88 321 ILE A O 1
ATOM 2533 N N . ASP A 1 322 ? -2.966 15.255 21.789 1.00 94.25 322 ASP A N 1
ATOM 2534 C CA . ASP A 1 322 ? -2.638 15.594 23.179 1.00 94.25 322 ASP A CA 1
ATOM 2535 C C . ASP A 1 322 ? -2.792 17.100 23.465 1.00 94.25 322 ASP A C 1
ATOM 2537 O O . ASP A 1 322 ? -3.356 17.487 24.489 1.00 94.25 322 ASP A O 1
ATOM 2541 N N . GLN A 1 323 ? -2.377 17.967 22.535 1.00 95.50 323 GLN A N 1
ATOM 2542 C CA . GLN A 1 323 ? -2.584 19.415 22.645 1.00 95.50 323 GLN A CA 1
ATOM 2543 C C . GLN A 1 323 ? -4.072 19.796 22.697 1.00 95.50 323 GLN A C 1
ATOM 2545 O O . GLN A 1 323 ? -4.461 20.588 23.555 1.00 95.50 323 GLN A O 1
ATOM 2550 N N . GLU A 1 324 ? -4.909 19.234 21.820 1.00 92.38 324 GLU A N 1
ATOM 2551 C CA . GLU A 1 324 ? -6.355 19.515 21.787 1.00 92.38 324 GLU A CA 1
ATOM 2552 C C . GLU A 1 324 ? -7.065 19.045 23.069 1.00 92.38 324 GLU A C 1
ATOM 2554 O O . GLU A 1 324 ? -7.947 19.741 23.583 1.00 92.38 324 GLU A O 1
ATOM 2559 N N . LEU A 1 325 ? -6.650 17.896 23.618 1.00 92.44 325 LEU A N 1
ATOM 2560 C CA . LEU A 1 325 ? -7.161 17.369 24.886 1.00 92.44 325 LEU A CA 1
ATOM 2561 C C . LEU A 1 325 ? -6.711 18.224 26.078 1.00 92.44 325 LEU A C 1
ATOM 2563 O O . LEU A 1 325 ? -7.512 18.515 26.967 1.00 92.44 325 LEU A O 1
ATOM 2567 N N . LYS A 1 326 ? -5.455 18.688 26.090 1.00 93.44 326 LYS A N 1
ATOM 2568 C CA . LYS A 1 326 ? -4.924 19.568 27.145 1.00 93.44 326 LYS A CA 1
ATOM 2569 C C . LYS A 1 326 ? -5.607 20.931 27.167 1.00 93.44 326 LYS A C 1
ATOM 2571 O O . LYS A 1 326 ? -5.955 21.404 28.247 1.00 93.44 326 LYS A O 1
ATOM 2576 N N . GLN A 1 327 ? -5.845 21.540 26.002 1.00 92.44 327 GLN A N 1
ATOM 2577 C CA . GLN A 1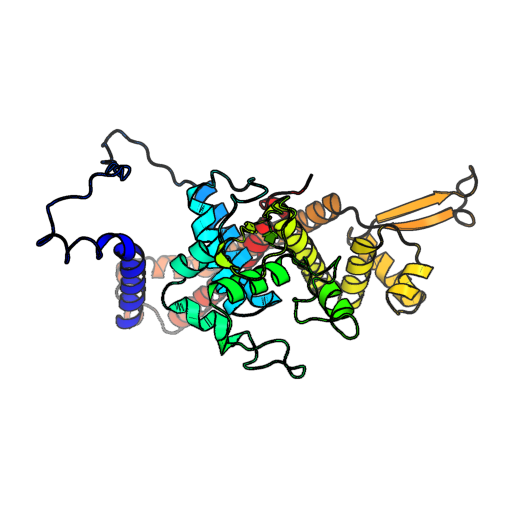 327 ? -6.548 22.826 25.904 1.00 92.44 327 GLN A CA 1
ATOM 2578 C C . GLN A 1 327 ? -7.963 22.757 26.493 1.00 92.44 327 GLN A C 1
ATOM 2580 O O . GLN A 1 327 ? -8.408 23.700 27.143 1.00 92.44 327 GLN A O 1
ATOM 2585 N N . ARG A 1 328 ? -8.652 21.621 26.325 1.00 89.88 328 ARG A N 1
ATOM 2586 C CA . ARG A 1 328 ? -10.023 21.399 26.812 1.00 89.88 328 ARG A CA 1
ATOM 2587 C C . ARG A 1 328 ? -10.091 20.500 28.052 1.00 89.88 328 ARG A C 1
ATOM 2589 O O . ARG A 1 328 ? -11.143 19.933 28.343 1.00 89.88 328 ARG A O 1
ATOM 2596 N N . LYS A 1 329 ? -9.004 20.407 28.831 1.00 91.25 329 LYS A N 1
ATOM 2597 C CA . LYS A 1 329 ? -8.916 19.533 30.016 1.00 91.25 329 LYS A CA 1
ATOM 2598 C C . LYS A 1 329 ? -10.049 19.777 31.011 1.00 91.25 329 LYS A C 1
ATOM 2600 O O . LYS A 1 329 ? -10.635 18.825 31.508 1.00 91.25 329 LYS A O 1
ATOM 2605 N N . ASN A 1 330 ? -10.386 21.040 31.274 1.00 89.06 330 ASN A N 1
ATOM 2606 C CA . ASN A 1 330 ? -11.448 21.382 32.221 1.00 89.06 330 ASN A CA 1
ATOM 2607 C C . ASN A 1 330 ? -12.806 20.850 31.755 1.00 89.06 330 ASN A C 1
ATOM 2609 O O . ASN A 1 330 ? -13.505 20.232 32.549 1.00 89.06 330 ASN A O 1
ATOM 2613 N N . LEU A 1 331 ? -13.145 21.033 30.473 1.00 87.88 331 LEU A N 1
ATOM 2614 C CA . LEU A 1 331 ? -14.372 20.502 29.878 1.00 87.88 331 LEU A CA 1
ATOM 2615 C C . LEU A 1 331 ? -14.405 18.971 29.966 1.00 87.88 331 LEU A C 1
ATOM 2617 O O . LEU A 1 331 ? -15.404 18.416 30.407 1.00 87.88 331 LEU A O 1
ATOM 2621 N N . LEU A 1 332 ? -13.298 18.297 29.644 1.00 88.88 332 LEU A N 1
ATOM 2622 C CA . LEU A 1 332 ? -13.186 16.839 29.770 1.00 88.88 332 LEU A CA 1
ATOM 2623 C C . LEU A 1 332 ? -13.368 16.363 31.218 1.00 88.88 332 LEU A C 1
ATOM 2625 O O . LEU A 1 332 ? -14.099 15.409 31.454 1.00 88.88 332 LEU A O 1
ATOM 2629 N N . CYS A 1 333 ? -12.783 17.055 32.202 1.00 87.88 333 CYS A N 1
ATOM 2630 C CA . CYS A 1 333 ? -13.004 16.751 33.618 1.00 87.88 333 CYS A CA 1
ATOM 2631 C C . CYS A 1 333 ? -14.469 16.930 34.036 1.00 87.88 333 CYS A C 1
ATOM 2633 O O . CYS A 1 333 ? -14.928 16.216 34.921 1.00 87.88 333 CYS A O 1
ATOM 2635 N N . LYS A 1 334 ? -15.208 17.877 33.436 1.00 87.94 334 LYS A N 1
ATOM 2636 C CA . LYS A 1 334 ? -16.653 18.011 33.678 1.00 87.94 334 LYS A CA 1
ATOM 2637 C C . LYS A 1 334 ? -17.431 16.856 33.053 1.00 87.94 334 LYS A C 1
ATOM 2639 O O . LYS A 1 334 ? -18.282 16.290 33.719 1.00 87.94 334 LYS A O 1
ATOM 2644 N N . VAL A 1 335 ? -17.113 16.504 31.810 1.00 88.69 335 VAL A N 1
ATOM 2645 C CA . VAL A 1 335 ? -17.801 15.450 31.046 1.00 88.69 335 VAL A CA 1
ATOM 2646 C C . VAL A 1 335 ? -17.558 14.061 31.627 1.00 88.69 335 VAL A C 1
ATOM 2648 O O . VAL A 1 335 ? -18.447 13.229 31.566 1.00 88.69 335 VAL A O 1
ATOM 2651 N N . ASN A 1 336 ? -16.383 13.805 32.204 1.00 88.06 336 ASN A N 1
ATOM 2652 C CA . ASN A 1 336 ? -16.035 12.498 32.766 1.00 88.06 336 ASN A CA 1
ATOM 2653 C C . ASN A 1 336 ? -16.656 12.222 34.146 1.00 88.06 336 ASN A C 1
ATOM 2655 O O . ASN A 1 336 ? -16.389 11.167 34.720 1.00 88.06 336 ASN A O 1
ATOM 2659 N N . ARG A 1 337 ? -17.434 13.150 34.716 1.00 88.06 337 ARG A N 1
ATOM 2660 C CA . ARG A 1 337 ? -18.141 12.883 35.973 1.00 88.06 337 ARG A CA 1
ATOM 2661 C C . ARG A 1 337 ? -19.360 12.007 35.706 1.00 88.06 337 ARG A C 1
ATOM 2663 O O . ARG A 1 337 ? -20.053 12.209 34.715 1.00 88.06 337 ARG A O 1
ATOM 2670 N N . THR A 1 338 ? -19.619 11.048 36.587 1.00 81.19 338 THR A N 1
ATOM 2671 C CA . THR A 1 338 ? -20.673 10.037 36.413 1.00 81.19 338 THR A CA 1
ATOM 2672 C C . THR A 1 338 ? -22.065 10.649 36.228 1.00 81.19 338 THR A C 1
ATOM 2674 O O . THR A 1 338 ? -22.800 10.206 35.357 1.00 81.19 338 THR A O 1
ATOM 2677 N N . ASP A 1 339 ? -22.378 11.725 36.956 1.00 83.12 339 ASP A N 1
ATOM 2678 C CA . ASP A 1 339 ? -23.621 12.506 36.845 1.00 83.12 339 ASP A CA 1
ATOM 2679 C C . ASP A 1 339 ? -23.783 13.186 35.472 1.00 83.12 339 ASP A C 1
ATOM 2681 O O . ASP A 1 339 ? -24.857 13.171 34.878 1.00 83.12 339 ASP A O 1
ATOM 2685 N N . VAL A 1 340 ? -22.698 13.746 34.930 1.00 79.50 340 VAL A N 1
ATOM 2686 C CA . VAL A 1 340 ? -22.693 14.433 33.625 1.00 79.50 340 VAL A CA 1
ATOM 2687 C C . VAL A 1 340 ? -22.691 13.444 32.456 1.00 79.50 340 VAL A C 1
ATOM 2689 O O . VAL A 1 340 ? -23.139 13.789 31.366 1.00 79.50 340 VAL A O 1
ATOM 2692 N N . ILE A 1 341 ? -22.189 12.221 32.653 1.00 80.56 341 ILE A N 1
ATOM 2693 C CA . ILE A 1 341 ? -22.257 11.154 31.644 1.00 80.56 341 ILE A CA 1
ATOM 2694 C C . ILE A 1 341 ? -23.707 10.709 31.439 1.00 80.56 341 ILE A C 1
ATOM 2696 O O . ILE A 1 341 ? -24.105 10.518 30.289 1.00 80.56 341 ILE A O 1
ATOM 2700 N N . GLU A 1 342 ? -24.468 10.565 32.528 1.00 79.81 342 GLU A N 1
ATOM 2701 C CA . GLU A 1 342 ? -25.869 10.131 32.503 1.00 79.81 342 GLU A CA 1
ATOM 2702 C C . GLU A 1 342 ? -26.808 11.216 31.955 1.00 79.81 342 GLU A C 1
ATOM 2704 O O . GLU A 1 342 ? -27.672 10.902 31.138 1.00 79.81 342 GLU A O 1
ATOM 2709 N N . ASP A 1 343 ? -26.605 12.489 32.319 1.00 81.62 343 ASP A N 1
ATOM 2710 C CA . ASP A 1 343 ? -27.400 13.616 31.808 1.00 81.62 343 ASP A CA 1
ATOM 2711 C C . ASP A 1 343 ? -26.532 14.708 31.149 1.00 81.62 343 ASP A C 1
ATOM 2713 O O . ASP A 1 343 ? -26.307 15.803 31.676 1.00 81.62 343 ASP A O 1
ATOM 2717 N N . GLN A 1 344 ? -26.048 14.415 29.936 1.00 78.06 344 GLN A N 1
ATOM 2718 C CA . GLN A 1 344 ? -25.268 15.370 29.134 1.00 78.06 344 GLN A CA 1
ATOM 2719 C C . GLN A 1 344 ? -26.101 16.561 28.641 1.00 78.06 344 GLN A C 1
ATOM 2721 O O . GLN A 1 344 ? -25.545 17.628 28.361 1.00 78.06 344 GLN A O 1
ATOM 2726 N N . ASP A 1 345 ? -27.415 16.392 28.489 1.00 76.50 345 ASP A N 1
ATOM 2727 C CA . ASP A 1 345 ? -28.278 17.403 27.887 1.00 76.50 345 ASP A CA 1
ATOM 2728 C C . ASP A 1 345 ? -28.828 18.411 28.913 1.00 76.50 345 ASP A C 1
ATOM 2730 O O . ASP A 1 345 ? -29.111 19.552 28.534 1.00 76.50 345 ASP A O 1
ATOM 2734 N N . GLY A 1 346 ? -28.921 18.041 30.192 1.00 80.88 346 GLY A N 1
ATOM 2735 C CA . GLY A 1 346 ? -29.294 18.938 31.287 1.00 80.88 346 GLY A CA 1
ATOM 2736 C C . GLY A 1 346 ? -28.113 19.660 31.943 1.00 80.88 346 GLY A C 1
ATOM 2737 O O . GLY A 1 346 ? -28.222 20.845 32.261 1.00 80.88 346 GLY A O 1
ATOM 2738 N N . LEU A 1 347 ? -26.968 18.985 32.127 1.00 84.12 347 LEU A N 1
ATOM 2739 C CA . LEU A 1 347 ? -25.867 19.507 32.958 1.00 84.12 347 LEU A CA 1
ATOM 2740 C C . LEU A 1 347 ? -24.820 20.331 32.189 1.00 84.12 347 LEU A C 1
ATOM 2742 O O . LEU A 1 347 ? -24.101 21.128 32.798 1.00 84.12 347 LEU A O 1
ATOM 2746 N N . LEU A 1 348 ? -24.705 20.158 30.868 1.00 87.19 348 LEU A N 1
ATOM 2747 C CA . LEU A 1 348 ? -23.772 20.926 30.033 1.00 87.19 348 LEU A CA 1
ATOM 2748 C C . LEU A 1 348 ? -24.457 22.137 29.407 1.00 87.19 348 LEU A C 1
ATOM 2750 O O . LEU A 1 348 ? -25.530 22.037 28.806 1.00 87.19 348 LEU A O 1
ATOM 2754 N N . THR A 1 349 ? -23.768 23.278 29.440 1.00 90.12 349 THR A N 1
ATOM 2755 C CA . THR A 1 349 ? -24.225 24.471 28.722 1.00 90.12 349 THR A CA 1
ATOM 2756 C C . THR A 1 349 ? -24.236 24.238 27.205 1.00 90.12 349 THR A C 1
ATOM 2758 O O . THR A 1 349 ? -23.482 23.422 26.666 1.00 90.12 349 THR A O 1
ATOM 2761 N N . VAL A 1 350 ? -25.059 25.001 26.476 1.00 90.56 350 VAL A N 1
ATOM 2762 C CA . VAL A 1 350 ? -25.166 24.912 25.004 1.00 90.56 350 VAL A CA 1
ATOM 2763 C C . VAL A 1 350 ? -23.800 25.097 24.320 1.00 90.56 350 VAL A C 1
ATOM 2765 O O . VAL A 1 350 ? -23.477 24.393 23.361 1.00 90.56 350 VAL A O 1
ATOM 2768 N N . TRP A 1 351 ? -22.967 26.001 24.846 1.00 89.56 351 TRP A N 1
ATOM 2769 C CA . TRP A 1 351 ? -21.615 26.259 24.344 1.00 89.56 351 TRP A CA 1
ATOM 2770 C C . TRP A 1 351 ? -20.653 25.101 24.621 1.00 89.56 351 TRP A C 1
ATOM 2772 O O . TRP A 1 351 ? -19.920 24.698 23.719 1.00 89.56 351 TRP A O 1
ATOM 2782 N N . GLU A 1 352 ? -20.682 24.531 25.829 1.00 90.56 352 GLU A N 1
ATOM 2783 C CA . GLU A 1 352 ? -19.864 23.366 26.189 1.00 90.56 352 GLU A CA 1
ATOM 2784 C C . GLU A 1 352 ? -20.241 22.141 25.351 1.00 90.56 352 GLU A C 1
ATOM 2786 O O . GLU A 1 352 ? -19.357 21.431 24.878 1.00 90.56 352 GLU A O 1
ATOM 2791 N N . ARG A 1 353 ? -21.534 21.931 25.075 1.00 89.31 353 ARG A N 1
ATOM 2792 C CA . ARG A 1 353 ? -22.000 20.857 24.185 1.00 89.31 353 ARG A CA 1
ATOM 2793 C C . ARG A 1 353 ? -21.512 21.050 22.752 1.00 89.31 353 ARG A C 1
ATOM 2795 O O . ARG A 1 353 ? -21.052 20.100 22.114 1.00 89.31 353 ARG A O 1
ATOM 2802 N N . ALA A 1 354 ? -21.584 22.279 22.243 1.00 92.44 354 ALA A N 1
ATOM 2803 C CA . ALA A 1 354 ? -21.086 22.604 20.912 1.00 92.44 354 ALA A CA 1
ATOM 2804 C C . ALA A 1 354 ? -19.562 22.408 20.807 1.00 92.44 354 ALA A C 1
ATOM 2806 O O . ALA A 1 354 ? -19.087 21.859 19.811 1.00 92.44 354 ALA A O 1
ATOM 2807 N N . ASP A 1 355 ? -18.795 22.814 21.823 1.00 91.06 355 ASP A N 1
ATOM 2808 C CA . ASP A 1 355 ? -17.339 22.632 21.855 1.00 91.06 355 ASP A CA 1
ATOM 2809 C C . ASP A 1 355 ? -16.943 21.156 22.021 1.00 91.06 355 ASP A C 1
ATOM 2811 O O . ASP A 1 355 ? -16.062 20.668 21.316 1.00 91.06 355 ASP A O 1
ATOM 2815 N N . LEU A 1 356 ? -17.668 20.395 22.844 1.00 90.75 356 LEU A N 1
ATOM 2816 C CA . LEU A 1 356 ? -17.498 18.948 22.994 1.00 90.75 356 LEU A CA 1
ATOM 2817 C C . LEU A 1 356 ? -17.731 18.223 21.661 1.00 90.75 356 LEU A C 1
ATOM 2819 O O . LEU A 1 356 ? -16.922 17.384 21.259 1.00 90.75 356 LEU A O 1
ATOM 2823 N N . LYS A 1 357 ? -18.791 18.580 20.924 1.00 93.00 357 LYS A N 1
ATOM 2824 C CA . LYS A 1 357 ? -19.062 18.016 19.591 1.00 93.00 357 LYS A CA 1
ATOM 2825 C C . LYS A 1 357 ? -17.935 18.330 18.602 1.00 93.00 357 LYS A C 1
ATOM 2827 O O . LYS A 1 357 ? -17.521 17.447 17.846 1.00 93.00 357 LYS A O 1
ATOM 2832 N N . LYS A 1 358 ? -17.411 19.562 18.620 1.00 93.88 358 LYS A N 1
ATOM 2833 C CA . LYS A 1 358 ? -16.253 19.959 17.801 1.00 93.88 358 LYS A CA 1
ATOM 2834 C C . LYS A 1 358 ? -15.010 19.153 18.173 1.00 93.88 358 LYS A C 1
ATOM 2836 O O . LYS A 1 358 ? -14.374 18.605 17.278 1.00 93.88 358 LYS A O 1
ATOM 2841 N N . LEU A 1 359 ? -14.706 19.021 19.465 1.00 93.06 359 LEU A N 1
ATOM 2842 C CA . LEU A 1 359 ? -13.570 18.241 19.954 1.00 93.06 359 LEU A CA 1
ATOM 2843 C C . LEU A 1 359 ? -13.672 16.774 19.525 1.00 93.06 359 LEU A C 1
ATOM 2845 O O . LEU A 1 359 ? -12.722 16.260 18.942 1.00 93.06 359 LEU A O 1
ATOM 2849 N N . LYS A 1 360 ? -14.821 16.118 19.740 1.00 93.19 360 LYS A N 1
ATOM 2850 C CA . LYS A 1 360 ? -15.047 14.725 19.312 1.00 93.19 360 LYS A CA 1
ATOM 2851 C C . LYS A 1 360 ? -14.810 14.553 17.812 1.00 93.19 360 LYS A C 1
ATOM 2853 O O . LYS A 1 360 ? -14.090 13.647 17.410 1.00 93.19 360 LYS A O 1
ATOM 2858 N N . THR A 1 361 ? -15.352 15.461 16.998 1.00 96.06 361 THR A N 1
ATOM 2859 C CA . THR A 1 361 ? -15.179 15.419 15.536 1.00 96.06 361 THR A CA 1
ATOM 2860 C C . THR A 1 361 ? -13.708 15.583 15.140 1.00 96.06 361 THR A C 1
ATOM 2862 O O . THR A 1 361 ? -13.204 14.831 14.310 1.00 96.06 361 THR A O 1
ATOM 2865 N N . LEU A 1 362 ? -12.995 16.541 15.744 1.00 94.25 362 LEU A N 1
ATOM 2866 C CA . LEU A 1 362 ? -11.575 16.770 15.467 1.00 94.25 362 LEU A CA 1
ATOM 2867 C C . LEU A 1 362 ? -10.715 15.566 15.862 1.00 94.25 362 LEU A C 1
ATOM 2869 O O . LEU A 1 362 ? -9.903 15.114 15.057 1.00 94.25 362 LEU A O 1
ATOM 2873 N N . VAL A 1 363 ? -10.912 15.028 17.069 1.00 94.12 363 VAL A N 1
ATOM 2874 C CA . VAL A 1 363 ? -10.180 13.851 17.557 1.00 94.12 363 VAL A CA 1
ATOM 2875 C C . VAL A 1 363 ? -10.442 12.651 16.649 1.00 94.12 363 VAL A C 1
ATOM 2877 O O . VAL A 1 363 ? -9.485 12.042 16.183 1.00 94.12 363 VAL A O 1
ATOM 2880 N N . GLN A 1 364 ? -11.699 12.390 16.280 1.00 95.56 364 GLN A N 1
ATOM 2881 C CA . GLN A 1 364 ? -12.054 11.295 15.374 1.00 95.56 364 GLN A CA 1
ATOM 2882 C C . GLN A 1 364 ? -11.360 11.419 14.006 1.00 95.56 364 GLN A C 1
ATOM 2884 O O . GLN A 1 364 ? -10.831 10.439 13.482 1.00 95.56 364 GLN A O 1
ATOM 2889 N N . VAL A 1 365 ? -11.312 12.621 13.418 1.00 96.12 365 VAL A N 1
ATOM 2890 C CA . VAL A 1 365 ? -10.618 12.850 12.137 1.00 96.12 365 VAL A CA 1
ATOM 2891 C C . VAL A 1 365 ? -9.111 12.596 12.265 1.00 96.12 365 VAL A C 1
ATOM 2893 O O . VAL A 1 365 ? -8.517 11.970 11.382 1.00 96.12 365 VAL A O 1
ATOM 2896 N N . LEU A 1 366 ? -8.491 13.049 13.359 1.00 95.06 366 LEU A N 1
ATOM 2897 C CA . LEU A 1 366 ? -7.065 12.839 13.624 1.00 95.06 366 LEU A CA 1
ATOM 2898 C C . LEU A 1 366 ? -6.738 11.360 13.881 1.00 95.06 366 LEU A C 1
ATOM 2900 O O . LEU A 1 366 ? -5.737 10.859 13.368 1.00 95.06 366 LEU A O 1
ATOM 2904 N N . GLU A 1 367 ? -7.590 10.644 14.610 1.00 94.00 367 GLU A N 1
ATOM 2905 C CA . GLU A 1 367 ? -7.454 9.206 14.858 1.00 94.00 367 GLU A CA 1
ATOM 2906 C C . GLU A 1 367 ? -7.585 8.395 13.569 1.00 94.00 367 GLU A C 1
ATOM 2908 O O . GLU A 1 367 ? -6.743 7.545 13.286 1.00 94.00 367 GLU A O 1
ATOM 2913 N N . VAL A 1 368 ? -8.565 8.710 12.718 1.00 96.25 368 VAL A N 1
ATOM 2914 C CA . VAL A 1 368 ? -8.696 8.074 11.399 1.00 96.25 368 VAL A CA 1
ATOM 2915 C C . VAL A 1 368 ? -7.465 8.351 10.531 1.00 96.25 368 VAL A C 1
ATOM 2917 O O . VAL A 1 368 ? -6.981 7.449 9.844 1.00 96.25 368 VAL A O 1
ATOM 2920 N N . ALA A 1 369 ? -6.921 9.571 10.558 1.00 95.44 369 ALA A N 1
ATOM 2921 C CA . ALA A 1 369 ? -5.684 9.892 9.846 1.00 95.44 369 ALA A CA 1
ATOM 2922 C C . ALA A 1 369 ? -4.487 9.085 10.380 1.00 95.44 369 ALA A C 1
ATOM 2924 O O . ALA A 1 369 ? -3.702 8.560 9.588 1.00 95.44 369 ALA A O 1
ATOM 2925 N N . LYS A 1 370 ? -4.380 8.921 11.703 1.00 94.50 370 LYS A N 1
ATOM 2926 C CA . LYS A 1 370 ? -3.359 8.086 12.348 1.00 94.50 370 LYS A CA 1
ATOM 2927 C C . LYS A 1 370 ? -3.479 6.619 11.916 1.00 94.50 370 LYS A C 1
ATOM 2929 O O . LYS A 1 370 ? -2.482 6.051 11.476 1.00 94.50 370 LYS A O 1
ATOM 2934 N N . LEU A 1 371 ? -4.683 6.042 11.951 1.00 93.06 371 LEU A N 1
ATOM 2935 C CA . LEU A 1 371 ? -4.947 4.658 11.528 1.00 93.06 371 LEU A CA 1
ATOM 2936 C C . LEU A 1 371 ? -4.612 4.427 10.046 1.00 93.06 371 LEU A C 1
ATOM 2938 O O . LEU A 1 371 ? -4.073 3.383 9.679 1.00 93.06 371 LEU A O 1
ATOM 2942 N N . ARG A 1 372 ? -4.876 5.411 9.174 1.00 93.75 372 ARG A N 1
ATOM 2943 C CA . ARG A 1 372 ? -4.478 5.345 7.754 1.00 93.75 372 ARG A CA 1
ATOM 2944 C C . ARG A 1 372 ? -2.958 5.275 7.591 1.00 93.75 372 ARG A C 1
ATOM 2946 O O . ARG A 1 372 ? -2.478 4.456 6.815 1.00 93.75 372 ARG A O 1
ATOM 2953 N N . LEU A 1 373 ? -2.211 6.080 8.350 1.00 94.31 373 LEU A N 1
ATOM 2954 C CA . LEU A 1 373 ? -0.746 6.030 8.345 1.00 94.31 373 LEU A CA 1
ATOM 2955 C C . LEU A 1 373 ? -0.204 4.715 8.928 1.00 94.31 373 LEU A C 1
ATOM 2957 O O . LEU A 1 373 ? 0.796 4.207 8.429 1.00 94.31 373 LEU A O 1
ATOM 2961 N N . GLU A 1 374 ? -0.854 4.145 9.949 1.00 93.19 374 GLU A N 1
ATOM 2962 C CA . GLU A 1 374 ? -0.494 2.827 10.498 1.00 93.19 374 GLU A CA 1
ATOM 2963 C C . GLU A 1 374 ? -0.693 1.710 9.469 1.00 93.19 374 GLU A C 1
ATOM 2965 O O . GLU A 1 374 ? 0.193 0.876 9.294 1.00 93.19 374 GLU A O 1
ATOM 2970 N N . ARG A 1 375 ? -1.799 1.738 8.715 1.00 93.12 375 ARG A N 1
ATOM 2971 C CA . ARG A 1 375 ? -2.012 0.825 7.583 1.00 93.12 375 ARG A CA 1
ATOM 2972 C C . ARG A 1 375 ? -0.895 0.946 6.543 1.00 93.12 375 ARG A C 1
ATOM 2974 O O . ARG A 1 375 ? -0.392 -0.073 6.071 1.00 93.12 375 ARG A O 1
ATOM 2981 N N . ASP A 1 376 ? -0.519 2.165 6.160 1.00 93.31 376 ASP A N 1
ATOM 2982 C CA . ASP A 1 376 ? 0.537 2.376 5.163 1.00 93.31 376 ASP A CA 1
ATOM 2983 C C . ASP A 1 376 ? 1.901 1.878 5.672 1.00 93.31 376 ASP A C 1
ATOM 2985 O O . ASP A 1 376 ? 2.661 1.255 4.926 1.00 93.31 376 ASP A O 1
ATOM 2989 N N . LEU A 1 377 ? 2.186 2.084 6.962 1.00 94.12 377 LEU A N 1
ATOM 2990 C CA . LEU A 1 377 ? 3.385 1.579 7.628 1.00 94.12 377 LEU A CA 1
ATOM 2991 C C . LEU A 1 377 ? 3.426 0.043 7.661 1.00 94.12 377 LEU A C 1
ATOM 2993 O O . LEU A 1 377 ? 4.479 -0.535 7.385 1.00 94.12 377 LEU A O 1
ATOM 2997 N N . PHE A 1 378 ? 2.288 -0.598 7.940 1.00 93.94 378 PHE A N 1
ATOM 2998 C CA . PHE A 1 378 ? 2.143 -2.055 7.940 1.00 93.94 378 PHE A CA 1
ATOM 2999 C C . PHE A 1 378 ? 2.463 -2.653 6.563 1.00 93.94 378 PHE A C 1
ATOM 3001 O O . PHE A 1 378 ? 3.205 -3.628 6.453 1.00 93.94 378 PHE A O 1
ATOM 3008 N N . ILE A 1 379 ? 1.973 -2.026 5.486 1.00 92.50 379 ILE A N 1
ATOM 3009 C CA . ILE A 1 379 ? 2.271 -2.457 4.110 1.00 92.50 379 ILE A CA 1
ATOM 3010 C C . ILE A 1 379 ? 3.767 -2.325 3.799 1.00 92.50 379 ILE A C 1
ATOM 3012 O O . ILE A 1 379 ? 4.344 -3.202 3.155 1.00 92.50 379 ILE A O 1
ATOM 3016 N N . LEU A 1 380 ? 4.399 -1.233 4.237 1.00 91.69 380 LEU A N 1
ATOM 3017 C CA . LEU A 1 380 ? 5.810 -0.975 3.965 1.00 91.69 380 LEU A CA 1
ATOM 3018 C C . LEU A 1 380 ? 6.739 -1.941 4.709 1.00 91.69 380 LEU A C 1
ATOM 3020 O O . LEU A 1 380 ? 7.605 -2.537 4.067 1.00 91.69 380 LEU A O 1
ATOM 3024 N N . ASN A 1 381 ? 6.549 -2.123 6.018 1.00 89.50 381 ASN A N 1
ATOM 3025 C CA . ASN A 1 381 ? 7.515 -2.825 6.869 1.00 89.50 381 ASN A CA 1
ATOM 3026 C C . ASN A 1 381 ? 7.139 -4.276 7.172 1.00 89.50 381 ASN A C 1
ATOM 3028 O O . ASN A 1 381 ? 7.995 -5.149 7.028 1.00 89.50 381 ASN A O 1
ATOM 3032 N N . ASP A 1 382 ? 5.886 -4.524 7.556 1.00 88.88 382 ASP A N 1
ATOM 3033 C CA . ASP A 1 382 ? 5.502 -5.758 8.256 1.00 88.88 382 ASP A CA 1
ATOM 3034 C C . ASP A 1 382 ? 5.109 -6.895 7.309 1.00 88.88 382 ASP A C 1
ATOM 3036 O O . ASP A 1 382 ? 5.205 -8.066 7.663 1.00 88.88 382 ASP A O 1
ATOM 3040 N N . LEU A 1 383 ? 4.678 -6.577 6.086 1.00 89.19 383 LEU A N 1
ATOM 3041 C CA . LEU A 1 383 ? 4.383 -7.597 5.080 1.00 89.19 383 LEU A CA 1
ATOM 3042 C C . LEU A 1 383 ? 5.623 -8.463 4.739 1.00 89.19 383 LEU A C 1
ATOM 3044 O O . LEU A 1 383 ? 6.759 -8.003 4.868 1.00 89.19 383 LEU A O 1
ATOM 3048 N N . PRO A 1 384 ? 5.460 -9.695 4.226 1.00 84.38 384 PRO A N 1
ATOM 3049 C CA . PRO A 1 384 ? 6.598 -10.522 3.828 1.00 84.38 384 PRO A CA 1
ATOM 3050 C C . PRO A 1 384 ? 7.421 -9.854 2.718 1.00 84.38 384 PRO A C 1
ATOM 3052 O O . PRO A 1 384 ? 6.883 -9.223 1.799 1.00 84.38 384 PRO A O 1
ATOM 3055 N N . TRP A 1 385 ? 8.742 -9.974 2.813 1.00 81.31 385 TRP A N 1
ATOM 3056 C CA . TRP A 1 385 ? 9.687 -9.505 1.802 1.00 81.31 385 TRP A CA 1
ATOM 3057 C C . TRP A 1 385 ? 10.081 -10.655 0.882 1.00 81.31 385 TRP A C 1
ATOM 3059 O O . TRP A 1 385 ? 10.252 -11.786 1.328 1.00 81.31 385 TRP A O 1
ATOM 3069 N N . LEU A 1 386 ? 10.233 -10.354 -0.406 1.00 74.44 386 LEU A N 1
ATOM 3070 C CA . LEU A 1 386 ? 10.860 -11.266 -1.353 1.00 74.44 386 LEU A CA 1
ATOM 3071 C C . LEU A 1 386 ? 12.369 -10.997 -1.276 1.00 74.44 386 LEU A C 1
ATOM 3073 O O . LEU A 1 386 ? 12.777 -9.865 -1.549 1.00 74.44 386 LEU A O 1
ATOM 3077 N N . GLN A 1 387 ? 13.142 -11.975 -0.799 1.00 56.31 387 GLN A N 1
ATOM 3078 C CA . GLN A 1 387 ? 14.605 -11.883 -0.731 1.00 56.31 387 GLN A CA 1
ATOM 3079 C C . GLN A 1 387 ? 15.236 -11.987 -2.115 1.00 56.31 387 GLN A C 1
ATOM 3081 O O . GLN A 1 387 ? 14.719 -12.779 -2.939 1.00 56.31 387 GLN A O 1
#

Foldseek 3Di:
DVPVVVVVVVVVVCVVCVVPPVPPPPPPDDPDDDDDDDDDPPPDDDDPPDDDDDDVQLVLLVLLLVVVLVVLCVLPHNVSSLLSNLQSVVQSVPDDGLQPQKGDWDFLVSSCVSCDPVLVVLLVSDDCADPVRLDHSVPDDSSLSSLVSLCVLQLVPPDDDPVNDPDDDDPDPVVVSVVRQANFKDWDDDPDPDDDPDDSRPIIMMTRQQRRLVSLLLVLLLVVQCVVPNDLLSLLLVCQVVVPKDALVVSCVSSVHDSVVSVVSLVVCVVLVQKDWDWAAPDPVSDPVRITIIIHGPSVSNLVSVLVVLVVVLVVLVVVLVVLCVVCVVLVVVCPDPVCVVPVPPPDDPVSVVVVVVNVVVNVVSVVVSVVSVSSSCSSPVHHHDD